Protein AF-0000000083448339 (afdb_homodimer)

Solvent-accessible surface area (backbone atoms only — not comparable to full-atom values): 44338 Å² total; per-residue (Å²): 133,81,73,77,73,78,74,72,72,71,77,74,72,71,74,70,72,68,67,76,63,70,70,81,74,57,47,53,34,30,67,34,45,43,22,49,76,67,72,46,95,46,55,78,73,77,48,42,67,54,50,35,51,50,50,30,51,48,58,69,69,45,67,60,50,38,37,25,32,44,28,29,71,73,53,39,27,33,65,39,47,60,73,55,36,56,95,40,30,48,56,59,30,44,71,74,30,51,91,56,40,54,52,88,57,80,54,49,70,46,80,44,58,71,87,51,34,61,70,60,48,38,33,48,54,45,23,55,51,53,41,43,70,79,86,65,50,35,93,84,51,69,26,34,39,72,90,43,70,68,75,86,56,58,70,39,72,58,87,79,54,64,78,43,70,60,68,53,66,52,50,63,37,43,58,68,56,51,38,41,50,53,27,26,50,16,59,72,32,48,13,62,66,55,28,47,47,28,49,46,52,46,45,48,39,46,50,69,66,48,78,54,65,66,60,52,51,53,49,47,50,27,64,62,33,57,84,89,40,89,60,26,68,48,84,56,88,85,38,47,62,61,26,41,54,42,29,17,50,56,46,31,57,73,71,69,50,49,73,65,52,48,51,52,49,60,60,69,51,67,51,73,84,34,48,71,56,51,52,52,38,52,52,50,49,62,75,40,41,65,60,55,49,51,50,52,51,50,51,50,52,50,52,49,51,50,51,49,51,51,51,50,50,57,51,50,59,53,48,60,63,55,63,65,63,63,68,65,67,72,78,74,78,83,76,81,78,77,75,77,74,77,72,76,79,64,87,70,80,72,80,73,76,79,75,76,83,76,84,80,80,84,73,90,84,76,93,74,90,78,88,66,94,65,92,130,131,83,72,78,75,78,74,73,71,72,78,73,74,71,76,70,70,66,66,77,63,69,70,82,74,57,45,53,34,29,68,33,46,43,21,50,74,68,72,46,94,46,55,78,72,78,47,42,68,56,50,35,51,50,50,31,52,48,59,69,69,45,68,60,52,38,38,25,32,45,29,27,70,75,52,37,27,32,64,38,48,60,71,54,36,55,96,40,30,48,56,58,32,46,71,76,29,51,91,59,39,53,51,89,57,80,52,49,71,46,79,44,58,70,86,51,33,61,70,58,50,38,33,48,54,44,23,57,52,52,41,42,71,78,87,68,48,35,93,84,52,70,27,33,39,73,90,42,69,69,76,85,56,60,70,39,72,57,88,81,50,66,79,42,69,61,68,52,65,52,51,63,38,44,58,68,55,51,38,40,50,54,28,26,51,17,59,73,33,48,13,62,66,56,29,47,46,29,49,46,52,45,46,50,41,46,50,68,66,47,78,54,64,65,60,51,52,53,50,47,51,26,65,61,34,57,86,89,41,89,60,28,67,45,84,57,87,85,40,47,61,60,25,41,54,43,28,17,51,55,46,30,56,73,71,66,50,48,70,67,53,48,51,51,50,58,62,68,50,66,52,74,84,33,47,69,55,51,52,52,41,52,52,50,50,62,74,40,41,66,61,57,50,50,49,51,49,51,52,49,52,51,52,50,50,51,51,49,51,52,51,48,51,56,52,47,60,53,49,60,65,58,60,69,66,63,70,70,66,71,76,73,77,84,73,80,77,75,76,75,77,76,73,77,76,80,78,70,82,77,77,84,70,91,77,83,91,80,86,88,89,76,92,74,90,74,89,78,92,73,95,66,98,64,92,126

Sequence (752 aa):
MATPMSQVKPPQLQRDTASLRQPPVDPRDASNLLRKVFKKGWDPLPTAQKLHTEHAELLLDTPIGRDFTLITVAGVEFQVHSIMLIGGSKALQEGLFPGGAMSPNRPGCVNLPAHFHPILVDRIVNFIYTSDYRFLPGSEGGQLKQTTFKFYHATLIPNEIPPLPATVALVGIAEYAYHLHIYALAEELDYNTLRSAAHAKLVELLVFRSSNPEVLKEAIKTIFAPTGTAERICKDEDGALQQLVVAAVLAQEAKHWTEVQLTGFLDSIQDPAYEDFRKIYTTVKEDTGDLIKQAAIAKHLAAERKKDRERRKAANSKRGNDGKNRIFGSDGSPMGALGARSIPSKDKFKQRYEAKRGVARSANADKDGDMDMEVDMATPMSQVKPPQLQRDTASLRQPPVDPRDASNLLRKVFKKGWDPLPTAQKLHTEHAELLLDTPIGRDFTLITVAGVEFQVHSIMLIGGSKALQEGLFPGGAMSPNRPGCVNLPAHFHPILVDRIVNFIYTSDYRFLPGSEGGQLKQTTFKFYHATLIPNEIPPLPATVALVGIAEYAYHLHIYALAEELDYNTLRSAAHAKLVELLVFRSSNPEVLKEAIKTIFAPTGTAERICKDEDGALQQLVVAAVLAQEAKHWTEVQLTGFLDSIQDPAYEDFRKIYTTVKEDTGDLIKQAAIAKHLAAERKKDRERRKAANSKRGNDGKNRIFGSDGSPMGALGARSIPSKDKFKQRYEAKRGVARSANADKDGDMDMEVD

Organism: NCBI:txid156630

Foldseek 3Di:
DPDPDPPPPPDPPPPPVVPPPPPPDDLLFLLLLLCVLLVHPHDDFDDLVNLLVVVVVVQQPDPPQFDDWDADPVGDIDTHHLVVCPPPDPVSCCVVQPPVHDPPDDDDDDDDDLLPAPLLVLQVVVCVNRVDGDDDDPPPDQARAPVNSDRDDDPDDDPPDDCPPSNCVRGGPGPLVSLLLQLAVCVVVVPVSSNSNSLVVNLCCLQPNDLDLVVLVLLLLQPLPDPPDPSHRHPCVVCSSLSRSLSSLVNSVLPPDDPVRNVVSVVVQPDPSCVVSVVVNVVVCVVCVVVSVVSVVVVVVVVVVVVVVVVVVVVVVVVVVVVVPPPPPDPPDPPDPPPPDPPPPPPPPDPDDPDPPDPDPDDDDDDDDDDDDDDD/DPDPDPPPPPPPPPPCVVVPPPPPDDLLFLLLLLCVLLVHPHDDFDDLVNLQVVVVVVQQPDPPQFDDWDADPVGDIDTHHLVVCPVPDPVSCCVVQPPVHDPPDDDDDDDDDLLPAPLLVLQVVVCVNRVGGDDDDPPPDQANAPVNSDRDDDPDDDPPPDCPPSNCVRGGPGPLVSLLLQLAVCVVVVPVSSNSNSLVVNLCCLQPNDLDLVVLVLLLLQPLPDPPDPSHRHPCVVCSSLSRSLSSNVNSVLPPDDPVRVVVSVVVQPPVSCVVSVVVNVVVCVVCVVVSVVSVVVVVVVVVVVVVVVVVVVVVVVVVVVVVPPPPPDPPDPPDPPPPDPPPPDPDPDPDPDDDDDDDDDDDDDDDDDDDDDDD

Secondary structure (DSSP, 8-state):
--------------------------TTSHHHHHHHHTTSSPPPPPPHHHHHHHHHHHHHH--TT--EEEE-TT--EEEE-GGGGTTS-HHHHHHHSGGG---SSPPEEEE--TTS-HHHHHHHHHHHHHS-------TTSSB--GGG---SS-SB--SS----HHHHTTTT-BHHHHHHHHHHHHHHTT-HHHHHHHHHHHHIIIIII---HHHHHHHHHHHHSPTTSSS-----TT-HHHHHHHHHHHHHHHHT--HHHHHHHHHHT-SGGGHHHHHHHHHHHHHTHHHHHHHHHHHHHHHHHHHHHHHHHHHHHHHHHHTTTSGGGS----------------------------------------------/--------------------------TTSHHHHHHHHTTSSPPPPPPHHHHHHHHHHHHHH--TT--EEEE-TT--EEEE-GGGGTTS-HHHHHHHSGGG---SSPPEEEE--TTS-HHHHHHHHHHHHHS-------TTSSB--GGG---SS-SB--TT----HHHHTTTT-BHHHHHHHHHHHHHHTT-HHHHHHHHHHHHIIIIII---HHHHHHHHHHHHSPTTSSS-----TT-HHHHHHHHHHHHHHHHT--HHHHHHHHHHT-SGGGHHHHHHHHHHHHHTHHHHHHHHHHHHHHHHHHHHHHHHHHHHHHHHHHHSSSGGG-----------------------------------------------

Radius of gyration: 38.58 Å; Cα contacts (8 Å, |Δi|>4): 790; chains: 2; bounding box: 108×108×119 Å

Nearest PDB structures (foldseek):
  7tac-assembly1_A  TM=3.240E-01  e=3.393E-01  Arabidopsis thaliana
  4tx5-assembly1_B  TM=2.395E-01  e=4.638E+00  Homo sapiens
  7tac-assembly1_A  TM=3.604E-01  e=3.862E-01  Arabidopsis thaliana
  8rc6-assembly1_C  TM=4.211E-01  e=1.508E+00  Drosophila melanogaster

pLDDT: mean 74.85, std 27.66, range [14.95, 98.31]

InterPro domains:
  IPR011333 SKP1/BTB/POZ domain superfamily [G3DSA:3.30.710.10] (45-224)

Structure (mmCIF, N/CA/C/O backbone):
data_AF-0000000083448339-model_v1
#
loop_
_entity.id
_entity.type
_entity.pdbx_description
1 polymer 'BTB domain-containing protein'
#
loop_
_atom_site.group_PDB
_atom_site.id
_atom_site.type_symbol
_atom_site.label_atom_id
_atom_site.label_alt_id
_atom_site.label_comp_id
_atom_site.label_asym_id
_atom_site.label_entity_id
_atom_site.label_seq_id
_atom_site.pdbx_PDB_ins_code
_atom_site.Cartn_x
_atom_site.Cartn_y
_atom_site.Cartn_z
_atom_site.occupancy
_atom_site.B_iso_or_equiv
_atom_site.auth_seq_id
_atom_site.auth_comp_id
_atom_site.auth_asym_id
_atom_site.auth_atom_id
_atom_site.pdbx_PDB_model_num
ATOM 1 N N . MET A 1 1 ? 2.918 -43.656 60.094 1 23.3 1 MET A N 1
ATOM 2 C CA . MET A 1 1 ? 3.867 -43.188 59.125 1 23.3 1 MET A CA 1
ATOM 3 C C . MET A 1 1 ? 3.4 -41.844 58.531 1 23.3 1 MET A C 1
ATOM 5 O O . MET A 1 1 ? 2.27 -41.719 58.062 1 23.3 1 MET A O 1
ATOM 9 N N . ALA A 1 2 ? 3.943 -40.75 59.062 1 27.14 2 ALA A N 1
ATOM 10 C CA . ALA A 1 2 ? 3.664 -39.312 58.969 1 27.14 2 ALA A CA 1
ATOM 11 C C . ALA A 1 2 ? 3.736 -38.812 57.531 1 27.14 2 ALA A C 1
ATOM 13 O O . ALA A 1 2 ? 4.648 -39.188 56.781 1 27.14 2 ALA A O 1
ATOM 14 N N . THR A 1 3 ? 2.602 -38.719 56.969 1 31.36 3 THR A N 1
ATOM 15 C CA . THR A 1 3 ? 2.348 -38.344 55.594 1 31.36 3 THR A CA 1
ATOM 16 C C . THR A 1 3 ? 3.104 -37.062 55.219 1 31.36 3 THR A C 1
ATOM 18 O O . THR A 1 3 ? 2.988 -36.062 55.906 1 31.36 3 THR A O 1
ATOM 21 N N . PRO A 1 4 ? 4.297 -37.25 54.625 1 33.31 4 PRO A N 1
ATOM 22 C CA . PRO A 1 4 ? 5.176 -36.125 54.406 1 33.31 4 PRO A CA 1
ATOM 23 C C . PRO A 1 4 ? 4.457 -34.938 53.75 1 33.31 4 PRO A C 1
ATOM 25 O O . PRO A 1 4 ? 3.545 -35.125 52.938 1 33.31 4 PRO A O 1
ATOM 28 N N . MET A 1 5 ? 4.188 -33.906 54.5 1 25.95 5 MET A N 1
ATOM 29 C CA . MET A 1 5 ? 3.564 -32.625 54.188 1 25.95 5 MET A CA 1
ATOM 30 C C . MET A 1 5 ? 4.164 -32.031 52.938 1 25.95 5 MET A C 1
ATOM 32 O O . MET A 1 5 ? 5.383 -31.969 52.781 1 25.95 5 MET A O 1
ATOM 36 N N . SER A 1 6 ? 3.41 -32.25 51.844 1 30.72 6 SER A N 1
ATOM 37 C CA . SER A 1 6 ? 3.742 -31.781 50.5 1 30.72 6 SER A CA 1
ATOM 38 C C . SER A 1 6 ? 4.234 -30.344 50.531 1 30.72 6 SER A C 1
ATOM 40 O O . SER A 1 6 ? 3.547 -29.453 51.031 1 30.72 6 SER A O 1
ATOM 42 N N . GLN A 1 7 ? 5.539 -30.156 50.75 1 28.27 7 GLN A N 1
ATOM 43 C CA . GLN A 1 7 ? 6.152 -28.828 50.781 1 28.27 7 GLN A CA 1
ATOM 44 C C . GLN A 1 7 ? 5.727 -28 49.594 1 28.27 7 GLN A C 1
ATOM 46 O O . GLN A 1 7 ? 5.859 -28.438 48.438 1 28.27 7 GLN A O 1
ATOM 51 N N . VAL A 1 8 ? 4.711 -27.219 49.812 1 29.5 8 VAL A N 1
ATOM 52 C CA . VAL A 1 8 ? 4.23 -26.203 48.875 1 29.5 8 VAL A CA 1
ATOM 53 C C . VAL A 1 8 ? 5.406 -25.391 48.344 1 29.5 8 VAL A C 1
ATOM 55 O O . VAL A 1 8 ? 6.145 -24.766 49.125 1 29.5 8 VAL A O 1
ATOM 58 N N . LYS A 1 9 ? 5.98 -25.906 47.25 1 33.81 9 LYS A N 1
ATOM 59 C CA . LYS A 1 9 ? 7.047 -25.094 46.656 1 33.81 9 LYS A CA 1
ATOM 60 C C . LYS A 1 9 ? 6.637 -23.641 46.562 1 33.81 9 LYS A C 1
ATOM 62 O O . LYS A 1 9 ? 5.504 -23.328 46.188 1 33.81 9 LYS A O 1
ATOM 67 N N . PRO A 1 10 ? 7.355 -22.734 47.312 1 30.31 10 PRO A N 1
ATOM 68 C CA . PRO A 1 10 ? 7.012 -21.312 47.219 1 30.31 10 PRO A CA 1
ATOM 69 C C . PRO A 1 10 ? 6.914 -20.812 45.781 1 30.31 10 PRO A C 1
ATOM 71 O O . PRO A 1 10 ? 7.57 -21.359 44.906 1 30.31 10 PRO A O 1
ATOM 74 N N . PRO A 1 11 ? 5.754 -20.188 45.469 1 29.42 11 PRO A N 1
ATOM 75 C CA . PRO A 1 11 ? 5.578 -19.672 44.125 1 29.42 11 PRO A CA 1
ATOM 76 C C . PRO A 1 11 ? 6.805 -18.922 43.625 1 29.42 11 PRO A C 1
ATOM 78 O O . PRO A 1 11 ? 7.441 -18.188 44.375 1 29.42 11 PRO A O 1
ATOM 81 N N . GLN A 1 12 ? 7.656 -19.641 42.844 1 29.3 12 GLN A N 1
ATOM 82 C CA . GLN A 1 12 ? 8.773 -18.906 42.25 1 29.3 12 GLN A CA 1
ATOM 83 C C . GLN A 1 12 ? 8.328 -17.531 41.781 1 29.3 12 GLN A C 1
ATOM 85 O O . GLN A 1 12 ? 7.355 -17.422 41 1 29.3 12 GLN A O 1
ATOM 90 N N . LEU A 1 13 ? 8.586 -16.5 42.594 1 28.09 13 LEU A N 1
ATOM 91 C CA . LEU A 1 13 ? 8.43 -15.125 42.156 1 28.09 13 LEU A CA 1
ATOM 92 C C . LEU A 1 13 ? 9.031 -14.938 40.75 1 28.09 13 LEU A C 1
ATOM 94 O O . LEU A 1 13 ? 10.219 -15.211 40.562 1 28.09 13 LEU A O 1
ATOM 98 N N . GLN A 1 14 ? 8.25 -15.289 39.781 1 28.92 14 GLN A N 1
ATOM 99 C CA . GLN A 1 14 ? 8.688 -14.906 38.438 1 28.92 14 GLN A CA 1
ATOM 100 C C . GLN A 1 14 ? 9.305 -13.508 38.438 1 28.92 14 GLN A C 1
ATOM 102 O O . GLN A 1 14 ? 8.672 -12.539 38.875 1 28.92 14 GLN A O 1
ATOM 107 N N . ARG A 1 15 ? 10.555 -13.484 38.688 1 28.2 15 ARG A N 1
ATOM 108 C CA . ARG A 1 15 ? 11.258 -12.227 38.438 1 28.2 15 ARG A CA 1
ATOM 109 C C . ARG A 1 15 ? 10.758 -11.539 37.188 1 28.2 15 ARG A C 1
ATOM 111 O O . ARG A 1 15 ? 10.93 -12.055 36.094 1 28.2 15 ARG A O 1
ATOM 118 N N . ASP A 1 16 ? 9.641 -10.891 37.281 1 31.23 16 ASP A N 1
ATOM 119 C CA . ASP A 1 16 ? 9.297 -9.891 36.281 1 31.23 16 ASP A CA 1
ATOM 120 C C . ASP A 1 16 ? 10.492 -8.984 35.969 1 31.23 16 ASP A C 1
ATOM 122 O O . ASP A 1 16 ? 10.875 -8.156 36.781 1 31.23 16 ASP A O 1
ATOM 126 N N . THR A 1 17 ? 11.547 -9.555 35.562 1 31.5 17 THR A N 1
ATOM 127 C CA . THR A 1 17 ? 12.523 -8.578 35.094 1 31.5 17 THR A CA 1
ATOM 128 C C . THR A 1 17 ? 11.852 -7.48 34.281 1 31.5 17 THR A C 1
ATOM 130 O O . THR A 1 17 ? 11.438 -7.715 33.125 1 31.5 17 THR A O 1
ATOM 133 N N . ALA A 1 18 ? 11.141 -6.602 34.938 1 35.12 18 ALA A N 1
ATOM 134 C CA . ALA A 1 18 ? 10.812 -5.293 34.375 1 35.12 18 ALA A CA 1
ATOM 135 C C . ALA A 1 18 ? 11.961 -4.75 33.531 1 35.12 18 ALA A C 1
ATOM 137 O O . ALA A 1 18 ? 12.969 -4.285 34.062 1 35.12 18 ALA A O 1
ATOM 138 N N . SER A 1 19 ? 12.477 -5.504 32.625 1 33.94 19 SER A N 1
ATOM 139 C CA . SER A 1 19 ? 13.336 -4.773 31.703 1 33.94 19 SER A CA 1
ATOM 140 C C . SER A 1 19 ? 12.828 -3.35 31.484 1 33.94 19 SER A C 1
ATOM 142 O O . SER A 1 19 ? 11.648 -3.145 31.188 1 33.94 19 SER A O 1
ATOM 144 N N . LEU A 1 20 ? 13.227 -2.439 32.219 1 34.75 20 LEU A N 1
ATOM 145 C CA . LEU A 1 20 ? 13.023 -1.004 32.062 1 34.75 20 LEU A CA 1
ATOM 146 C C . LEU A 1 20 ? 12.984 -0.631 30.578 1 34.75 20 LEU A C 1
ATOM 148 O O . LEU A 1 20 ? 14 -0.252 30 1 34.75 20 LEU A O 1
ATOM 152 N N . ARG A 1 21 ? 12.508 -1.473 29.781 1 38.81 21 ARG A N 1
ATOM 153 C CA . ARG A 1 21 ? 12.328 -0.976 28.422 1 38.81 21 ARG A CA 1
ATOM 154 C C . ARG A 1 21 ? 11.828 0.465 28.438 1 38.81 21 ARG A C 1
ATOM 156 O O . ARG A 1 21 ? 10.836 0.781 29.094 1 38.81 21 ARG A O 1
ATOM 163 N N . GLN A 1 22 ? 12.758 1.404 28.266 1 43.91 22 GLN A N 1
ATOM 164 C CA . GLN A 1 22 ? 12.328 2.791 28.094 1 43.91 22 GLN A CA 1
ATOM 165 C C . GLN A 1 22 ? 11.008 2.877 27.344 1 43.91 22 GLN A C 1
ATOM 167 O O . GLN A 1 22 ? 10.75 2.076 26.438 1 43.91 22 GLN A O 1
ATOM 172 N N . PRO A 1 23 ? 10.016 3.318 27.953 1 51.25 23 PRO A N 1
ATOM 173 C CA . PRO A 1 23 ? 8.742 3.473 27.25 1 51.25 23 PRO A CA 1
ATOM 174 C C . PRO A 1 23 ? 8.93 3.867 25.781 1 51.25 23 PRO A C 1
ATOM 176 O O . PRO A 1 23 ? 9.891 4.562 25.438 1 51.25 23 PRO A O 1
ATOM 179 N N . PRO A 1 24 ? 8.438 3.102 24.953 1 59.81 24 PRO A N 1
ATOM 180 C CA . PRO A 1 24 ? 8.625 3.42 23.531 1 59.81 24 PRO A CA 1
ATOM 181 C C . PRO A 1 24 ? 8.516 4.914 23.25 1 59.81 24 PRO A C 1
ATOM 183 O O . PRO A 1 24 ? 7.621 5.582 23.766 1 59.81 24 PRO A O 1
ATOM 186 N N . VAL A 1 25 ? 9.562 5.547 22.859 1 69.31 25 VAL A N 1
ATOM 187 C CA . VAL A 1 25 ? 9.641 6.969 22.531 1 69.31 25 VAL A CA 1
ATOM 188 C C . VAL A 1 25 ? 8.641 7.305 21.438 1 69.31 25 VAL A C 1
ATOM 190 O O . VAL A 1 25 ? 8.555 6.598 20.422 1 69.31 25 VAL A O 1
ATOM 193 N N . ASP A 1 26 ? 7.699 8.141 21.766 1 86.94 26 ASP A N 1
ATOM 194 C CA . ASP A 1 26 ? 6.773 8.688 20.766 1 86.94 26 ASP A CA 1
ATOM 195 C C . ASP A 1 26 ? 7.527 9.32 19.609 1 86.94 26 ASP A C 1
ATOM 197 O O . ASP A 1 26 ? 8.305 10.258 19.797 1 86.94 26 ASP A O 1
ATOM 201 N N . PRO A 1 27 ? 7.402 8.664 18.453 1 89.69 27 PRO A N 1
ATOM 202 C CA . PRO A 1 27 ? 8.125 9.195 17.297 1 89.69 27 PRO A CA 1
ATOM 203 C C . PRO A 1 27 ? 7.828 10.672 17.047 1 89.69 27 PRO A C 1
ATOM 205 O O . PRO A 1 27 ? 8.562 11.336 16.312 1 89.69 27 PRO A O 1
ATOM 208 N N . ARG A 1 28 ? 6.875 11.258 17.734 1 91.69 28 ARG A N 1
ATOM 209 C CA . ARG A 1 28 ? 6.449 12.633 17.5 1 91.69 28 ARG A CA 1
ATOM 210 C C . ARG A 1 28 ? 7.07 13.586 18.516 1 91.69 28 ARG A C 1
ATOM 212 O O . ARG A 1 28 ? 6.898 14.797 18.422 1 91.69 28 ARG A O 1
ATOM 219 N N . ASP A 1 29 ? 7.781 13 19.344 1 94.31 29 ASP A N 1
ATOM 220 C CA . ASP A 1 29 ? 8.461 13.82 20.344 1 94.31 29 ASP A CA 1
ATOM 221 C C . ASP A 1 29 ? 9.594 14.625 19.703 1 94.31 29 ASP A C 1
ATOM 223 O O . ASP A 1 29 ? 10.258 14.156 18.781 1 94.31 29 ASP A O 1
ATOM 227 N N . ALA A 1 30 ? 9.758 15.836 20.312 1 95.38 30 ALA A N 1
ATOM 228 C CA . ALA A 1 30 ? 10.75 16.75 19.75 1 95.38 30 ALA A CA 1
ATOM 229 C C . ALA A 1 30 ? 12.133 16.094 19.719 1 95.38 30 ALA A C 1
ATOM 231 O O . ALA A 1 30 ? 12.875 16.234 18.734 1 95.38 30 ALA A O 1
ATOM 232 N N . SER A 1 31 ? 12.414 15.391 20.766 1 92.56 31 SER A N 1
ATOM 233 C CA . SER A 1 31 ? 13.719 14.742 20.844 1 92.56 31 SER A CA 1
ATOM 234 C C . SER A 1 31 ? 13.898 13.719 19.734 1 92.56 31 SER A C 1
ATOM 236 O O . SER A 1 31 ? 14.961 13.656 19.109 1 92.56 31 SER A O 1
ATOM 238 N N . ASN A 1 32 ? 12.891 12.977 19.531 1 93 32 ASN A N 1
ATOM 239 C CA . ASN A 1 32 ? 12.969 11.992 18.453 1 93 32 ASN A CA 1
ATOM 240 C C . ASN A 1 32 ? 13.062 12.664 17.078 1 93 32 ASN A C 1
ATOM 242 O O . ASN A 1 32 ? 13.812 12.211 16.219 1 93 32 ASN A O 1
ATOM 246 N N . LEU A 1 33 ? 12.25 13.68 16.891 1 95.62 33 LEU A N 1
ATOM 247 C CA . LEU A 1 33 ? 12.289 14.414 15.633 1 95.62 33 LEU A CA 1
ATOM 248 C C . LEU A 1 33 ? 13.68 14.992 15.383 1 95.62 33 LEU A C 1
ATOM 250 O O . LEU A 1 33 ? 14.172 14.969 14.25 1 95.62 33 LEU A O 1
ATOM 254 N N . LEU A 1 34 ? 14.312 15.438 16.422 1 95 34 LEU A N 1
ATOM 255 C CA . LEU A 1 34 ? 15.656 15.977 16.281 1 95 34 LEU A CA 1
ATOM 256 C C . LEU A 1 34 ? 16.656 14.867 16 1 95 34 LEU A C 1
ATOM 258 O O . LEU A 1 34 ? 17.625 15.07 15.25 1 95 34 LEU A O 1
ATOM 262 N N . ARG A 1 35 ? 16.469 13.789 16.594 1 92.75 35 ARG A N 1
ATOM 263 C CA . ARG A 1 35 ? 17.312 12.648 16.234 1 92.75 35 ARG A CA 1
ATOM 264 C C . ARG A 1 35 ? 17.203 12.32 14.758 1 92.75 35 ARG A C 1
ATOM 266 O O . ARG A 1 35 ? 18.188 11.945 14.125 1 92.75 35 ARG A O 1
ATOM 273 N N . LYS A 1 36 ? 16.016 12.43 14.258 1 92.19 36 LYS A N 1
ATOM 274 C CA . LYS A 1 36 ? 15.82 12.219 12.828 1 92.19 36 LYS A CA 1
ATOM 275 C C . LYS A 1 36 ? 16.641 13.219 12.008 1 92.19 36 LYS A C 1
ATOM 277 O O . LYS A 1 36 ? 17.25 12.844 11.008 1 92.19 36 LYS A O 1
ATOM 282 N N . VAL A 1 37 ? 16.594 14.398 12.453 1 93.19 37 VAL A N 1
ATOM 283 C CA . VAL A 1 37 ? 17.297 15.477 11.766 1 93.19 37 VAL A CA 1
ATOM 284 C C . VAL A 1 37 ? 18.797 15.172 11.719 1 93.19 37 VAL A C 1
ATOM 286 O O . VAL A 1 37 ? 19.438 15.391 10.695 1 93.19 37 VAL A O 1
ATOM 289 N N . PHE A 1 38 ? 19.266 14.609 12.727 1 90.56 38 PHE A N 1
ATOM 290 C CA . PHE A 1 38 ? 20.703 14.406 12.844 1 90.56 38 PHE A CA 1
ATOM 291 C C . PHE A 1 38 ? 21.078 12.953 12.586 1 90.56 38 PHE A C 1
ATOM 293 O O . PHE A 1 38 ? 22.219 12.547 12.805 1 90.56 38 PHE A O 1
ATOM 300 N N . LYS A 1 39 ? 20.078 12.156 12.117 1 82 39 LYS A N 1
ATOM 301 C CA . LYS A 1 39 ? 20.234 10.789 11.641 1 82 39 LYS A CA 1
ATOM 302 C C . LYS A 1 39 ? 20.844 9.898 12.727 1 82 39 LYS A C 1
ATOM 304 O O . LYS A 1 39 ? 21.75 9.117 12.453 1 82 39 LYS A O 1
ATOM 309 N N . LYS A 1 40 ? 20.328 10.141 13.945 1 82.06 40 LYS A N 1
ATOM 310 C CA . LYS A 1 40 ? 20.812 9.336 15.062 1 82.06 40 LYS A CA 1
ATOM 311 C C . LYS A 1 40 ? 19.672 8.617 15.758 1 82.06 40 LYS A C 1
ATOM 313 O O . LYS A 1 40 ? 18.828 9.242 16.422 1 82.06 40 LYS A O 1
ATOM 318 N N . GLY A 1 41 ? 19.578 7.301 15.648 1 80.81 41 GLY A N 1
ATOM 319 C CA . GLY A 1 41 ? 18.719 6.402 16.406 1 80.81 41 GLY A CA 1
ATOM 320 C C . GLY A 1 41 ? 17.297 6.898 16.516 1 80.81 41 GLY A C 1
ATOM 321 O O . GLY A 1 41 ? 16.703 6.883 17.594 1 80.81 41 GLY A O 1
ATOM 322 N N . TRP A 1 42 ? 16.703 7.352 15.477 1 85.75 42 TRP A N 1
ATOM 323 C CA . TRP A 1 42 ? 15.352 7.891 15.539 1 85.75 42 TRP A CA 1
ATOM 324 C C . TRP A 1 42 ? 14.328 6.828 15.156 1 85.75 42 TRP A C 1
ATOM 326 O O . TRP A 1 42 ? 14.664 5.824 14.523 1 85.75 42 TRP A O 1
ATOM 336 N N . ASP A 1 43 ? 13.164 6.984 15.703 1 87.75 43 ASP A N 1
ATOM 337 C CA . ASP A 1 43 ? 12.023 6.172 15.305 1 87.75 43 ASP A CA 1
ATOM 338 C C . ASP A 1 43 ? 11.266 6.812 14.148 1 87.75 43 ASP A C 1
ATOM 340 O O . ASP A 1 43 ? 10.828 7.961 14.242 1 87.75 43 ASP A O 1
ATOM 344 N N . PRO A 1 44 ? 11.078 6.012 13.148 1 90.38 44 PRO A N 1
ATOM 345 C CA . PRO A 1 44 ? 10.492 6.617 11.945 1 90.38 44 PRO A CA 1
ATOM 346 C C . PRO A 1 44 ? 9.008 6.922 12.102 1 90.38 44 PRO A C 1
ATOM 348 O O . PRO A 1 44 ? 8.297 6.191 12.797 1 90.38 44 PRO A O 1
ATOM 351 N N . LEU A 1 45 ? 8.617 8.023 11.461 1 92.62 45 LEU A N 1
ATOM 352 C CA . LEU A 1 45 ? 7.199 8.336 11.32 1 92.62 45 LEU A CA 1
ATOM 353 C C . LEU A 1 45 ? 6.539 7.414 10.297 1 92.62 45 LEU A C 1
ATOM 355 O O . LEU A 1 45 ? 7.207 6.895 9.406 1 92.62 45 LEU A O 1
ATOM 359 N N . PRO A 1 46 ? 5.246 7.242 10.469 1 92 46 PRO A N 1
ATOM 360 C CA . PRO A 1 46 ? 4.57 6.367 9.508 1 92 46 PRO A CA 1
ATOM 361 C C . PRO A 1 46 ? 4.531 6.953 8.102 1 92 46 PRO A C 1
ATOM 363 O O . PRO A 1 46 ? 4.324 8.156 7.938 1 92 46 PRO A O 1
ATOM 366 N N . THR A 1 47 ? 4.746 6.082 7.109 1 93.88 47 THR A N 1
ATOM 367 C CA . THR A 1 47 ? 4.613 6.461 5.707 1 93.88 47 THR A CA 1
ATOM 368 C C . THR A 1 47 ? 3.209 6.16 5.195 1 93.88 47 THR A C 1
ATOM 370 O O . THR A 1 47 ? 2.48 5.367 5.801 1 93.88 47 THR A O 1
ATOM 373 N N . ALA A 1 48 ? 2.857 6.832 4.109 1 94.31 48 ALA A N 1
ATOM 374 C CA . ALA A 1 48 ? 1.568 6.562 3.477 1 94.31 48 ALA A CA 1
ATOM 375 C C . ALA A 1 48 ? 1.434 5.086 3.117 1 94.31 48 ALA A C 1
ATOM 377 O O . ALA A 1 48 ? 0.366 4.492 3.293 1 94.31 48 ALA A O 1
ATOM 378 N N . GLN A 1 49 ? 2.475 4.508 2.621 1 94.25 49 GLN A N 1
ATOM 379 C CA . GLN A 1 49 ? 2.467 3.102 2.234 1 94.25 49 GLN A CA 1
ATOM 380 C C . GLN A 1 49 ? 2.211 2.201 3.439 1 94.25 49 GLN A C 1
ATOM 382 O O . GLN A 1 49 ? 1.427 1.253 3.357 1 94.25 49 GLN A O 1
ATOM 387 N N . LYS A 1 50 ? 2.854 2.506 4.453 1 94.25 50 LYS A N 1
ATOM 388 C CA . LYS A 1 50 ? 2.66 1.723 5.672 1 94.25 50 LYS A CA 1
ATOM 389 C C . LYS A 1 50 ? 1.228 1.84 6.18 1 94.25 50 LYS A C 1
ATOM 391 O O . LYS A 1 50 ? 0.607 0.838 6.543 1 94.25 50 LYS A O 1
ATOM 396 N N . LEU A 1 51 ? 0.771 3.043 6.207 1 95.81 51 LEU A N 1
ATOM 397 C CA . LEU A 1 51 ? -0.595 3.275 6.664 1 95.81 51 LEU A CA 1
ATOM 398 C C . LEU A 1 51 ? -1.597 2.543 5.777 1 95.81 51 LEU A C 1
ATOM 400 O O . LEU A 1 51 ? -2.578 1.984 6.273 1 95.81 51 LEU A O 1
ATOM 404 N N . HIS A 1 52 ? -1.344 2.559 4.535 1 95.81 52 HIS A N 1
ATOM 405 C CA . HIS A 1 52 ? -2.209 1.879 3.576 1 95.81 52 HIS A CA 1
ATOM 406 C C . HIS A 1 52 ? -2.219 0.373 3.814 1 95.81 52 HIS A C 1
ATOM 408 O O . HIS A 1 52 ? -3.283 -0.251 3.82 1 95.81 52 HIS A O 1
ATOM 414 N N . THR A 1 53 ? -1.077 -0.163 3.994 1 95.38 53 THR A N 1
ATOM 415 C CA . THR A 1 53 ? -0.948 -1.591 4.266 1 95.38 53 THR A CA 1
ATOM 416 C C . THR A 1 53 ? -1.652 -1.959 5.57 1 95.38 53 THR A C 1
ATOM 418 O O . THR A 1 53 ? -2.357 -2.969 5.637 1 95.38 53 THR A O 1
ATOM 421 N N . GLU A 1 54 ? -1.468 -1.152 6.543 1 95.25 54 GLU A N 1
ATOM 422 C CA . GLU A 1 54 ? -2.1 -1.399 7.836 1 95.25 54 GLU A CA 1
ATOM 423 C C . GLU A 1 54 ? -3.621 -1.355 7.723 1 95.25 54 GLU A C 1
ATOM 425 O O . GLU A 1 54 ? -4.32 -2.143 8.367 1 95.25 54 GLU A O 1
ATOM 430 N N . HIS A 1 55 ? -4.078 -0.434 6.953 1 96.38 55 HIS A N 1
ATOM 431 C CA . HIS A 1 55 ? -5.52 -0.343 6.758 1 96.38 55 HIS A CA 1
ATOM 432 C C . HIS A 1 55 ? -6.066 -1.599 6.086 1 96.38 55 HIS A C 1
ATOM 434 O O . HIS A 1 55 ? -7.098 -2.133 6.5 1 96.38 55 HIS A O 1
ATOM 440 N N . ALA A 1 56 ? -5.402 -2.064 5.105 1 95.81 56 ALA A N 1
ATOM 441 C CA . ALA A 1 56 ? -5.809 -3.283 4.41 1 95.81 56 ALA A CA 1
ATOM 442 C C . ALA A 1 56 ? -5.824 -4.477 5.359 1 95.81 56 ALA A C 1
ATOM 444 O O . ALA A 1 56 ? -6.754 -5.285 5.34 1 95.81 56 ALA A O 1
ATOM 445 N N . GLU A 1 57 ? -4.828 -4.586 6.137 1 96 57 GLU A N 1
ATOM 446 C CA . GLU A 1 57 ? -4.734 -5.676 7.105 1 96 57 GLU A CA 1
ATOM 447 C C . GLU A 1 57 ? -5.863 -5.602 8.133 1 96 57 GLU A C 1
ATOM 449 O O . GLU A 1 57 ? -6.414 -6.625 8.531 1 96 57 GLU A O 1
ATOM 454 N N . LEU A 1 58 ? -6.113 -4.434 8.523 1 96.25 58 LEU A N 1
ATOM 455 C CA . LEU A 1 58 ? -7.215 -4.246 9.461 1 96.25 58 LEU A CA 1
ATOM 456 C C . LEU A 1 58 ? -8.531 -4.719 8.859 1 96.25 58 LEU A C 1
ATOM 458 O O . LEU A 1 58 ? -9.305 -5.414 9.523 1 96.25 58 LEU A O 1
ATOM 462 N N . LEU A 1 59 ? -8.805 -4.344 7.629 1 95.38 59 LEU A N 1
ATOM 463 C CA . LEU A 1 59 ? -10.023 -4.77 6.949 1 95.38 59 LEU A CA 1
ATOM 464 C C . LEU A 1 59 ? -10.07 -6.289 6.828 1 95.38 59 LEU A C 1
ATOM 466 O O . LEU A 1 59 ? -11.141 -6.891 6.961 1 95.38 59 LEU A O 1
ATOM 470 N N . LEU A 1 60 ? -8.953 -6.859 6.555 1 96.25 60 LEU A N 1
ATOM 471 C CA . LEU A 1 60 ? -8.852 -8.305 6.43 1 96.25 60 LEU A CA 1
ATOM 472 C C . LEU A 1 60 ? -9.203 -8.992 7.746 1 96.25 60 LEU A C 1
ATOM 474 O O . LEU A 1 60 ? -9.867 -10.031 7.754 1 96.25 60 LEU A O 1
ATOM 478 N N . ASP A 1 61 ? -8.883 -8.359 8.812 1 93.94 61 ASP A N 1
ATOM 479 C CA . ASP A 1 61 ? -8.977 -9 10.117 1 93.94 61 ASP A CA 1
ATOM 480 C C . ASP A 1 61 ? -10.32 -8.711 10.781 1 93.94 61 ASP A C 1
ATOM 482 O O . ASP A 1 61 ? -10.781 -9.484 11.625 1 93.94 61 ASP A O 1
ATOM 486 N N . THR A 1 62 ? -10.906 -7.594 10.398 1 92.94 62 THR A N 1
ATOM 487 C CA . THR A 1 62 ? -12.125 -7.195 11.086 1 92.94 62 THR A CA 1
ATOM 488 C C . THR A 1 62 ? -13.344 -7.867 10.469 1 92.94 62 THR A C 1
ATOM 490 O O . THR A 1 62 ? -13.438 -7.984 9.242 1 92.94 62 THR A O 1
ATOM 493 N N . PRO A 1 63 ? -14.273 -8.312 11.234 1 90.56 63 PRO A N 1
ATOM 494 C CA . PRO A 1 63 ? -15.523 -8.852 10.695 1 90.56 63 PRO A CA 1
ATOM 495 C C . PRO A 1 63 ? -16.547 -7.766 10.359 1 90.56 63 PRO A C 1
ATOM 497 O O . PRO A 1 63 ? -17.547 -8.039 9.695 1 90.56 63 PRO A O 1
ATOM 500 N N . ILE A 1 64 ? -16.297 -6.582 10.859 1 89.75 64 ILE A N 1
ATOM 501 C CA . ILE A 1 64 ? -17.25 -5.48 10.695 1 89.75 64 ILE A CA 1
ATOM 502 C C . ILE A 1 64 ? -17.453 -5.207 9.203 1 89.75 64 ILE A C 1
ATOM 504 O O . ILE A 1 64 ? -16.5 -5.02 8.453 1 89.75 64 ILE A O 1
ATOM 508 N N . GLY A 1 65 ? -18.766 -5.328 8.828 1 89.62 65 GLY A N 1
ATOM 509 C CA . GLY A 1 65 ? -19.141 -4.895 7.488 1 89.62 65 GLY A CA 1
ATOM 510 C C . GLY A 1 65 ? -18.969 -5.98 6.441 1 89.62 65 GLY A C 1
ATOM 511 O O . GLY A 1 65 ? -19.25 -5.762 5.262 1 89.62 65 GLY A O 1
ATOM 512 N N . ARG A 1 66 ? -18.422 -7.137 6.777 1 91.69 66 ARG A N 1
ATOM 513 C CA . ARG A 1 66 ? -18.359 -8.227 5.805 1 91.69 66 ARG A CA 1
ATOM 514 C C . ARG A 1 66 ? -19.75 -8.602 5.32 1 91.69 66 ARG A C 1
ATOM 516 O O . ARG A 1 66 ? -20.672 -8.766 6.125 1 91.69 66 ARG A O 1
ATOM 523 N N . ASP A 1 67 ? -19.906 -8.75 4.039 1 90.19 67 ASP A N 1
ATOM 524 C CA . ASP A 1 67 ? -21.266 -8.906 3.51 1 90.19 67 ASP A CA 1
ATOM 525 C C . ASP A 1 67 ? -21.297 -9.984 2.43 1 90.19 67 ASP A C 1
ATOM 527 O O . ASP A 1 67 ? -22.281 -10.102 1.691 1 90.19 67 ASP A O 1
ATOM 531 N N . PHE A 1 68 ? -20.234 -10.781 2.293 1 92.38 68 PHE A N 1
ATOM 532 C CA . PHE A 1 68 ? -20.172 -11.797 1.251 1 92.38 68 PHE A CA 1
ATOM 533 C C . PHE A 1 68 ? -19.359 -13 1.717 1 92.38 68 PHE A C 1
ATOM 535 O O . PHE A 1 68 ? -18.312 -12.844 2.346 1 92.38 68 PHE A O 1
ATOM 542 N N . THR A 1 69 ? -19.828 -14.188 1.313 1 94.75 69 THR A N 1
ATOM 543 C CA . THR A 1 69 ? -19.172 -15.398 1.811 1 94.75 69 THR A CA 1
ATOM 544 C C . THR A 1 69 ? -18.766 -16.312 0.656 1 94.75 69 THR A C 1
ATOM 546 O O . THR A 1 69 ? -19.578 -16.609 -0.224 1 94.75 69 THR A O 1
ATOM 549 N N . LEU A 1 70 ? -17.531 -16.719 0.636 1 95.5 70 LEU A N 1
ATOM 550 C CA . LEU A 1 70 ? -17.031 -17.781 -0.225 1 95.5 70 LEU A CA 1
ATOM 551 C C . LEU A 1 70 ? -17.094 -19.125 0.49 1 95.5 70 LEU A C 1
ATOM 553 O O . LEU A 1 70 ? -16.562 -19.266 1.595 1 95.5 70 LEU A O 1
ATOM 557 N N . ILE A 1 71 ? -17.719 -20.078 -0.191 1 94.56 71 ILE A N 1
ATOM 558 C CA . ILE A 1 71 ? -17.891 -21.375 0.451 1 94.56 71 ILE A CA 1
ATOM 559 C C . ILE A 1 71 ? -17.234 -22.453 -0.398 1 94.56 71 ILE A C 1
ATOM 561 O O . ILE A 1 71 ? -17.562 -22.609 -1.576 1 94.56 71 ILE A O 1
ATOM 565 N N . THR A 1 72 ? -16.312 -23.109 0.172 1 92.31 72 THR A N 1
ATOM 566 C CA . THR A 1 72 ? -15.688 -24.219 -0.532 1 92.31 72 THR A CA 1
ATOM 567 C C . THR A 1 72 ? -16.531 -25.484 -0.401 1 92.31 72 THR A C 1
ATOM 569 O O . THR A 1 72 ? -17.438 -25.547 0.431 1 92.31 72 THR A O 1
ATOM 572 N N . VAL A 1 73 ? -16.25 -26.5 -1.164 1 89.38 73 VAL A N 1
ATOM 573 C CA . VAL A 1 73 ? -16.984 -27.766 -1.159 1 89.38 73 VAL A CA 1
ATOM 574 C C . VAL A 1 73 ? -16.781 -28.469 0.18 1 89.38 73 VAL A C 1
ATOM 576 O O . VAL A 1 73 ? -17.688 -29.188 0.65 1 89.38 73 VAL A O 1
ATOM 579 N N . ALA A 1 74 ? -15.695 -28.203 0.816 1 85.56 74 ALA A N 1
ATOM 580 C CA . ALA A 1 74 ? -15.398 -28.812 2.111 1 85.56 74 ALA A CA 1
ATOM 581 C C . ALA A 1 74 ? -16.188 -28.125 3.229 1 85.56 74 ALA A C 1
ATOM 583 O O . ALA A 1 74 ? -16.094 -28.531 4.391 1 85.56 74 ALA A O 1
ATOM 584 N N . GLY A 1 75 ? -16.875 -27.094 2.85 1 88.5 75 GLY A N 1
ATOM 585 C CA . GLY A 1 75 ? -17.703 -26.406 3.832 1 88.5 75 GLY A CA 1
ATOM 586 C C . GLY A 1 75 ? -16.984 -25.297 4.551 1 88.5 75 GLY A C 1
ATOM 587 O O . GLY A 1 75 ? -17.531 -24.656 5.453 1 88.5 75 GLY A O 1
ATOM 588 N N . VAL A 1 76 ? -15.742 -25.094 4.203 1 90.88 76 VAL A N 1
ATOM 589 C CA . VAL A 1 76 ? -15.008 -23.984 4.793 1 90.88 76 VAL A CA 1
ATOM 590 C C . VAL A 1 76 ? -15.531 -22.672 4.227 1 90.88 76 VAL A C 1
ATOM 592 O O . VAL A 1 76 ? -15.711 -22.531 3.016 1 90.88 76 VAL A O 1
ATOM 595 N N . GLU A 1 77 ? -15.766 -21.703 5.137 1 94.06 77 GLU A N 1
ATOM 596 C CA . GLU A 1 77 ? -16.344 -20.438 4.715 1 94.06 77 GLU A CA 1
ATOM 597 C C . GLU A 1 77 ? -15.352 -19.281 4.934 1 94.06 77 GLU A C 1
ATOM 599 O O . GLU A 1 77 ? -14.633 -19.266 5.934 1 94.06 77 GLU A O 1
ATOM 604 N N . PHE A 1 78 ? -15.336 -18.391 3.988 1 96.19 78 PHE A N 1
ATOM 605 C CA . PHE A 1 78 ? -14.57 -17.156 4.059 1 96.19 78 PHE A CA 1
ATOM 606 C C . PHE A 1 78 ? -15.477 -15.945 3.844 1 96.19 78 PHE A C 1
ATOM 608 O O . PHE A 1 78 ? -15.945 -15.703 2.729 1 96.19 78 PHE A O 1
ATOM 615 N N . GLN A 1 79 ? -15.742 -15.219 4.918 1 94.5 79 GLN A N 1
ATOM 616 C CA . GLN A 1 79 ? -16.5 -13.984 4.785 1 94.5 79 GLN A CA 1
ATOM 617 C C . GLN A 1 79 ? -15.602 -12.805 4.434 1 94.5 79 GLN A C 1
ATOM 619 O O . GLN A 1 79 ? -14.586 -12.578 5.094 1 94.5 79 GLN A O 1
ATOM 624 N N . VAL A 1 80 ? -15.961 -12.102 3.367 1 95.5 80 VAL A N 1
ATOM 625 C CA . VAL A 1 80 ? -15.148 -10.992 2.887 1 95.5 80 VAL A CA 1
ATOM 626 C C . VAL A 1 80 ? -16.047 -9.781 2.629 1 95.5 80 VAL A C 1
ATOM 628 O O . VAL A 1 80 ? -17.266 -9.875 2.678 1 95.5 80 VAL A O 1
ATOM 631 N N . HIS A 1 81 ? -15.469 -8.594 2.52 1 93.75 81 HIS A N 1
ATOM 632 C CA . HIS A 1 81 ? -16.172 -7.414 2.031 1 93.75 81 HIS A CA 1
ATOM 633 C C . HIS A 1 81 ? -16.328 -7.457 0.514 1 93.75 81 HIS A C 1
ATOM 635 O O . HIS A 1 81 ? -15.336 -7.473 -0.217 1 93.75 81 HIS A O 1
ATOM 641 N N . SER A 1 82 ? -17.516 -7.414 0.024 1 92.94 82 SER A N 1
ATOM 642 C CA . SER A 1 82 ? -17.781 -7.562 -1.402 1 92.94 82 SER A CA 1
ATOM 643 C C . SER A 1 82 ? -17.078 -6.477 -2.213 1 92.94 82 SER A C 1
ATOM 645 O O . SER A 1 82 ? -16.641 -6.723 -3.338 1 92.94 82 SER A O 1
ATOM 647 N N . ILE A 1 83 ? -16.906 -5.27 -1.669 1 92.06 83 ILE A N 1
ATOM 648 C CA . ILE A 1 83 ? -16.328 -4.141 -2.387 1 92.06 83 ILE A CA 1
ATOM 649 C C . ILE A 1 83 ? -14.867 -4.43 -2.713 1 92.06 83 ILE A C 1
ATOM 651 O O . ILE A 1 83 ? -14.336 -3.926 -3.705 1 92.06 83 ILE A O 1
ATOM 655 N N . MET A 1 84 ? -14.266 -5.27 -1.923 1 95 84 MET A N 1
ATOM 656 C CA . MET A 1 84 ? -12.852 -5.586 -2.123 1 95 84 MET A CA 1
ATOM 657 C C . MET A 1 84 ? -12.656 -6.465 -3.354 1 95 84 MET A C 1
ATOM 659 O O . MET A 1 84 ? -11.539 -6.621 -3.842 1 95 84 MET A O 1
ATOM 663 N N . LEU A 1 85 ? -13.742 -7.016 -3.844 1 94.38 85 LEU A N 1
ATOM 664 C CA . LEU A 1 85 ? -13.68 -7.867 -5.027 1 94.38 85 LEU A CA 1
ATOM 665 C C . LEU A 1 85 ? -13.727 -7.031 -6.301 1 94.38 85 LEU A C 1
ATOM 667 O O . LEU A 1 85 ? -13.414 -7.523 -7.387 1 94.38 85 LEU A O 1
ATOM 671 N N . ILE A 1 86 ? -14.125 -5.812 -6.152 1 93.69 86 ILE A N 1
ATOM 672 C CA . ILE A 1 86 ? -14.203 -4.93 -7.309 1 93.69 86 ILE A CA 1
ATOM 673 C C . ILE A 1 86 ? -12.805 -4.672 -7.863 1 93.69 86 ILE A C 1
ATOM 675 O O . ILE A 1 86 ? -11.875 -4.375 -7.105 1 93.69 86 ILE A O 1
ATOM 679 N N . GLY A 1 87 ? -12.609 -4.766 -9.211 1 92.38 87 GLY A N 1
ATOM 680 C CA . GLY A 1 87 ? -11.312 -4.598 -9.836 1 92.38 87 GLY A CA 1
ATOM 681 C C . GLY A 1 87 ? -10.461 -5.852 -9.797 1 92.38 87 GLY A C 1
ATOM 682 O O . GLY A 1 87 ? -9.406 -5.914 -10.438 1 92.38 87 GLY A O 1
ATOM 683 N N . GLY A 1 88 ? -10.859 -6.84 -9.031 1 94.69 88 GLY A N 1
ATOM 684 C CA . GLY A 1 88 ? -10.195 -8.125 -8.961 1 94.69 88 GLY A CA 1
ATOM 685 C C . GLY A 1 88 ? -10.805 -9.164 -9.883 1 94.69 88 GLY A C 1
ATOM 686 O O . GLY A 1 88 ? -10.766 -9.023 -11.109 1 94.69 88 GLY A O 1
ATOM 687 N N . SER A 1 89 ? -11.469 -10.086 -9.242 1 93.94 89 SER A N 1
ATOM 688 C CA . SER A 1 89 ? -12.109 -11.148 -10.008 1 93.94 89 SER A CA 1
ATOM 689 C C . SER A 1 89 ? -13.305 -10.625 -10.789 1 93.94 89 SER A C 1
ATOM 691 O O . SER A 1 89 ? -14.305 -10.203 -10.195 1 93.94 89 SER A O 1
ATOM 693 N N . LYS A 1 90 ? -13.234 -10.75 -12.062 1 92.44 90 LYS A N 1
ATOM 694 C CA . LYS A 1 90 ? -14.352 -10.312 -12.898 1 92.44 90 LYS A CA 1
ATOM 695 C C . LYS A 1 90 ? -15.539 -11.258 -12.75 1 92.44 90 LYS A C 1
ATOM 697 O O . LYS A 1 90 ? -16.688 -10.82 -12.789 1 92.44 90 LYS A O 1
ATOM 702 N N . ALA A 1 91 ? -15.234 -12.5 -12.555 1 92.06 91 ALA A N 1
ATOM 703 C CA . ALA A 1 91 ? -16.281 -13.5 -12.391 1 92.06 91 ALA A CA 1
ATOM 704 C C . ALA A 1 91 ? -17.109 -13.219 -11.133 1 92.06 91 ALA A C 1
ATOM 706 O O . ALA A 1 91 ? -18.344 -13.227 -11.18 1 92.06 91 ALA A O 1
ATOM 707 N N . LEU A 1 92 ? -16.453 -12.945 -10.094 1 92 92 LEU A N 1
ATOM 708 C CA . LEU A 1 92 ? -17.156 -12.672 -8.844 1 92 92 LEU A CA 1
ATOM 709 C C . LEU A 1 92 ? -17.828 -11.312 -8.883 1 92 92 LEU A C 1
ATOM 711 O O . LEU A 1 92 ? -18.953 -11.156 -8.391 1 92 92 LEU A O 1
ATOM 715 N N . GLN A 1 93 ? -17.156 -10.328 -9.445 1 90.31 93 GLN A N 1
ATOM 716 C CA . GLN A 1 93 ? -17.703 -8.984 -9.539 1 90.31 93 GLN A CA 1
ATOM 717 C C . GLN A 1 93 ? -19.016 -8.984 -10.328 1 90.31 93 GLN A C 1
ATOM 719 O O . GLN A 1 93 ? -19.984 -8.312 -9.945 1 90.31 93 GLN A O 1
ATOM 724 N N . GLU A 1 94 ? -19.016 -9.68 -11.391 1 88.31 94 GLU A N 1
ATOM 725 C CA . GLU A 1 94 ? -20.219 -9.742 -12.227 1 88.31 94 GLU A CA 1
ATOM 726 C C . GLU A 1 94 ? -21.375 -10.398 -11.484 1 88.31 94 GLU A C 1
ATOM 728 O O . GLU A 1 94 ? -22.531 -10.008 -11.656 1 88.31 94 GLU A O 1
ATOM 733 N N . GLY A 1 95 ? -21.062 -11.312 -10.734 1 86.44 95 GLY A N 1
ATOM 734 C CA . GLY A 1 95 ? -22.094 -11.945 -9.93 1 86.44 95 GLY A CA 1
ATOM 735 C C . GLY A 1 95 ? -22.656 -11.031 -8.852 1 86.44 95 GLY A C 1
ATOM 736 O O . GLY A 1 95 ? -23.859 -11.031 -8.609 1 86.44 95 GLY A O 1
ATOM 737 N N . LEU A 1 96 ? -21.828 -10.227 -8.258 1 86.44 96 LEU A N 1
ATOM 738 C CA . LEU A 1 96 ? -22.203 -9.375 -7.129 1 86.44 96 LEU A CA 1
ATOM 739 C C . LEU A 1 96 ? -22.797 -8.062 -7.613 1 86.44 96 LEU A C 1
ATOM 741 O O . LEU A 1 96 ? -23.734 -7.543 -7.008 1 86.44 96 LEU A O 1
ATOM 745 N N . PHE A 1 97 ? -22.156 -7.543 -8.617 1 86.38 97 PHE A N 1
ATOM 746 C CA . PHE A 1 97 ? -22.562 -6.246 -9.156 1 86.38 97 PHE A CA 1
ATOM 747 C C . PHE A 1 97 ? -22.875 -6.348 -10.641 1 86.38 97 PHE A C 1
ATOM 749 O O . PHE A 1 97 ? -22.172 -5.773 -11.469 1 86.38 97 PHE A O 1
ATOM 756 N N . PRO A 1 98 ? -23.953 -7 -10.859 1 82.94 98 PRO A N 1
ATOM 757 C CA . PRO A 1 98 ? -24.266 -7.195 -12.281 1 82.94 98 PRO A CA 1
ATOM 758 C C . PRO A 1 98 ? -24.391 -5.879 -13.039 1 82.94 98 PRO A C 1
ATOM 760 O O . PRO A 1 98 ? -25.062 -4.953 -12.578 1 82.94 98 PRO A O 1
ATOM 763 N N . GLY A 1 99 ? -23.75 -5.809 -14.156 1 77.56 99 GLY A N 1
ATOM 764 C CA . GLY A 1 99 ? -23.797 -4.633 -15.008 1 77.56 99 GLY A CA 1
ATOM 765 C C . GLY A 1 99 ? -23.172 -3.406 -14.375 1 77.56 99 GLY A C 1
ATOM 766 O O . GLY A 1 99 ? -23.391 -2.281 -14.828 1 77.56 99 GLY A O 1
ATOM 767 N N . GLY A 1 100 ? -22.422 -3.686 -13.352 1 75.19 100 GLY A N 1
ATOM 768 C CA . GLY A 1 100 ? -21.828 -2.545 -12.672 1 75.19 100 GLY A CA 1
ATOM 769 C C . GLY A 1 100 ? -22.828 -1.776 -11.82 1 75.19 100 GLY A C 1
ATOM 770 O O . GLY A 1 100 ? -22.656 -0.574 -11.602 1 75.19 100 GLY A O 1
ATOM 771 N N . ALA A 1 101 ? -23.859 -2.465 -11.391 1 66.25 101 ALA A N 1
ATOM 772 C CA . ALA A 1 101 ? -24.969 -1.826 -10.695 1 66.25 101 ALA A CA 1
ATOM 773 C C . ALA A 1 101 ? -24.531 -1.286 -9.336 1 66.25 101 ALA A C 1
ATOM 775 O O . ALA A 1 101 ? -23.609 -1.827 -8.719 1 66.25 101 ALA A O 1
ATOM 776 N N . MET A 1 102 ? -25 -0.062 -9.039 1 65.25 102 MET A N 1
ATOM 777 C CA . MET A 1 102 ? -24.859 0.525 -7.707 1 65.25 102 MET A CA 1
ATOM 778 C C . MET A 1 102 ? -25.75 -0.204 -6.699 1 65.25 102 MET A C 1
ATOM 780 O O . MET A 1 102 ? -26.688 -0.902 -7.078 1 65.25 102 MET A O 1
ATOM 784 N N . SER A 1 103 ? -25.312 -0.357 -5.418 1 61.34 103 SER A N 1
ATOM 785 C CA . SER A 1 103 ? -26.141 -0.953 -4.379 1 61.34 103 SER A CA 1
ATOM 786 C C . SER A 1 103 ? -27.594 -0.534 -4.527 1 61.34 103 SER A C 1
ATOM 788 O O . SER A 1 103 ? -27.891 0.639 -4.77 1 61.34 103 SER A O 1
ATOM 790 N N . PRO A 1 104 ? -28.422 -1.547 -4.703 1 57.28 104 PRO A N 1
ATOM 791 C CA . PRO A 1 104 ? -29.844 -1.208 -4.82 1 57.28 104 PRO A CA 1
ATOM 792 C C . PRO A 1 104 ? -30.344 -0.37 -3.648 1 57.28 104 PRO A C 1
ATOM 794 O O . PRO A 1 104 ? -31.391 0.273 -3.75 1 57.28 104 PRO A O 1
ATOM 797 N N . ASN A 1 105 ? -29.578 -0.489 -2.566 1 61.44 105 ASN A N 1
ATOM 798 C CA . ASN A 1 105 ? -30.031 0.248 -1.394 1 61.44 105 ASN A CA 1
ATOM 799 C C . ASN A 1 105 ? -29.578 1.706 -1.438 1 61.44 105 ASN A C 1
ATOM 801 O O . ASN A 1 105 ? -28.531 2.02 -1.994 1 61.44 105 ASN A O 1
ATOM 805 N N . ARG A 1 106 ? -30.484 2.533 -1.011 1 64.94 106 ARG A N 1
ATOM 806 C CA . ARG A 1 106 ? -30.141 3.949 -0.92 1 64.94 106 ARG A CA 1
ATOM 807 C C . ARG A 1 106 ? -28.891 4.152 -0.08 1 64.94 106 ARG A C 1
ATOM 809 O O . ARG A 1 106 ? -28.797 3.646 1.04 1 64.94 106 ARG A O 1
ATOM 816 N N . PRO A 1 107 ? -28.031 4.852 -0.743 1 71.88 107 PRO A N 1
ATOM 817 C CA . PRO A 1 107 ? -26.812 5.082 0.023 1 71.88 107 PRO A CA 1
ATOM 818 C C . PRO A 1 107 ? -27.047 5.91 1.283 1 71.88 107 PRO A C 1
ATOM 820 O O . PRO A 1 107 ? -27.891 6.816 1.282 1 71.88 107 PRO A O 1
ATOM 823 N N . GLY A 1 108 ? -26.531 5.461 2.398 1 84.88 108 GLY A N 1
ATOM 824 C CA . GLY A 1 108 ? -26.5 6.324 3.568 1 84.88 108 GLY A CA 1
ATOM 825 C C . GLY A 1 108 ? -25.766 7.629 3.326 1 84.88 108 GLY A C 1
ATOM 826 O O . GLY A 1 108 ? -25.078 7.777 2.314 1 84.88 108 GLY A O 1
ATOM 827 N N . CYS A 1 109 ? -26.141 8.703 4.098 1 91.19 109 CYS A N 1
ATOM 828 C CA . CYS A 1 109 ? -25.438 9.969 3.932 1 91.19 109 CYS A CA 1
ATOM 829 C C . CYS A 1 109 ? -25.203 10.641 5.277 1 91.19 109 CYS A C 1
ATOM 831 O O . CYS A 1 109 ? -25.828 10.289 6.273 1 91.19 109 CYS A O 1
ATOM 833 N N . VAL A 1 110 ? -24.281 11.5 5.305 1 93.81 110 VAL A N 1
ATOM 834 C CA . VAL A 1 110 ? -24.016 12.344 6.457 1 93.81 110 VAL A CA 1
ATOM 835 C C . VAL A 1 110 ? -23.766 13.781 6 1 93.81 110 VAL A C 1
ATOM 837 O O . VAL A 1 110 ? -23.094 14.008 4.992 1 93.81 110 VAL A O 1
ATOM 840 N N . ASN A 1 111 ? -24.375 14.672 6.742 1 93.5 111 ASN A N 1
ATOM 841 C CA . ASN A 1 111 ? -24.094 16.094 6.535 1 93.5 111 ASN A CA 1
ATOM 842 C C . ASN A 1 111 ? -22.938 16.562 7.414 1 93.5 111 ASN A C 1
ATOM 844 O O . ASN A 1 111 ? -23 16.453 8.641 1 93.5 111 ASN A O 1
ATOM 848 N N . LEU A 1 112 ? -21.984 17.109 6.684 1 93.75 112 LEU A N 1
ATOM 849 C CA . LEU A 1 112 ? -20.812 17.562 7.41 1 93.75 112 LEU A CA 1
ATOM 850 C C . LEU A 1 112 ? -20.984 18.984 7.906 1 93.75 112 LEU A C 1
ATOM 852 O O . LEU A 1 112 ? -21.672 19.797 7.266 1 93.75 112 LEU A O 1
ATOM 856 N N . PRO A 1 113 ? -20.375 19.25 9.031 1 90.94 113 PRO A N 1
ATOM 857 C CA . PRO A 1 113 ? -20.453 20.625 9.531 1 90.94 113 PRO A CA 1
ATOM 858 C C . PRO A 1 113 ? -19.844 21.641 8.57 1 90.94 113 PRO A C 1
ATOM 860 O O . PRO A 1 113 ? -19.125 21.25 7.641 1 90.94 113 PRO A O 1
ATOM 863 N N . ALA A 1 114 ? -19.953 22.859 8.859 1 87.5 114 ALA A N 1
ATOM 864 C CA . ALA A 1 114 ? -19.625 23.953 7.953 1 87.5 114 ALA A CA 1
ATOM 865 C C . ALA A 1 114 ? -18.109 24.062 7.75 1 87.5 114 ALA A C 1
ATOM 867 O O . ALA A 1 114 ? -17.656 24.438 6.664 1 87.5 114 ALA A O 1
ATOM 868 N N . HIS A 1 115 ? -17.375 23.75 8.742 1 87.62 115 HIS A N 1
ATOM 869 C CA . HIS A 1 115 ? -15.93 23.984 8.656 1 87.62 115 HIS A CA 1
ATOM 870 C C . HIS A 1 115 ? -15.25 22.875 7.848 1 87.62 115 HIS A C 1
ATOM 872 O O . HIS A 1 115 ? -14.055 22.969 7.555 1 87.62 115 HIS A O 1
ATOM 878 N N . PHE A 1 116 ? -16.062 21.859 7.461 1 92.31 116 PHE A N 1
ATOM 879 C CA . PHE A 1 116 ? -15.547 20.875 6.512 1 92.31 116 PHE A CA 1
ATOM 880 C C . PHE A 1 116 ? -15.594 21.422 5.09 1 92.31 116 PHE A C 1
ATOM 882 O O . PHE A 1 116 ? -16.531 21.141 4.34 1 92.31 116 PHE A O 1
ATOM 889 N N . HIS A 1 117 ? -14.547 22.078 4.809 1 90.69 117 HIS A N 1
ATOM 890 C CA . HIS A 1 117 ? -14.453 22.656 3.473 1 90.69 117 HIS A CA 1
ATOM 891 C C . HIS A 1 117 ? -14.398 21.578 2.402 1 90.69 117 HIS A C 1
ATOM 893 O O . HIS A 1 117 ? -13.68 20.594 2.545 1 90.69 117 HIS A O 1
ATOM 899 N N . PRO A 1 118 ? -15.062 21.781 1.288 1 90.44 118 PRO A N 1
ATOM 900 C CA . PRO A 1 118 ? -15.156 20.734 0.269 1 90.44 118 PRO A CA 1
ATOM 901 C C . PRO A 1 118 ? -13.789 20.312 -0.274 1 90.44 118 PRO A C 1
ATOM 903 O O . PRO A 1 118 ? -13.57 19.141 -0.572 1 90.44 118 PRO A O 1
ATOM 906 N N . ILE A 1 119 ? -12.914 21.266 -0.429 1 90.19 119 ILE A N 1
ATOM 907 C CA . ILE A 1 119 ? -11.586 20.938 -0.946 1 90.19 119 ILE A CA 1
ATOM 908 C C . ILE A 1 119 ? -10.859 20.016 0.029 1 90.19 119 ILE A C 1
ATOM 910 O O . ILE A 1 119 ? -10.18 19.078 -0.388 1 90.19 119 ILE A O 1
ATOM 914 N N . LEU A 1 120 ? -10.969 20.297 1.304 1 93.75 120 LEU A N 1
ATOM 915 C CA . LEU A 1 120 ? -10.352 19.438 2.309 1 93.75 120 LEU A CA 1
ATOM 916 C C . LEU A 1 120 ? -11 18.062 2.326 1 93.75 120 LEU A C 1
ATOM 918 O O . LEU A 1 120 ? -10.312 17.047 2.451 1 93.75 120 LEU A O 1
ATOM 922 N N . VAL A 1 121 ? -12.312 18.047 2.178 1 95.31 121 VAL A N 1
ATOM 923 C CA . VAL A 1 121 ? -13.031 16.781 2.156 1 95.31 121 VAL A CA 1
ATOM 924 C C . VAL A 1 121 ? -12.594 15.961 0.943 1 95.31 121 VAL A C 1
ATOM 926 O O . VAL A 1 121 ? -12.414 14.75 1.041 1 95.31 121 VAL A O 1
ATOM 929 N N . ASP A 1 122 ? -12.422 16.672 -0.138 1 94.62 122 ASP A N 1
ATOM 930 C CA . ASP A 1 122 ? -11.938 16.016 -1.342 1 94.62 122 ASP A CA 1
ATOM 931 C C . ASP A 1 122 ? -10.609 15.305 -1.078 1 94.62 122 ASP A C 1
ATOM 933 O O . ASP A 1 122 ? -10.406 14.164 -1.515 1 94.62 122 ASP A O 1
ATOM 937 N N . ARG A 1 123 ? -9.719 15.867 -0.349 1 95.69 123 ARG A N 1
ATOM 938 C CA . ARG A 1 123 ? -8.43 15.281 0.002 1 95.69 123 ARG A CA 1
ATOM 939 C C . ARG A 1 123 ? -8.602 14.148 1.004 1 95.69 123 ARG A C 1
ATOM 941 O O . ARG A 1 123 ? -7.875 13.148 0.946 1 95.69 123 ARG A O 1
ATOM 948 N N . ILE A 1 124 ? -9.492 14.328 1.849 1 97.75 124 ILE A N 1
ATOM 949 C CA . ILE A 1 124 ? -9.766 13.297 2.84 1 97.75 124 ILE A CA 1
ATOM 950 C C . ILE A 1 124 ? -10.305 12.047 2.145 1 97.75 124 ILE A C 1
ATOM 952 O O . ILE A 1 124 ? -9.961 10.922 2.512 1 97.75 124 ILE A O 1
ATOM 956 N N . VAL A 1 125 ? -11.117 12.258 1.137 1 97.69 125 VAL A N 1
ATOM 957 C CA . VAL A 1 125 ? -11.633 11.133 0.365 1 97.69 125 VAL A CA 1
ATOM 958 C C . VAL A 1 125 ? -10.469 10.383 -0.289 1 97.69 125 VAL A C 1
ATOM 960 O O . VAL A 1 125 ? -10.422 9.148 -0.254 1 97.69 125 VAL A O 1
ATOM 963 N N . ASN A 1 126 ? -9.586 11.125 -0.85 1 97.31 126 ASN A N 1
ATOM 964 C CA . ASN A 1 126 ? -8.391 10.477 -1.387 1 97.31 126 ASN A CA 1
ATOM 965 C C . ASN A 1 126 ? -7.676 9.648 -0.322 1 97.31 126 ASN A C 1
ATOM 967 O O . ASN A 1 126 ? -7.27 8.516 -0.581 1 97.31 126 ASN A O 1
ATOM 971 N N . PHE A 1 127 ? -7.605 10.188 0.849 1 98.19 127 PHE A N 1
ATOM 972 C CA . PHE A 1 127 ? -6.891 9.555 1.95 1 98.19 127 PHE A CA 1
ATOM 973 C C . PHE A 1 127 ? -7.582 8.258 2.371 1 98.19 127 PHE A C 1
ATOM 975 O O . PHE A 1 127 ? -6.922 7.273 2.699 1 98.19 127 PHE A O 1
ATOM 982 N N . ILE A 1 128 ? -8.852 8.281 2.365 1 97.81 128 ILE A N 1
ATOM 983 C CA . ILE A 1 128 ? -9.648 7.117 2.75 1 97.81 128 ILE A CA 1
ATOM 984 C C . ILE A 1 128 ? -9.211 5.898 1.939 1 97.81 128 ILE A C 1
ATOM 986 O O . ILE A 1 128 ? -9.148 4.785 2.465 1 97.81 128 ILE A O 1
ATOM 990 N N . TYR A 1 129 ? -8.812 6.105 0.748 1 97.25 129 TYR A N 1
ATOM 991 C CA . TYR A 1 129 ? -8.523 4.984 -0.138 1 97.25 129 TYR A CA 1
ATOM 992 C C . TYR A 1 129 ? -7.02 4.734 -0.226 1 97.25 129 TYR A C 1
ATOM 994 O O . TYR A 1 129 ? -6.582 3.586 -0.304 1 97.25 129 TYR A O 1
ATOM 1002 N N . THR A 1 130 ? -6.246 5.766 -0.216 1 96.56 130 THR A N 1
ATOM 1003 C CA . THR A 1 130 ? -4.84 5.617 -0.571 1 96.56 130 THR A CA 1
ATOM 1004 C C . THR A 1 130 ? -3.945 5.895 0.635 1 96.56 130 THR A C 1
ATOM 1006 O O . THR A 1 130 ? -2.732 5.684 0.577 1 96.56 130 THR A O 1
ATOM 1009 N N . SER A 1 131 ? -4.52 6.398 1.672 1 97.25 131 SER A N 1
ATOM 1010 C CA . SER A 1 131 ? -3.814 6.793 2.887 1 97.25 131 SER A CA 1
ATOM 1011 C C . SER A 1 131 ? -2.836 7.93 2.615 1 97.25 131 SER A C 1
ATOM 1013 O O . SER A 1 131 ? -1.82 8.055 3.303 1 97.25 131 SER A O 1
ATOM 1015 N N . ASP A 1 132 ? -3.152 8.641 1.555 1 96.56 132 ASP A N 1
ATOM 1016 C CA . ASP A 1 132 ? -2.373 9.828 1.205 1 96.56 132 ASP A CA 1
ATOM 1017 C C . ASP A 1 132 ? -3.275 10.945 0.682 1 96.56 132 ASP A C 1
ATOM 1019 O O . ASP A 1 132 ? -4.406 10.688 0.258 1 96.56 132 ASP A O 1
ATOM 1023 N N . TYR A 1 133 ? -2.773 12.141 0.885 1 96.19 133 TYR A N 1
ATOM 1024 C CA . TYR A 1 133 ? -3.414 13.305 0.289 1 96.19 133 TYR A CA 1
ATOM 1025 C C . TYR A 1 133 ? -2.373 14.312 -0.193 1 96.19 133 TYR A C 1
ATOM 1027 O O . TYR A 1 133 ? -1.207 14.242 0.202 1 96.19 133 TYR A O 1
ATOM 1035 N N . ARG A 1 134 ? -2.846 15.188 -1.099 1 91.06 134 ARG A N 1
ATOM 1036 C CA . ARG A 1 134 ? -1.87 16.094 -1.703 1 91.06 134 ARG A CA 1
ATOM 1037 C C . ARG A 1 134 ? -2.279 17.547 -1.517 1 91.06 134 ARG A C 1
ATOM 1039 O O . ARG A 1 134 ? -3.471 17.859 -1.498 1 91.06 134 ARG A O 1
ATOM 1046 N N . PHE A 1 135 ? -1.26 18.312 -1.273 1 90.5 135 PHE A N 1
ATOM 1047 C CA . PHE A 1 135 ? -1.374 19.766 -1.355 1 90.5 135 PHE A CA 1
ATOM 1048 C C . PHE A 1 135 ? -1.01 20.266 -2.752 1 90.5 135 PHE A C 1
ATOM 1050 O O . PHE A 1 135 ? 0.109 20.047 -3.221 1 90.5 135 PHE A O 1
ATOM 1057 N N . LEU A 1 136 ? -1.863 20.812 -3.482 1 82 136 LEU A N 1
ATOM 1058 C CA . LEU A 1 136 ? -1.646 21.25 -4.859 1 82 136 LEU A CA 1
ATOM 1059 C C . LEU A 1 136 ? -1.787 22.766 -4.973 1 82 136 LEU A C 1
ATOM 1061 O O . LEU A 1 136 ? -2.879 23.266 -5.238 1 82 136 LEU A O 1
ATOM 1065 N N . PRO A 1 137 ? -0.534 23.328 -4.766 1 76.06 137 PRO A N 1
ATOM 1066 C CA . PRO A 1 137 ? -0.624 24.781 -4.863 1 76.06 137 PRO A CA 1
ATOM 1067 C C . PRO A 1 137 ? -0.67 25.281 -6.309 1 76.06 137 PRO A C 1
ATOM 1069 O O . PRO A 1 137 ? -0.267 24.547 -7.223 1 76.06 137 PRO A O 1
ATOM 1072 N N . GLY A 1 138 ? -1.379 26.172 -6.672 1 60.84 138 GLY A N 1
ATOM 1073 C CA . GLY A 1 138 ? -1.31 26.75 -8 1 60.84 138 GLY A CA 1
ATOM 1074 C C . GLY A 1 138 ? 0.088 27.203 -8.383 1 60.84 138 GLY A C 1
ATOM 1075 O O . GLY A 1 138 ? 1.031 27.031 -7.605 1 60.84 138 GLY A O 1
ATOM 1076 N N . SER A 1 139 ? 0.381 27.438 -9.711 1 55.94 139 SER A N 1
ATOM 1077 C CA . SER A 1 139 ? 1.649 27.781 -10.344 1 55.94 139 SER A CA 1
ATOM 1078 C C . SER A 1 139 ? 2.463 28.734 -9.477 1 55.94 139 SER A C 1
ATOM 1080 O O . SER A 1 139 ? 3.695 28.719 -9.516 1 55.94 139 SER A O 1
ATOM 1082 N N . GLU A 1 140 ? 1.72 29.75 -9.055 1 50.09 140 GLU A N 1
ATOM 1083 C CA . GLU A 1 140 ? 2.514 30.844 -8.516 1 50.09 140 GLU A CA 1
ATOM 1084 C C . GLU A 1 140 ? 2.781 30.656 -7.027 1 50.09 140 GLU A C 1
ATOM 1086 O O . GLU A 1 140 ? 2.879 31.641 -6.285 1 50.09 140 GLU A O 1
ATOM 1091 N N . GLY A 1 141 ? 3.264 29.625 -6.562 1 52.22 141 GLY A N 1
ATOM 1092 C CA . GLY A 1 141 ? 3.904 29.734 -5.262 1 52.22 141 GLY A CA 1
ATOM 1093 C C . GLY A 1 141 ? 3.035 29.219 -4.125 1 52.22 141 GLY A C 1
ATOM 1094 O O . GLY A 1 141 ? 1.812 29.359 -4.164 1 52.22 141 GLY A O 1
ATOM 1095 N N . GLY A 1 142 ? 3.266 28.406 -3.275 1 63.12 142 GLY A N 1
ATOM 1096 C CA . GLY A 1 142 ? 3.076 27.797 -1.97 1 63.12 142 GLY A CA 1
ATOM 1097 C C . GLY A 1 142 ? 1.692 28.031 -1.396 1 63.12 142 GLY A C 1
ATOM 1098 O O . GLY A 1 142 ? 1.414 27.656 -0.256 1 63.12 142 GLY A O 1
ATOM 1099 N N . GLN A 1 143 ? 0.772 28.891 -2.125 1 63.66 143 GLN A N 1
ATOM 1100 C CA . GLN A 1 143 ? -0.551 29.172 -1.581 1 63.66 143 GLN A CA 1
ATOM 1101 C C . GLN A 1 143 ? -1.647 28.578 -2.461 1 63.66 143 GLN A C 1
ATOM 1103 O O . GLN A 1 143 ? -1.467 28.438 -3.672 1 63.66 143 GLN A O 1
ATOM 1108 N N . LEU A 1 144 ? -2.812 28.188 -1.878 1 68.75 144 LEU A N 1
ATOM 1109 C CA . LEU A 1 144 ? -3.963 27.656 -2.602 1 68.75 144 LEU A CA 1
ATOM 1110 C C . LEU A 1 144 ? -4.707 28.766 -3.33 1 68.75 144 LEU A C 1
ATOM 1112 O O . LEU A 1 144 ? -4.949 29.828 -2.76 1 68.75 144 LEU A O 1
ATOM 1116 N N . LYS A 1 145 ? -4.863 28.719 -4.633 1 65.44 145 LYS A N 1
ATOM 1117 C CA . LYS A 1 145 ? -5.66 29.656 -5.418 1 65.44 145 LYS A CA 1
ATOM 1118 C C . LYS A 1 145 ? -7.012 29.062 -5.793 1 65.44 145 LYS A C 1
ATOM 1120 O O . LYS A 1 145 ? -7.168 27.844 -5.816 1 65.44 145 LYS A O 1
ATOM 1125 N N . GLN A 1 146 ? -7.926 29.938 -5.941 1 63.97 146 GLN A N 1
ATOM 1126 C CA . GLN A 1 146 ? -9.266 29.484 -6.32 1 63.97 146 GLN A CA 1
ATOM 1127 C C . GLN A 1 146 ? -9.219 28.625 -7.574 1 63.97 146 GLN A C 1
ATOM 1129 O O . GLN A 1 146 ? -9.969 27.656 -7.691 1 63.97 146 GLN A O 1
ATOM 1134 N N . THR A 1 147 ? -8.336 29.062 -8.445 1 61.34 147 THR A N 1
ATOM 1135 C CA . THR A 1 147 ? -8.227 28.344 -9.711 1 61.34 147 THR A CA 1
ATOM 1136 C C . THR A 1 147 ? -7.734 26.922 -9.492 1 61.34 147 THR A C 1
ATOM 1138 O O . THR A 1 147 ? -7.914 26.062 -10.359 1 61.34 147 THR A O 1
ATOM 1141 N N . THR A 1 148 ? -7.312 26.766 -8.32 1 59.16 148 THR A N 1
ATOM 1142 C CA . THR A 1 148 ? -6.711 25.453 -8.086 1 59.16 148 THR A CA 1
ATOM 1143 C C . THR A 1 148 ? -7.664 24.562 -7.297 1 59.16 148 THR A C 1
ATOM 1145 O O . THR A 1 148 ? -7.312 23.422 -6.945 1 59.16 148 THR A O 1
ATOM 1148 N N . PHE A 1 149 ? -8.844 25.172 -7.066 1 72.12 149 PHE A N 1
ATOM 1149 C CA . PHE A 1 149 ? -9.82 24.344 -6.355 1 72.12 149 PHE A CA 1
ATOM 1150 C C . PHE A 1 149 ? -10.43 23.312 -7.281 1 72.12 149 PHE A C 1
ATOM 1152 O O . PHE A 1 149 ? -11.461 23.562 -7.914 1 72.12 149 PHE A O 1
ATOM 1159 N N . LYS A 1 150 ? -9.672 22.344 -7.543 1 79.12 150 LYS A N 1
ATOM 1160 C CA . LYS A 1 150 ? -10.148 21.234 -8.367 1 79.12 150 LYS A CA 1
ATOM 1161 C C . LYS A 1 150 ? -10.609 20.062 -7.496 1 79.12 150 LYS A C 1
ATOM 1163 O O . LYS A 1 150 ? -9.906 19.672 -6.559 1 79.12 150 LYS A O 1
ATOM 1168 N N . PHE A 1 151 ? -11.812 19.688 -7.824 1 87.44 151 PHE A N 1
ATOM 1169 C CA . PHE A 1 151 ? -12.344 18.484 -7.18 1 87.44 151 PHE A CA 1
ATOM 1170 C C . PHE A 1 151 ? -12 17.234 -7.988 1 87.44 151 PHE A C 1
ATOM 1172 O O . PHE A 1 151 ? -12.352 17.141 -9.164 1 87.44 151 PHE A O 1
ATOM 1179 N N . TYR A 1 152 ? -11.367 16.391 -7.355 1 90.44 152 TYR A N 1
ATOM 1180 C CA . TYR A 1 152 ? -10.945 15.172 -8.055 1 90.44 152 TYR A CA 1
ATOM 1181 C C . TYR A 1 152 ? -11.922 14.031 -7.793 1 90.44 152 TYR A C 1
ATOM 1183 O O . TYR A 1 152 ? -12.039 13.109 -8.602 1 90.44 152 TYR A O 1
ATOM 1191 N N . HIS A 1 153 ? -12.656 14.172 -6.664 1 93.88 153 HIS A N 1
ATOM 1192 C CA . HIS A 1 153 ? -13.391 12.984 -6.242 1 93.88 153 HIS A CA 1
ATOM 1193 C C . HIS A 1 153 ? -14.852 13.32 -5.941 1 93.88 153 HIS A C 1
ATOM 1195 O O . HIS A 1 153 ? -15.617 12.445 -5.539 1 93.88 153 HIS A O 1
ATOM 1201 N N . ALA A 1 154 ? -15.195 14.555 -6.125 1 92.38 154 ALA A N 1
ATOM 1202 C CA . ALA A 1 154 ? -16.594 14.93 -5.91 1 92.38 154 ALA A CA 1
ATOM 1203 C C . ALA A 1 154 ? -17.5 14.219 -6.895 1 92.38 154 ALA A C 1
ATOM 1205 O O . ALA A 1 154 ? -17.188 14.094 -8.078 1 92.38 154 ALA A O 1
ATOM 1206 N N . THR A 1 155 ? -18.578 13.68 -6.371 1 92.94 155 THR A N 1
ATOM 1207 C CA . THR A 1 155 ? -19.531 12.977 -7.223 1 92.94 155 THR A CA 1
ATOM 1208 C C . THR A 1 155 ? -20.594 13.93 -7.734 1 92.94 155 THR A C 1
ATOM 1210 O O . THR A 1 155 ? -21.156 13.719 -8.812 1 92.94 155 THR A O 1
ATOM 1213 N N . LEU A 1 156 ? -20.906 14.961 -6.965 1 90.81 156 LEU A N 1
ATOM 1214 C CA . LEU A 1 156 ? -21.859 16 -7.352 1 90.81 156 LEU A CA 1
ATOM 1215 C C . LEU A 1 156 ? -21.375 17.375 -6.914 1 90.81 156 LEU A C 1
ATOM 1217 O O . LEU A 1 156 ? -20.953 17.562 -5.77 1 90.81 156 LEU A O 1
ATOM 1221 N N . ILE A 1 157 ? -21.312 18.281 -7.832 1 88.19 157 ILE A N 1
ATOM 1222 C CA . ILE A 1 157 ? -21.016 19.688 -7.574 1 88.19 157 ILE A CA 1
ATOM 1223 C C . ILE A 1 157 ? -22.203 20.547 -7.996 1 88.19 157 ILE A C 1
ATOM 1225 O O . ILE A 1 157 ? -22.547 20.594 -9.18 1 88.19 157 ILE A O 1
ATOM 1229 N N . PRO A 1 158 ? -22.797 21.078 -6.984 1 86.06 158 PRO A N 1
ATOM 1230 C CA . PRO A 1 158 ? -23.969 21.891 -7.348 1 86.06 158 PRO A CA 1
ATOM 1231 C C . PRO A 1 158 ? -23.625 23.047 -8.281 1 86.06 158 PRO A C 1
ATOM 1233 O O . PRO A 1 158 ? -22.516 23.578 -8.234 1 86.06 158 PRO A O 1
ATOM 1236 N N . ASN A 1 159 ? -24.453 23.344 -9.328 1 73.81 159 ASN A N 1
ATOM 1237 C CA . ASN A 1 159 ? -24.281 24.422 -10.297 1 73.81 159 ASN A CA 1
ATOM 1238 C C . ASN A 1 159 ? -24.219 25.781 -9.617 1 73.81 159 ASN A C 1
ATOM 1240 O O . ASN A 1 159 ? -23.422 26.641 -10.008 1 73.81 159 ASN A O 1
ATOM 1244 N N . GLU A 1 160 ? -25.281 26.25 -8.867 1 60.34 160 GLU A N 1
ATOM 1245 C CA . GLU A 1 160 ? -25.422 27.578 -8.297 1 60.34 160 GLU A CA 1
ATOM 1246 C C . GLU A 1 160 ? -24.609 27.734 -7.023 1 60.34 160 GLU A C 1
ATOM 1248 O O . GLU A 1 160 ? -24.828 28.641 -6.23 1 60.34 160 GLU A O 1
ATOM 1253 N N . ILE A 1 161 ? -23.656 27.016 -6.801 1 53.88 161 ILE A N 1
ATOM 1254 C CA . ILE A 1 161 ? -23.156 27.219 -5.445 1 53.88 161 ILE A CA 1
ATOM 1255 C C . ILE A 1 161 ? -22.469 28.578 -5.344 1 53.88 161 ILE A C 1
ATOM 1257 O O . ILE A 1 161 ? -21.453 28.812 -6.004 1 53.88 161 ILE A O 1
ATOM 1261 N N . PRO A 1 162 ? -23.219 29.562 -4.887 1 52.66 162 PRO A N 1
ATOM 1262 C CA . PRO A 1 162 ? -22.438 30.766 -4.57 1 52.66 162 PRO A CA 1
ATOM 1263 C C . PRO A 1 162 ? -21.141 30.438 -3.836 1 52.66 162 PRO A C 1
ATOM 1265 O O . PRO A 1 162 ? -21.062 29.453 -3.094 1 52.66 162 PRO A O 1
ATOM 1268 N N . PRO A 1 163 ? -20.062 30.812 -4.359 1 53.97 163 PRO A N 1
ATOM 1269 C CA . PRO A 1 163 ? -18.844 30.641 -3.561 1 53.97 163 PRO A CA 1
ATOM 1270 C C . PRO A 1 163 ? -19.078 30.922 -2.076 1 53.97 163 PRO A C 1
ATOM 1272 O O . PRO A 1 163 ? -19.406 32.031 -1.691 1 53.97 163 PRO A O 1
ATOM 1275 N N . LEU A 1 164 ? -19.781 30.188 -1.363 1 54.03 164 LEU A N 1
ATOM 1276 C CA . LEU A 1 164 ? -19.938 30.438 0.066 1 54.03 164 LEU A CA 1
ATOM 1277 C C . LEU A 1 164 ? -18.594 30.797 0.699 1 54.03 164 LEU A C 1
ATOM 1279 O O . LEU A 1 164 ? -17.547 30.344 0.234 1 54.03 164 LEU A O 1
ATOM 1283 N N . PRO A 1 165 ? -18.656 31.891 1.439 1 53.81 165 PRO A N 1
ATOM 1284 C CA . PRO A 1 165 ? -17.469 32.281 2.207 1 53.81 165 PRO A CA 1
ATOM 1285 C C . PRO A 1 165 ? -16.641 31.062 2.656 1 53.81 165 PRO A C 1
ATOM 1287 O O . PRO A 1 165 ? -15.414 31.141 2.713 1 53.81 165 PRO A O 1
ATOM 1290 N N . ALA A 1 166 ? -17.359 30.047 2.844 1 55.09 166 ALA A N 1
ATOM 1291 C CA . ALA A 1 166 ? -16.641 28.875 3.346 1 55.09 166 ALA A CA 1
ATOM 1292 C C . ALA A 1 166 ? -15.742 28.281 2.268 1 55.09 166 ALA A C 1
ATOM 1294 O O . ALA A 1 166 ? -14.648 27.781 2.566 1 55.09 166 ALA A O 1
ATOM 1295 N N . THR A 1 167 ? -16.188 28.469 1.001 1 57.53 167 THR A N 1
ATOM 1296 C CA . THR A 1 167 ? -15.398 27.875 -0.081 1 57.53 167 THR A CA 1
ATOM 1297 C C . THR A 1 167 ? -14.172 28.734 -0.377 1 57.53 167 THR A C 1
ATOM 1299 O O . THR A 1 167 ? -13.148 28.234 -0.825 1 57.53 167 THR A O 1
ATOM 1302 N N . VAL A 1 168 ? -14.258 29.969 0.063 1 61.97 168 VAL A N 1
ATOM 1303 C CA . VAL A 1 168 ? -13.148 30.875 -0.242 1 61.97 168 VAL A CA 1
ATOM 1304 C C . VAL A 1 168 ? -12.18 30.922 0.934 1 61.97 168 VAL A C 1
ATOM 1306 O O . VAL A 1 168 ? -11.062 31.438 0.809 1 61.97 168 VAL A O 1
ATOM 1309 N N . ALA A 1 169 ? -12.555 30.297 1.947 1 65.75 169 ALA A N 1
ATOM 1310 C CA . ALA A 1 169 ? -11.797 30.422 3.191 1 65.75 169 ALA A CA 1
ATOM 1311 C C . ALA A 1 169 ? -10.398 29.828 3.043 1 65.75 169 ALA A C 1
ATOM 1313 O O . ALA A 1 169 ? -9.477 30.203 3.773 1 65.75 169 ALA A O 1
ATOM 1314 N N . LEU A 1 170 ? -10.172 29.094 1.968 1 79.94 170 LEU A N 1
ATOM 1315 C CA . LEU A 1 170 ? -8.875 28.438 1.887 1 79.94 170 LEU A CA 1
ATOM 1316 C C . LEU A 1 170 ? -7.973 29.125 0.874 1 79.94 170 LEU A C 1
ATOM 1318 O O . LEU A 1 170 ? -6.789 28.797 0.759 1 79.94 170 LEU A O 1
ATOM 1322 N N . VAL A 1 171 ? -8.531 30.141 0.318 1 77 171 VAL A N 1
ATOM 1323 C CA . VAL A 1 171 ? -7.715 30.844 -0.669 1 77 171 VAL A CA 1
ATOM 1324 C C . VAL A 1 171 ? -6.57 31.578 0.03 1 77 171 VAL A C 1
ATOM 1326 O O . VAL A 1 171 ? -6.785 32.281 1.019 1 77 171 VAL A O 1
ATOM 1329 N N . GLY A 1 172 ? -5.359 31.375 -0.445 1 79.94 172 GLY A N 1
ATOM 1330 C CA . GLY A 1 172 ? -4.199 32.062 0.085 1 79.94 172 GLY A CA 1
ATOM 1331 C C . GLY A 1 172 ? -3.594 31.391 1.298 1 79.94 172 GLY A C 1
ATOM 1332 O O . GLY A 1 172 ? -2.615 31.875 1.867 1 79.94 172 GLY A O 1
ATOM 1333 N N . ILE A 1 173 ? -4.148 30.312 1.627 1 84.94 173 ILE A N 1
ATOM 1334 C CA . ILE A 1 173 ? -3.662 29.641 2.822 1 84.94 173 ILE A CA 1
ATOM 1335 C C . ILE A 1 173 ? -2.295 29.016 2.541 1 84.94 173 ILE A C 1
ATOM 1337 O O . ILE A 1 173 ? -2.057 28.5 1.448 1 84.94 173 ILE A O 1
ATOM 1341 N N . ALA A 1 174 ? -1.439 29.203 3.549 1 87.75 174 ALA A N 1
ATOM 1342 C CA . ALA A 1 174 ? -0.11 28.594 3.453 1 87.75 174 ALA A CA 1
ATOM 1343 C C . ALA A 1 174 ? -0.181 27.078 3.584 1 87.75 174 ALA A C 1
ATOM 1345 O O . ALA A 1 174 ? -1.15 26.547 4.125 1 87.75 174 ALA A O 1
ATOM 1346 N N . GLU A 1 175 ? 0.865 26.453 3.09 1 91.44 175 GLU A N 1
ATOM 1347 C CA . GLU A 1 175 ? 0.895 25 3.096 1 91.44 175 GLU A CA 1
ATOM 1348 C C . GLU A 1 175 ? 0.794 24.438 4.516 1 91.44 175 GLU A C 1
ATOM 1350 O O . GLU A 1 175 ? 0.08 23.469 4.762 1 91.44 175 GLU A O 1
ATOM 1355 N N . TYR A 1 176 ? 1.526 25.078 5.473 1 94.19 176 TYR A N 1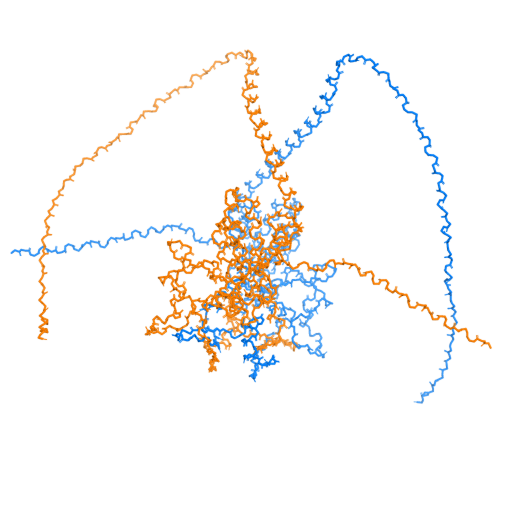
ATOM 1356 C CA . TYR A 1 176 ? 1.481 24.562 6.84 1 94.19 176 TYR A CA 1
ATOM 1357 C C . TYR A 1 176 ? 0.071 24.656 7.41 1 94.19 176 TYR A C 1
ATOM 1359 O O . TYR A 1 176 ? -0.381 23.75 8.117 1 94.19 176 TYR A O 1
ATOM 1367 N N . ALA A 1 177 ? -0.611 25.719 7.105 1 93.62 177 ALA A N 1
ATOM 1368 C CA . ALA A 1 177 ? -1.972 25.906 7.598 1 93.62 177 ALA A CA 1
ATOM 1369 C C . ALA A 1 177 ? -2.928 24.891 6.988 1 93.62 177 ALA A C 1
ATOM 1371 O O . ALA A 1 177 ? -3.836 24.406 7.66 1 93.62 177 ALA A O 1
ATOM 1372 N N . TYR A 1 178 ? -2.676 24.641 5.762 1 93.44 178 TYR A N 1
ATOM 1373 C CA . TYR A 1 178 ? -3.451 23.609 5.078 1 93.44 178 TYR A CA 1
ATOM 1374 C C . TYR A 1 178 ? -3.377 22.281 5.824 1 93.44 178 TYR A C 1
ATOM 1376 O O . TYR A 1 178 ? -4.406 21.672 6.113 1 93.44 178 TYR A O 1
ATOM 1384 N N . HIS A 1 179 ? -2.182 21.844 6.117 1 96.62 179 HIS A N 1
ATOM 1385 C CA . HIS A 1 179 ? -1.99 20.594 6.824 1 96.62 179 HIS A CA 1
ATOM 1386 C C . HIS A 1 179 ? -2.549 20.656 8.242 1 96.62 179 HIS A C 1
ATOM 1388 O O . HIS A 1 179 ? -3.047 19.656 8.766 1 96.62 179 HIS A O 1
ATOM 1394 N N . LEU A 1 180 ? -2.498 21.797 8.852 1 97.06 180 LEU A N 1
ATOM 1395 C CA . LEU A 1 180 ? -3.1 21.953 10.172 1 97.06 180 LEU A CA 1
ATOM 1396 C C . LEU A 1 180 ? -4.613 21.781 10.102 1 97.06 180 LEU A C 1
ATOM 1398 O O . LEU A 1 180 ? -5.219 21.203 11 1 97.06 180 LEU A O 1
ATOM 1402 N N . HIS A 1 181 ? -5.164 22.312 9.047 1 95.56 181 HIS A N 1
ATOM 1403 C CA . HIS A 1 181 ? -6.605 22.156 8.898 1 95.56 181 HIS A CA 1
ATOM 1404 C C . HIS A 1 181 ? -6.98 20.688 8.734 1 95.56 181 HIS A C 1
ATOM 1406 O O . HIS A 1 181 ? -7.957 20.219 9.328 1 95.56 181 HIS A O 1
ATOM 1412 N N . ILE A 1 182 ? -6.234 19.953 7.961 1 97.19 182 ILE A N 1
ATOM 1413 C CA . ILE A 1 182 ? -6.484 18.516 7.812 1 97.19 182 ILE A CA 1
ATOM 1414 C C . ILE A 1 182 ? -6.301 17.828 9.156 1 97.19 182 ILE A C 1
ATOM 1416 O O . ILE A 1 182 ? -7.098 16.953 9.531 1 97.19 182 ILE A O 1
ATOM 1420 N N . TYR A 1 183 ? -5.258 18.234 9.891 1 98.19 183 TYR A N 1
ATOM 1421 C CA . TYR A 1 183 ? -5.008 17.688 11.227 1 98.19 183 TYR A CA 1
ATOM 1422 C C . TYR A 1 183 ? -6.203 17.938 12.141 1 98.19 183 TYR A C 1
ATOM 1424 O O . TYR A 1 183 ? -6.629 17.047 12.867 1 98.19 183 TYR A O 1
ATOM 1432 N N . ALA A 1 184 ? -6.734 19.078 12.086 1 97 184 ALA A N 1
ATOM 1433 C CA . ALA A 1 184 ? -7.871 19.438 12.922 1 97 184 ALA A CA 1
ATOM 1434 C C . ALA A 1 184 ? -9.102 18.594 12.578 1 97 184 ALA A C 1
ATOM 1436 O O . ALA A 1 184 ? -9.812 18.141 13.469 1 97 184 ALA A O 1
ATOM 1437 N N . LEU A 1 185 ? -9.352 18.469 11.328 1 97.31 185 LEU A N 1
ATOM 1438 C CA . LEU A 1 185 ? -10.469 17.641 10.906 1 97.31 185 LEU A CA 1
ATOM 1439 C C . LEU A 1 185 ? -10.266 16.188 11.336 1 97.31 185 LEU A C 1
ATOM 1441 O O . LEU A 1 185 ? -11.227 15.508 11.711 1 97.31 185 LEU A O 1
ATOM 1445 N N . ALA A 1 186 ? -9.039 15.711 11.258 1 98 186 ALA A N 1
ATOM 1446 C CA . ALA A 1 186 ? -8.719 14.367 11.711 1 98 186 ALA A CA 1
ATOM 1447 C C . ALA A 1 186 ? -9.031 14.195 13.195 1 98 186 ALA A C 1
ATOM 1449 O O . ALA A 1 186 ? -9.539 13.156 13.617 1 98 186 ALA A O 1
ATOM 1450 N N . GLU A 1 187 ? -8.688 15.227 13.984 1 96.94 187 GLU A N 1
ATOM 1451 C CA . GLU A 1 187 ? -9.008 15.203 15.406 1 96.94 187 GLU A CA 1
ATOM 1452 C C . GLU A 1 187 ? -10.516 15.109 15.625 1 96.94 187 GLU A C 1
ATOM 1454 O O . GLU A 1 187 ? -10.977 14.305 16.438 1 96.94 187 GLU A O 1
ATOM 1459 N N . GLU A 1 188 ? -11.203 15.859 14.898 1 95.5 188 GLU A N 1
ATOM 1460 C CA . GLU A 1 188 ? -12.656 15.883 15.055 1 95.5 188 GLU A CA 1
ATOM 1461 C C . GLU A 1 188 ? -13.281 14.562 14.617 1 95.5 188 GLU A C 1
ATOM 1463 O O . GLU A 1 188 ? -14.227 14.078 15.242 1 95.5 188 GLU A O 1
ATOM 1468 N N . LEU A 1 189 ? -12.766 14.039 13.578 1 96.5 189 LEU A N 1
ATOM 1469 C CA . LEU A 1 189 ? -13.266 12.781 13.039 1 96.5 189 LEU A CA 1
ATOM 1470 C C . LEU A 1 189 ? -12.719 11.602 13.836 1 96.5 189 LEU A C 1
ATOM 1472 O O . LEU A 1 189 ? -13.062 10.445 13.555 1 96.5 189 LEU A O 1
ATOM 1476 N N . ASP A 1 190 ? -11.891 11.836 14.805 1 96.5 190 ASP A N 1
ATOM 1477 C CA . ASP A 1 190 ? -11.195 10.773 15.523 1 96.5 190 ASP A CA 1
ATOM 1478 C C . ASP A 1 190 ? -10.547 9.789 14.555 1 96.5 190 ASP A C 1
ATOM 1480 O O . ASP A 1 190 ? -10.773 8.578 14.656 1 96.5 190 ASP A O 1
ATOM 1484 N N . TYR A 1 191 ? -9.805 10.328 13.648 1 97.44 191 TYR A N 1
ATOM 1485 C CA . TYR A 1 191 ? -9.117 9.617 12.57 1 97.44 191 TYR A CA 1
ATOM 1486 C C . TYR A 1 191 ? -7.609 9.625 12.789 1 97.44 191 TYR A C 1
ATOM 1488 O O . TYR A 1 191 ? -6.891 10.406 12.164 1 97.44 191 TYR A O 1
ATOM 1496 N N . ASN A 1 192 ? -7.121 8.648 13.461 1 96.12 192 ASN A N 1
ATOM 1497 C CA . ASN A 1 192 ? -5.742 8.656 13.945 1 96.12 192 ASN A CA 1
ATOM 1498 C C . ASN A 1 192 ? -4.746 8.555 12.797 1 96.12 192 ASN A C 1
ATOM 1500 O O . ASN A 1 192 ? -3.717 9.234 12.805 1 96.12 192 ASN A O 1
ATOM 1504 N N . THR A 1 193 ? -5.074 7.73 11.859 1 97.19 193 THR A N 1
ATOM 1505 C CA . THR A 1 193 ? -4.121 7.559 10.766 1 97.19 193 THR A CA 1
ATOM 1506 C C . THR A 1 193 ? -4.02 8.836 9.93 1 97.19 193 THR A C 1
ATOM 1508 O O . THR A 1 193 ? -2.936 9.203 9.484 1 97.19 193 THR A O 1
ATOM 1511 N N . LEU A 1 194 ? -5.102 9.523 9.727 1 97.94 194 LEU A N 1
ATOM 1512 C CA . LEU A 1 194 ? -5.082 10.805 9.023 1 97.94 194 LEU A CA 1
ATOM 1513 C C . LEU A 1 194 ? -4.305 11.844 9.82 1 97.94 194 LEU A C 1
ATOM 1515 O O . LEU A 1 194 ? -3.541 12.625 9.25 1 97.94 194 LEU A O 1
ATOM 1519 N N . ARG A 1 195 ? -4.527 11.797 11.086 1 97.75 195 ARG A N 1
ATOM 1520 C CA . ARG A 1 195 ? -3.797 12.703 11.969 1 97.75 195 ARG A CA 1
ATOM 1521 C C . ARG A 1 195 ? -2.293 12.477 11.852 1 97.75 195 ARG A C 1
ATOM 1523 O O . ARG A 1 195 ? -1.523 13.438 11.742 1 97.75 195 ARG A O 1
ATOM 1530 N N . SER A 1 196 ? -1.963 11.25 11.82 1 96.75 196 SER A N 1
ATOM 1531 C CA . SER A 1 196 ? -0.558 10.883 11.695 1 96.75 196 SER A CA 1
ATOM 1532 C C . SER A 1 196 ? 0.014 11.32 10.352 1 96.75 196 SER A C 1
ATOM 1534 O O . SER A 1 196 ? 1.146 11.805 10.281 1 96.75 196 SER A O 1
ATOM 1536 N N . ALA A 1 197 ? -0.752 11.148 9.344 1 97.5 197 ALA A N 1
ATOM 1537 C CA . ALA A 1 197 ? -0.303 11.555 8.016 1 97.5 197 ALA A CA 1
ATOM 1538 C C . ALA A 1 197 ? -0.103 13.07 7.949 1 97.5 197 ALA A C 1
ATOM 1540 O O . ALA A 1 197 ? 0.886 13.547 7.387 1 97.5 197 ALA A O 1
ATOM 1541 N N . ALA A 1 198 ? -1.053 13.797 8.445 1 98.12 198 ALA A N 1
ATOM 1542 C CA . ALA A 1 198 ? -0.944 15.25 8.469 1 98.12 198 ALA A CA 1
ATOM 1543 C C . ALA A 1 198 ? 0.28 15.695 9.266 1 98.12 198 ALA A C 1
ATOM 1545 O O . ALA A 1 198 ? 1.007 16.594 8.844 1 98.12 198 ALA A O 1
ATOM 1546 N N . HIS A 1 199 ? 0.484 15.055 10.375 1 98.12 199 HIS A N 1
ATOM 1547 C CA . HIS A 1 199 ? 1.656 15.344 11.195 1 98.12 199 HIS A CA 1
ATOM 1548 C C . HIS A 1 199 ? 2.945 15.094 10.422 1 98.12 199 HIS A C 1
ATOM 1550 O O . HIS A 1 199 ? 3.859 15.922 10.445 1 98.12 199 HIS A O 1
ATOM 1556 N N . ALA A 1 200 ? 2.986 14.031 9.797 1 97.44 200 ALA A N 1
ATOM 1557 C CA . ALA A 1 200 ? 4.18 13.68 9.023 1 97.44 200 ALA A CA 1
ATOM 1558 C C . ALA A 1 200 ? 4.453 14.719 7.941 1 97.44 200 ALA A C 1
ATOM 1560 O O . ALA A 1 200 ? 5.605 15.078 7.691 1 97.44 200 ALA A O 1
ATOM 1561 N N . LYS A 1 201 ? 3.438 15.164 7.316 1 96.94 201 LYS A N 1
ATOM 1562 C CA . LYS A 1 201 ? 3.604 16.172 6.273 1 96.94 201 LYS A CA 1
ATOM 1563 C C . LYS A 1 201 ? 4.074 17.5 6.855 1 96.94 201 LYS A C 1
ATOM 1565 O O . LYS A 1 201 ? 4.871 18.219 6.238 1 96.94 201 LYS A O 1
ATOM 1570 N N . LEU A 1 202 ? 3.605 17.781 7.98 1 97.62 202 LEU A N 1
ATOM 1571 C CA . LEU A 1 202 ? 4.062 18.984 8.672 1 97.62 202 LEU A CA 1
ATOM 1572 C C . LEU A 1 202 ? 5.535 18.859 9.055 1 97.62 202 LEU A C 1
ATOM 1574 O O . LEU A 1 202 ? 6.293 19.828 8.945 1 97.62 202 LEU A O 1
ATOM 1578 N N . VAL A 1 203 ? 5.906 17.75 9.508 1 97.56 203 VAL A N 1
ATOM 1579 C CA . VAL A 1 203 ? 7.305 17.5 9.836 1 97.56 203 VAL A CA 1
ATOM 1580 C C . VAL A 1 203 ? 8.172 17.703 8.602 1 97.56 203 VAL A C 1
ATOM 1582 O O . VAL A 1 203 ? 9.172 18.438 8.641 1 97.56 203 VAL A O 1
ATOM 1585 N N . GLU A 1 204 ? 7.742 17.094 7.574 1 96.44 204 GLU A N 1
ATOM 1586 C CA . GLU A 1 204 ? 8.492 17.234 6.332 1 96.44 204 GLU A CA 1
ATOM 1587 C C . GLU A 1 204 ? 8.617 18.703 5.922 1 96.44 204 GLU A C 1
ATOM 1589 O O . GLU A 1 204 ? 9.695 19.141 5.504 1 96.44 204 GLU A O 1
ATOM 1594 N N . LEU A 1 205 ? 7.598 19.391 6.051 1 95.5 205 LEU A N 1
ATOM 1595 C CA . LEU A 1 205 ? 7.543 20.797 5.617 1 95.5 205 LEU A CA 1
ATOM 1596 C C . LEU A 1 205 ? 8.375 21.672 6.539 1 95.5 205 LEU A C 1
ATOM 1598 O O . LEU A 1 205 ? 9.258 22.406 6.078 1 95.5 205 LEU A O 1
ATOM 1602 N N . LEU A 1 206 ? 8.164 21.594 7.828 1 96.38 206 LEU A N 1
ATOM 1603 C CA . LEU A 1 206 ? 8.672 22.594 8.773 1 96.38 206 LEU A CA 1
ATOM 1604 C C . LEU A 1 206 ? 10.078 22.234 9.242 1 96.38 206 LEU A C 1
ATOM 1606 O O . LEU A 1 206 ? 10.875 23.109 9.555 1 96.38 206 LEU A O 1
ATOM 1610 N N . VAL A 1 207 ? 10.352 21 9.289 1 95.62 207 VAL A N 1
ATOM 1611 C CA . VAL A 1 207 ? 11.648 20.578 9.797 1 95.62 207 VAL A CA 1
ATOM 1612 C C . VAL A 1 207 ? 12.648 20.469 8.648 1 95.62 207 VAL A C 1
ATOM 1614 O O . VAL A 1 207 ? 13.82 20.812 8.797 1 95.62 207 VAL A O 1
ATOM 1617 N N . PHE A 1 208 ? 12.156 20.125 7.5 1 94.12 208 PHE A N 1
ATOM 1618 C CA . PHE A 1 208 ? 13.148 19.734 6.5 1 94.12 208 PHE A CA 1
ATOM 1619 C C . PHE A 1 208 ? 13.086 20.656 5.293 1 94.12 208 PHE A C 1
ATOM 1621 O O . PHE A 1 208 ? 14.102 20.906 4.641 1 94.12 208 PHE A O 1
ATOM 1628 N N . ARG A 1 209 ? 12 21.125 4.938 1 91.56 209 ARG A N 1
ATOM 1629 C CA . ARG A 1 209 ? 11.891 21.844 3.678 1 91.56 209 ARG A CA 1
ATOM 1630 C C . ARG A 1 209 ? 11.984 23.359 3.906 1 91.56 209 ARG A C 1
ATOM 1632 O O . ARG A 1 209 ? 12.672 24.062 3.162 1 91.56 209 ARG A O 1
ATOM 1639 N N . SER A 1 210 ? 11.172 23.812 4.844 1 85.5 210 SER A N 1
ATOM 1640 C CA . SER A 1 210 ? 11.086 25.25 5.039 1 85.5 210 SER A CA 1
ATOM 1641 C C . SER A 1 210 ? 12.039 25.719 6.133 1 85.5 210 SER A C 1
ATOM 1643 O O . SER A 1 210 ? 11.977 25.25 7.266 1 85.5 210 SER A O 1
ATOM 1645 N N . SER A 1 211 ? 12.82 26.828 5.742 1 85.94 211 SER A N 1
ATOM 1646 C CA . SER A 1 211 ? 13.719 27.406 6.738 1 85.94 211 SER A CA 1
ATOM 1647 C C . SER A 1 211 ? 13.367 28.859 7.023 1 85.94 211 SER A C 1
ATOM 1649 O O . SER A 1 211 ? 14.133 29.562 7.68 1 85.94 211 SER A O 1
ATOM 1651 N N . ASN A 1 212 ? 12.195 29.219 6.605 1 91.81 212 ASN A N 1
ATOM 1652 C CA . ASN A 1 212 ? 11.773 30.594 6.797 1 91.81 212 ASN A CA 1
ATOM 1653 C C . ASN A 1 212 ? 11.297 30.844 8.227 1 91.81 212 ASN A C 1
ATOM 1655 O O . ASN A 1 212 ? 10.281 30.297 8.648 1 91.81 212 ASN A O 1
ATOM 1659 N N . PRO A 1 213 ? 12.008 31.766 8.93 1 95.31 213 PRO A N 1
ATOM 1660 C CA . PRO A 1 213 ? 11.633 32 10.328 1 95.31 213 PRO A CA 1
ATOM 1661 C C . PRO A 1 213 ? 10.219 32.562 10.469 1 95.31 213 PRO A C 1
ATOM 1663 O O . PRO A 1 213 ? 9.539 32.281 11.461 1 95.31 213 PRO A O 1
ATOM 1666 N N . GLU A 1 214 ? 9.789 33.281 9.492 1 94 214 GLU A N 1
ATOM 1667 C CA . GLU A 1 214 ? 8.469 33.906 9.586 1 94 214 GLU A CA 1
ATOM 1668 C C . GLU A 1 214 ? 7.367 32.844 9.531 1 94 214 GLU A C 1
ATOM 1670 O O . GLU A 1 214 ? 6.371 32.938 10.242 1 94 214 GLU A O 1
ATOM 1675 N N . VAL A 1 215 ? 7.598 31.906 8.695 1 93.25 215 VAL A N 1
ATOM 1676 C CA . VAL A 1 215 ? 6.633 30.828 8.57 1 93.25 215 VAL A CA 1
ATOM 1677 C C . VAL A 1 215 ? 6.551 30.062 9.891 1 93.25 215 VAL A C 1
ATOM 1679 O O . VAL A 1 215 ? 5.457 29.719 10.352 1 93.25 215 VAL A O 1
ATOM 1682 N N . LEU A 1 216 ? 7.684 29.844 10.5 1 96.31 216 LEU A N 1
ATOM 1683 C CA . LEU A 1 216 ? 7.723 29.109 11.766 1 96.31 216 LEU A CA 1
ATOM 1684 C C . LEU A 1 216 ? 7.059 29.922 12.875 1 96.31 216 LEU A C 1
ATOM 1686 O O . LEU A 1 216 ? 6.332 29.359 13.703 1 96.31 216 LEU A O 1
ATOM 1690 N N . LYS A 1 217 ? 7.312 31.172 12.852 1 96.44 217 LYS A N 1
ATOM 1691 C CA . LYS A 1 217 ? 6.688 32.031 13.852 1 96.44 217 LYS A CA 1
ATOM 1692 C C . LYS A 1 217 ? 5.168 32 13.742 1 96.44 217 LYS A C 1
ATOM 1694 O O . LYS A 1 217 ? 4.469 31.891 14.75 1 96.44 217 LYS A O 1
ATOM 1699 N N . GLU A 1 218 ? 4.68 32.031 12.531 1 94.25 218 GLU A N 1
ATOM 1700 C CA . GLU A 1 218 ? 3.236 31.969 12.312 1 94.25 218 GLU A CA 1
ATOM 1701 C C . GLU A 1 218 ? 2.658 30.641 12.75 1 94.25 218 GLU A C 1
ATOM 1703 O O . GLU A 1 218 ? 1.579 30.578 13.344 1 94.25 218 GLU A O 1
ATOM 1708 N N . ALA A 1 219 ? 3.354 29.609 12.438 1 95.81 219 ALA A N 1
ATOM 1709 C CA . ALA A 1 219 ? 2.92 28.281 12.852 1 95.81 219 ALA A CA 1
ATOM 1710 C C . ALA A 1 219 ? 2.865 28.156 14.375 1 95.81 219 ALA A C 1
ATOM 1712 O O . ALA A 1 219 ? 1.908 27.609 14.93 1 95.81 219 ALA A O 1
ATOM 1713 N N . ILE A 1 220 ? 3.84 28.719 15.023 1 97.25 220 ILE A N 1
ATOM 1714 C CA . ILE A 1 220 ? 3.893 28.703 16.484 1 97.25 220 ILE A CA 1
ATOM 1715 C C . ILE A 1 220 ? 2.684 29.438 17.047 1 97.25 220 ILE A C 1
ATOM 1717 O O . ILE A 1 220 ? 2.012 28.938 17.953 1 97.25 220 ILE A O 1
ATOM 1721 N N . LYS A 1 221 ? 2.447 30.516 16.484 1 95.38 221 LYS A N 1
ATOM 1722 C CA . LYS A 1 221 ? 1.33 31.328 16.953 1 95.38 221 LYS A CA 1
ATOM 1723 C C . LYS A 1 221 ? 0.013 30.562 16.859 1 95.38 221 LYS A C 1
ATOM 1725 O O . LYS A 1 221 ? -0.77 30.531 17.812 1 95.38 221 LYS A O 1
ATOM 1730 N N . THR A 1 222 ? -0.154 29.875 15.781 1 94.69 222 THR A N 1
ATOM 1731 C CA . THR A 1 222 ? -1.396 29.156 15.523 1 94.69 222 THR A CA 1
ATOM 1732 C C . THR A 1 222 ? -1.507 27.922 16.422 1 94.69 222 THR A C 1
ATOM 1734 O O . THR A 1 222 ? -2.592 27.609 16.906 1 94.69 222 THR A O 1
ATOM 1737 N N . ILE A 1 223 ? -0.462 27.281 16.719 1 96.94 223 ILE A N 1
ATOM 1738 C CA . ILE A 1 223 ? -0.455 26.016 17.438 1 96.94 223 ILE A CA 1
ATOM 1739 C C . ILE A 1 223 ? -0.575 26.266 18.938 1 96.94 223 ILE A C 1
ATOM 1741 O O . ILE A 1 223 ? -1.244 25.516 19.656 1 96.94 223 ILE A O 1
ATOM 1745 N N . PHE A 1 224 ? 0.007 27.375 19.422 1 96.38 224 PHE A N 1
ATOM 1746 C CA . PHE A 1 224 ? 0.055 27.656 20.844 1 96.38 224 PHE A CA 1
ATOM 1747 C C . PHE A 1 224 ? -1.054 28.625 21.25 1 96.38 224 PHE A C 1
ATOM 1749 O O . PHE A 1 224 ? -1.203 28.938 22.438 1 96.38 224 PHE A O 1
ATOM 1756 N N . ALA A 1 225 ? -1.795 29.062 20.25 1 94.81 225 ALA A N 1
ATOM 1757 C CA . ALA A 1 225 ? -2.914 29.938 20.594 1 94.81 225 ALA A CA 1
ATOM 1758 C C . ALA A 1 225 ? -3.865 29.25 21.578 1 94.81 225 ALA A C 1
ATOM 1760 O O . ALA A 1 225 ? -4.031 28.031 21.547 1 94.81 225 ALA A O 1
ATOM 1761 N N . PRO A 1 226 ? -4.453 30.047 22.469 1 92.12 226 PRO A N 1
ATOM 1762 C CA . PRO A 1 226 ? -5.402 29.469 23.422 1 92.12 226 PRO A CA 1
ATOM 1763 C C . PRO A 1 226 ? -6.578 28.781 22.719 1 92.12 226 PRO A C 1
ATOM 1765 O O . PRO A 1 226 ? -7.031 29.234 21.672 1 92.12 226 PRO A O 1
ATOM 1768 N N . THR A 1 227 ? -7.02 27.766 23.375 1 88.06 227 THR A N 1
ATOM 1769 C CA . THR A 1 227 ? -8.148 27.016 22.828 1 88.06 227 THR A CA 1
ATOM 1770 C C . THR A 1 227 ? -9.391 27.891 22.75 1 88.06 227 THR A C 1
ATOM 1772 O O . THR A 1 227 ? -9.688 28.656 23.672 1 88.06 227 THR A O 1
ATOM 1775 N N . GLY A 1 228 ? -10.117 27.797 21.703 1 85.12 228 GLY A N 1
ATOM 1776 C CA . GLY A 1 228 ? -11.352 28.562 21.547 1 85.12 228 GLY A CA 1
ATOM 1777 C C . GLY A 1 228 ? -11.156 29.844 20.766 1 85.12 228 GLY A C 1
ATOM 1778 O O . GLY A 1 228 ? -12.133 30.5 20.375 1 85.12 228 GLY A O 1
ATOM 1779 N N . THR A 1 229 ? -9.938 30.203 20.562 1 89.94 229 THR A N 1
ATOM 1780 C CA . THR A 1 229 ? -9.68 31.406 19.797 1 89.94 229 THR A CA 1
ATOM 1781 C C . THR A 1 229 ? -9.711 31.109 18.297 1 89.94 229 THR A C 1
ATOM 1783 O O . THR A 1 229 ? -9.547 29.953 17.891 1 89.94 229 THR A O 1
ATOM 1786 N N . ALA A 1 230 ? -9.836 32.156 17.5 1 86.12 230 ALA A N 1
ATOM 1787 C CA . ALA A 1 230 ? -9.883 32 16.047 1 86.12 230 ALA A CA 1
ATOM 1788 C C . ALA A 1 230 ? -8.516 31.609 15.5 1 86.12 230 ALA A C 1
ATOM 1790 O O . ALA A 1 230 ? -8.422 31 14.438 1 86.12 230 ALA A O 1
ATOM 1791 N N . GLU A 1 231 ? -7.512 31.891 16.203 1 89.81 231 GLU A N 1
ATOM 1792 C CA . GLU A 1 231 ? -6.152 31.625 15.758 1 89.81 231 GLU A CA 1
ATOM 1793 C C . GLU A 1 231 ? -5.809 30.141 15.914 1 89.81 231 GLU A C 1
ATOM 1795 O O . GLU A 1 231 ? -4.992 29.609 15.156 1 89.81 231 GLU A O 1
ATOM 1800 N N . ARG A 1 232 ? -6.457 29.594 16.859 1 93.06 232 ARG A N 1
ATOM 1801 C CA . ARG A 1 232 ? -6.176 28.188 17.125 1 93.06 232 ARG A CA 1
ATOM 1802 C C . ARG A 1 232 ? -6.879 27.281 16.125 1 93.06 232 ARG A C 1
ATOM 1804 O O . ARG A 1 232 ? -8.102 27.328 15.992 1 93.06 232 ARG A O 1
ATOM 1811 N N . ILE A 1 233 ? -6.148 26.438 15.477 1 92.38 233 ILE A N 1
ATOM 1812 C CA . ILE A 1 233 ? -6.719 25.578 14.438 1 92.38 233 ILE A CA 1
ATOM 1813 C C . ILE A 1 233 ? -6.949 24.172 15 1 92.38 233 ILE A C 1
ATOM 1815 O O . ILE A 1 233 ? -8.031 23.594 14.836 1 92.38 233 ILE A O 1
ATOM 1819 N N . CYS A 1 234 ? -5.934 23.688 15.734 1 96.38 234 CYS A N 1
ATOM 1820 C CA . CYS A 1 234 ? -5.973 22.297 16.203 1 96.38 234 CYS A CA 1
ATOM 1821 C C . CYS A 1 234 ? -6.105 22.234 17.719 1 96.38 234 CYS A C 1
ATOM 1823 O O . CYS A 1 234 ? -5.633 23.125 18.422 1 96.38 234 CYS A O 1
ATOM 1825 N N . LYS A 1 235 ? -6.73 21.219 18.203 1 95.5 235 LYS A N 1
ATOM 1826 C CA . LYS A 1 235 ? -6.793 20.984 19.641 1 95.5 235 LYS A CA 1
ATOM 1827 C C . LYS A 1 235 ? -5.418 20.609 20.203 1 95.5 235 LYS A C 1
ATOM 1829 O O . LYS A 1 235 ? -4.973 21.188 21.188 1 95.5 235 LYS A O 1
ATOM 1834 N N . ASP A 1 236 ? -4.77 19.688 19.484 1 96.69 236 ASP A N 1
ATOM 1835 C CA . ASP A 1 236 ? -3.428 19.234 19.844 1 96.69 236 ASP A CA 1
ATOM 1836 C C . ASP A 1 236 ? -3.377 18.766 21.297 1 96.69 236 ASP A C 1
ATOM 1838 O O . ASP A 1 236 ? -2.52 19.203 22.078 1 96.69 236 ASP A O 1
ATOM 1842 N N . GLU A 1 237 ? -4.219 17.844 21.641 1 93.12 237 GLU A N 1
ATOM 1843 C CA . GLU A 1 237 ? -4.395 17.406 23.031 1 93.12 237 GLU A CA 1
ATOM 1844 C C . GLU A 1 237 ? -3.145 16.703 23.547 1 93.12 237 GLU A C 1
ATOM 1846 O O . GLU A 1 237 ? -2.805 16.812 24.719 1 93.12 237 GLU A O 1
ATOM 1851 N N . ASP A 1 238 ? -2.443 16.031 22.719 1 93.81 238 ASP A N 1
ATOM 1852 C CA . ASP A 1 238 ? -1.278 15.273 23.156 1 93.81 238 ASP A CA 1
ATOM 1853 C C . ASP A 1 238 ? 0.004 16.094 23 1 93.81 238 ASP A C 1
ATOM 1855 O O . ASP A 1 238 ? 1.095 15.602 23.312 1 93.81 238 ASP A O 1
ATOM 1859 N N . GLY A 1 239 ? -0.093 17.281 22.422 1 95.88 239 GLY A N 1
ATOM 1860 C CA . GLY A 1 239 ? 1.034 18.188 22.328 1 95.88 239 GLY A CA 1
ATOM 1861 C C . GLY A 1 239 ? 1.979 17.844 21.188 1 95.88 239 GLY A C 1
ATOM 1862 O O . GLY A 1 239 ? 3.1 18.359 21.125 1 95.88 239 GLY A O 1
ATOM 1863 N N . ALA A 1 240 ? 1.573 17.031 20.312 1 97.19 240 ALA A N 1
ATOM 1864 C CA . ALA A 1 240 ? 2.443 16.562 19.234 1 97.19 240 ALA A CA 1
ATOM 1865 C C . ALA A 1 240 ? 2.857 17.719 18.312 1 97.19 240 ALA A C 1
ATOM 1867 O O . ALA A 1 240 ? 4.004 17.781 17.875 1 97.19 240 ALA A O 1
ATOM 1868 N N . LEU A 1 241 ? 1.938 18.562 18.062 1 98.19 241 LEU A N 1
ATOM 1869 C CA . LEU A 1 241 ? 2.238 19.703 17.188 1 98.19 241 LEU A CA 1
ATOM 1870 C C . LEU A 1 241 ? 3.15 20.703 17.875 1 98.19 241 LEU A C 1
ATOM 1872 O O . LEU A 1 241 ? 4.023 21.297 17.25 1 98.19 241 LEU A O 1
ATOM 1876 N N . GLN A 1 242 ? 2.914 20.844 19.125 1 97.81 242 GLN A N 1
ATOM 1877 C CA . GLN A 1 242 ? 3.795 21.703 19.906 1 97.81 242 GLN A CA 1
ATOM 1878 C C . GLN A 1 242 ? 5.23 21.203 19.891 1 97.81 242 GLN A C 1
ATOM 1880 O O . GLN A 1 242 ? 6.168 21.969 19.656 1 97.81 242 GLN A O 1
ATOM 1885 N N . GLN A 1 243 ? 5.332 19.922 20.062 1 97.44 243 GLN A N 1
ATOM 1886 C CA . GLN A 1 243 ? 6.648 19.297 19.984 1 97.44 243 GLN A CA 1
ATOM 1887 C C . GLN A 1 243 ? 7.27 19.484 18.609 1 97.44 243 GLN A C 1
ATOM 1889 O O . GLN A 1 243 ? 8.469 19.734 18.484 1 97.44 243 GLN A O 1
ATOM 1894 N N . LEU A 1 244 ? 6.492 19.438 17.641 1 98.12 244 LEU A N 1
ATOM 1895 C CA . LEU A 1 244 ? 6.949 19.531 16.266 1 98.12 244 LEU A CA 1
ATOM 1896 C C . LEU A 1 244 ? 7.555 20.906 15.977 1 98.12 244 LEU A C 1
ATOM 1898 O O . LEU A 1 244 ? 8.656 21 15.43 1 98.12 244 LEU A O 1
ATOM 1902 N N . VAL A 1 245 ? 6.832 21.922 16.297 1 97.88 245 VAL A N 1
ATOM 1903 C CA . VAL A 1 245 ? 7.312 23.25 15.938 1 97.88 245 VAL A CA 1
ATOM 1904 C C . VAL A 1 245 ? 8.57 23.594 16.734 1 97.88 245 VAL A C 1
ATOM 1906 O O . VAL A 1 245 ? 9.461 24.281 16.25 1 97.88 245 VAL A O 1
ATOM 1909 N N . VAL A 1 246 ? 8.672 23.094 17.953 1 97.75 246 VAL A N 1
ATOM 1910 C CA . VAL A 1 246 ? 9.891 23.281 18.734 1 97.75 246 VAL A CA 1
ATOM 1911 C C . VAL A 1 246 ? 11.055 22.562 18.047 1 97.75 246 VAL A C 1
ATOM 1913 O O . VAL A 1 246 ? 12.133 23.141 17.875 1 97.75 246 VAL A O 1
ATOM 1916 N N . ALA A 1 247 ? 10.82 21.359 17.703 1 97.38 247 ALA A N 1
ATOM 1917 C CA . ALA A 1 247 ? 11.859 20.609 16.984 1 97.38 247 ALA A CA 1
ATOM 1918 C C . ALA A 1 247 ? 12.266 21.328 15.695 1 97.38 247 ALA A C 1
ATOM 1920 O O . ALA A 1 247 ? 13.445 21.359 15.344 1 97.38 247 ALA A O 1
ATOM 1921 N N . ALA A 1 248 ? 11.273 21.859 15.016 1 97.81 248 ALA A N 1
ATOM 1922 C CA . ALA A 1 248 ? 11.539 22.547 13.758 1 97.81 248 ALA A CA 1
ATOM 1923 C C . ALA A 1 248 ? 12.461 23.75 13.969 1 97.81 248 ALA A C 1
ATOM 1925 O O . ALA A 1 248 ? 13.43 23.938 13.234 1 97.81 248 ALA A O 1
ATOM 1926 N N . VAL A 1 249 ? 12.164 24.516 14.945 1 97.25 249 VAL A N 1
ATOM 1927 C CA . VAL A 1 249 ? 12.977 25.703 15.227 1 97.25 249 VAL A CA 1
ATOM 1928 C C . VAL A 1 249 ? 14.398 25.281 15.578 1 97.25 249 VAL A C 1
ATOM 1930 O O . VAL A 1 249 ? 15.367 25.828 15.039 1 97.25 249 VAL A O 1
ATOM 1933 N N . LEU A 1 250 ? 14.555 24.312 16.422 1 96.19 250 LEU A N 1
ATOM 1934 C CA . LEU A 1 250 ? 15.875 23.859 16.844 1 96.19 250 LEU A CA 1
ATOM 1935 C C . LEU A 1 250 ? 16.656 23.266 15.672 1 96.19 250 LEU A C 1
ATOM 1937 O O . LEU A 1 250 ? 17.859 23.438 15.578 1 96.19 250 LEU A O 1
ATOM 1941 N N . ALA A 1 251 ? 15.938 22.578 14.883 1 96 251 ALA A N 1
ATOM 1942 C CA . ALA A 1 251 ? 16.578 22.016 13.695 1 96 251 ALA A CA 1
ATOM 1943 C C . ALA A 1 251 ? 17.094 23.125 12.773 1 96 251 ALA A C 1
AT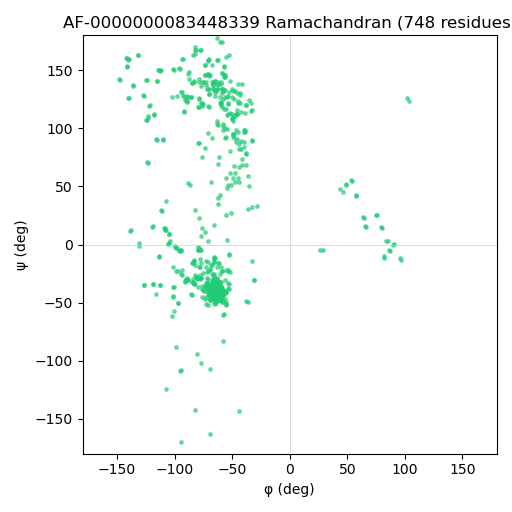OM 1945 O O . ALA A 1 251 ? 18.234 23.062 12.305 1 96 251 ALA A O 1
ATOM 1946 N N . GLN A 1 252 ? 16.266 24.141 12.562 1 95.44 252 GLN A N 1
ATOM 1947 C CA . GLN A 1 252 ? 16.641 25.219 11.664 1 95.44 252 GLN A CA 1
ATOM 1948 C C . GLN A 1 252 ? 17.766 26.062 12.258 1 95.44 252 GLN A C 1
ATOM 1950 O O . GLN A 1 252 ? 18.688 26.5 11.547 1 95.44 252 GLN A O 1
ATOM 1955 N N . GLU A 1 253 ? 17.719 26.281 13.5 1 93.62 253 GLU A N 1
ATOM 1956 C CA . GLU A 1 253 ? 18.781 26.984 14.219 1 93.62 253 GLU A CA 1
ATOM 1957 C C . GLU A 1 253 ? 20.125 26.281 14.031 1 93.62 253 GLU A C 1
ATOM 1959 O O . GLU A 1 253 ? 21.141 26.953 13.805 1 93.62 253 GLU A O 1
ATOM 1964 N N . ALA A 1 254 ? 20.078 25.047 14.07 1 90.5 254 ALA A N 1
ATOM 1965 C CA . ALA A 1 254 ? 21.312 24.266 14.047 1 90.5 254 ALA A CA 1
ATOM 1966 C C . ALA A 1 254 ? 21.844 24.109 12.625 1 90.5 254 ALA A C 1
ATOM 1968 O O . ALA A 1 254 ? 23.047 24.062 12.406 1 90.5 254 ALA A O 1
ATOM 1969 N N . LYS A 1 255 ? 20.953 24.141 11.688 1 90.69 255 LYS A N 1
ATOM 1970 C CA . LYS A 1 255 ? 21.406 23.719 10.367 1 90.69 255 LYS A CA 1
ATOM 1971 C C . LYS A 1 255 ? 21.406 24.891 9.391 1 90.69 255 LYS A C 1
ATOM 1973 O O . LYS A 1 255 ? 22.266 24.969 8.5 1 90.69 255 LYS A O 1
ATOM 1978 N N . HIS A 1 256 ? 20.453 25.781 9.555 1 91.56 256 HIS A N 1
ATOM 1979 C CA . HIS A 1 256 ? 20.25 26.641 8.391 1 91.56 256 HIS A CA 1
ATOM 1980 C C . HIS A 1 256 ? 20.328 28.125 8.781 1 91.56 256 HIS A C 1
ATOM 1982 O O . HIS A 1 256 ? 20.766 28.953 7.977 1 91.56 256 HIS A O 1
ATOM 1988 N N . TRP A 1 257 ? 19.891 28.516 9.938 1 93.75 257 TRP A N 1
ATOM 1989 C CA . TRP A 1 257 ? 19.734 29.938 10.289 1 93.75 257 TRP A CA 1
ATOM 1990 C C . TRP A 1 257 ? 21.094 30.578 10.57 1 93.75 257 TRP A C 1
ATOM 1992 O O . TRP A 1 257 ? 21.969 29.953 11.188 1 93.75 257 TRP A O 1
ATOM 2002 N N . THR A 1 258 ? 21.172 31.766 10.078 1 93 258 THR A N 1
ATOM 2003 C CA . THR A 1 258 ? 22.297 32.625 10.461 1 93 258 THR A CA 1
ATOM 2004 C C . THR A 1 258 ? 22.078 33.219 11.852 1 93 258 THR A C 1
ATOM 2006 O O . THR A 1 258 ? 20.969 33.156 12.391 1 93 258 THR A O 1
ATOM 2009 N N . GLU A 1 259 ? 23.156 33.781 12.375 1 92.38 259 GLU A N 1
ATOM 2010 C CA . GLU A 1 259 ? 23.062 34.406 13.688 1 92.38 259 GLU A CA 1
ATOM 2011 C C . GLU A 1 259 ? 22.062 35.562 13.672 1 92.38 259 GLU A C 1
ATOM 2013 O O . GLU A 1 259 ? 21.344 35.781 14.648 1 92.38 259 GLU A O 1
ATOM 2018 N N . VAL A 1 260 ? 22.031 36.219 12.578 1 94.06 260 VAL A N 1
ATOM 2019 C CA . VAL A 1 260 ? 21.125 37.344 12.438 1 94.06 260 VAL A CA 1
ATOM 2020 C C . VAL A 1 260 ? 19.672 36.844 12.43 1 94.06 260 VAL A C 1
ATOM 2022 O O . VAL A 1 260 ? 18.812 37.438 13.094 1 94.06 260 VAL A O 1
ATOM 2025 N N . GLN A 1 261 ? 19.484 35.781 11.766 1 93.69 261 GLN A N 1
ATOM 2026 C CA . GLN A 1 261 ? 18.141 35.219 11.688 1 93.69 261 GLN A CA 1
ATOM 2027 C C . GLN A 1 261 ? 17.688 34.656 13.047 1 93.69 261 GLN A C 1
ATOM 2029 O O . GLN A 1 261 ? 16.531 34.844 13.438 1 93.69 261 GLN A O 1
ATOM 2034 N N . LEU A 1 262 ? 18.594 34.062 13.672 1 94.94 262 LEU A N 1
ATOM 2035 C CA . LEU A 1 262 ? 18.297 33.5 14.984 1 94.94 262 LEU A CA 1
ATOM 2036 C C . LEU A 1 262 ? 17.953 34.625 15.977 1 94.94 262 LEU A C 1
ATOM 2038 O O . LEU A 1 262 ? 16.938 34.562 16.672 1 94.94 262 LEU A O 1
ATOM 2042 N N . THR A 1 263 ? 18.75 35.625 15.984 1 94.94 263 THR A N 1
ATOM 2043 C CA . THR A 1 263 ? 18.516 36.75 16.891 1 94.94 263 THR A CA 1
ATOM 2044 C C . THR A 1 263 ? 17.203 37.438 16.562 1 94.94 263 THR A C 1
ATOM 2046 O O . THR A 1 263 ? 16.438 37.781 17.469 1 94.94 263 THR A O 1
ATOM 2049 N N . GLY A 1 264 ? 16.984 37.625 15.305 1 95.56 264 GLY A N 1
ATOM 2050 C CA . GLY A 1 264 ? 15.727 38.219 14.883 1 95.56 264 GLY A CA 1
ATOM 2051 C C . GLY A 1 264 ? 14.523 37.406 15.312 1 95.56 264 GLY A C 1
ATOM 2052 O O . GLY A 1 264 ? 13.516 37.969 15.758 1 95.56 264 GLY A O 1
ATOM 2053 N N . PHE A 1 265 ? 14.609 36.156 15.172 1 96.5 265 PHE A N 1
ATOM 2054 C CA . PHE A 1 265 ? 13.523 35.25 15.578 1 96.5 265 PHE A CA 1
ATOM 2055 C C . PHE A 1 265 ? 13.297 35.312 17.078 1 96.5 265 PHE A C 1
ATOM 2057 O O . PHE A 1 265 ? 12.164 35.5 17.531 1 96.5 265 PHE A O 1
ATOM 2064 N N . LEU A 1 266 ? 14.383 35.219 17.859 1 95.31 266 LEU A N 1
ATOM 2065 C CA . LEU A 1 266 ? 14.281 35.219 19.312 1 95.31 266 LEU A CA 1
ATOM 2066 C C . LEU A 1 266 ? 13.688 36.531 19.812 1 95.31 266 LEU A C 1
ATOM 2068 O O . LEU A 1 266 ? 12.906 36.531 20.766 1 95.31 266 LEU A O 1
ATOM 2072 N N . ASP A 1 267 ? 13.984 37.562 19.094 1 96 267 ASP A N 1
ATOM 2073 C CA . ASP A 1 267 ? 13.438 38.875 19.438 1 96 267 ASP A CA 1
ATOM 2074 C C . ASP A 1 267 ? 11.945 38.938 19.125 1 96 267 ASP A C 1
ATOM 2076 O O . ASP A 1 267 ? 11.18 39.562 19.859 1 96 267 ASP A O 1
ATOM 2080 N N . SER A 1 268 ? 11.586 38.281 18.156 1 95.62 268 SER A N 1
ATOM 2081 C CA . SER A 1 268 ? 10.219 38.375 17.656 1 95.62 268 SER A CA 1
ATOM 2082 C C . SER A 1 268 ? 9.258 37.594 18.531 1 95.62 268 SER A C 1
ATOM 2084 O O . SER A 1 268 ? 8.039 37.781 18.469 1 95.62 268 SER A O 1
ATOM 2086 N N . ILE A 1 269 ? 9.781 36.719 19.375 1 95.38 269 ILE A N 1
ATOM 2087 C CA . ILE A 1 269 ? 8.891 35.875 20.141 1 95.38 269 ILE A CA 1
ATOM 2088 C C . ILE A 1 269 ? 8.922 36.25 21.625 1 95.38 269 ILE A C 1
ATOM 2090 O O . ILE A 1 269 ? 8.617 35.438 22.5 1 95.38 269 ILE A O 1
ATOM 2094 N N . GLN A 1 270 ? 9.188 37.469 21.938 1 94.94 270 GLN A N 1
ATOM 2095 C CA . GLN A 1 270 ? 9.258 37.938 23.312 1 94.94 270 GLN A CA 1
ATOM 2096 C C . GLN A 1 270 ? 7.867 38.25 23.859 1 94.94 270 GLN A C 1
ATOM 2098 O O . GLN A 1 270 ? 7.676 38.344 25.078 1 94.94 270 GLN A O 1
ATOM 2103 N N . ASP A 1 271 ? 6.934 38.406 22.953 1 93.62 271 ASP A N 1
ATOM 2104 C CA . ASP A 1 271 ? 5.555 38.656 23.359 1 93.62 271 ASP A CA 1
ATOM 2105 C C . ASP A 1 271 ? 5.043 37.562 24.281 1 93.62 271 ASP A C 1
ATOM 2107 O O . ASP A 1 271 ? 5.375 36.375 24.109 1 93.62 271 ASP A O 1
ATOM 2111 N N . PRO A 1 272 ? 4.23 37.875 25.266 1 92.06 272 PRO A N 1
ATOM 2112 C CA . PRO A 1 272 ? 3.703 36.906 26.219 1 92.06 272 PRO A CA 1
ATOM 2113 C C . PRO A 1 272 ? 2.914 35.781 25.547 1 92.06 272 PRO A C 1
ATOM 2115 O O . PRO A 1 272 ? 2.779 34.688 26.109 1 92.06 272 PRO A O 1
ATOM 2118 N N . ALA A 1 273 ? 2.455 36.062 24.422 1 89.81 273 ALA A N 1
ATOM 2119 C CA . ALA A 1 273 ? 1.688 35.062 23.672 1 89.81 273 ALA A CA 1
ATOM 2120 C C . ALA A 1 273 ? 2.545 33.844 23.344 1 89.81 273 ALA A C 1
ATOM 2122 O O . ALA A 1 273 ? 2.018 32.75 23.094 1 89.81 273 ALA A O 1
ATOM 2123 N N . TYR A 1 274 ? 3.873 34 23.469 1 95.56 274 TYR A N 1
ATOM 2124 C CA . TYR A 1 274 ? 4.781 32.938 23.094 1 95.56 274 TYR A CA 1
ATOM 2125 C C . TYR A 1 274 ? 5.41 32.281 24.328 1 95.56 274 TYR A C 1
ATOM 2127 O O . TYR A 1 274 ? 6.371 31.531 24.219 1 95.56 274 TYR A O 1
ATOM 2135 N N . GLU A 1 275 ? 4.883 32.562 25.453 1 95.56 275 GLU A N 1
ATOM 2136 C CA . GLU A 1 275 ? 5.488 32.125 26.719 1 95.56 275 GLU A CA 1
ATOM 2137 C C . GLU A 1 275 ? 5.543 30.594 26.781 1 95.56 275 GLU A C 1
ATOM 2139 O O . GLU A 1 275 ? 6.578 30.031 27.125 1 95.56 275 GLU A O 1
ATOM 2144 N N . ASP A 1 276 ? 4.461 29.953 26.469 1 95.38 276 ASP A N 1
ATOM 2145 C CA . ASP A 1 276 ? 4.41 28.5 26.547 1 95.38 276 ASP A CA 1
ATOM 2146 C C . ASP A 1 276 ? 5.402 27.875 25.578 1 95.38 276 ASP A C 1
ATOM 2148 O O . ASP A 1 276 ? 6.055 26.875 25.906 1 95.38 276 ASP A O 1
ATOM 2152 N N . PHE A 1 277 ? 5.477 28.469 24.438 1 97.5 277 PHE A N 1
ATOM 2153 C CA . PHE A 1 277 ? 6.453 27.984 23.469 1 97.5 277 PHE A CA 1
ATOM 2154 C C . PHE A 1 277 ? 7.867 28.109 24.016 1 97.5 277 PHE A C 1
ATOM 2156 O O . PHE A 1 277 ? 8.648 27.156 23.938 1 97.5 277 PHE A O 1
ATOM 2163 N N . ARG A 1 278 ? 8.219 29.203 24.547 1 97.25 278 ARG A N 1
ATOM 2164 C CA . ARG A 1 278 ? 9.562 29.438 25.062 1 97.25 278 ARG A CA 1
ATOM 2165 C C . ARG A 1 278 ? 9.922 28.453 26.156 1 97.25 278 ARG A C 1
ATOM 2167 O O . ARG A 1 278 ? 11.062 27.984 26.234 1 97.25 278 ARG A O 1
ATOM 2174 N N . LYS A 1 279 ? 9 28.125 26.906 1 96.5 279 LYS A N 1
ATOM 2175 C CA . LYS A 1 279 ? 9.234 27.172 27.984 1 96.5 279 LYS A CA 1
ATOM 2176 C C . LYS A 1 279 ? 9.625 25.797 27.438 1 96.5 279 LYS A C 1
ATOM 2178 O O . LYS A 1 279 ? 10.641 25.234 27.844 1 96.5 279 LYS A O 1
ATOM 2183 N N . ILE A 1 280 ? 8.852 25.344 26.516 1 96.44 280 ILE A N 1
ATOM 2184 C CA . ILE A 1 280 ? 9.117 24.031 25.938 1 96.44 280 ILE A CA 1
ATOM 2185 C C . ILE A 1 280 ? 10.406 24.062 25.125 1 96.44 280 ILE A C 1
ATOM 2187 O O . ILE A 1 280 ? 11.211 23.141 25.172 1 96.44 280 ILE A O 1
ATOM 2191 N N . TYR A 1 281 ? 10.523 25.156 24.453 1 97.06 281 TYR A N 1
ATOM 2192 C CA . TYR A 1 281 ? 11.719 25.375 23.641 1 97.06 281 TYR A CA 1
ATOM 2193 C C . TYR A 1 281 ? 12.984 25.266 24.484 1 97.06 281 TYR A C 1
ATOM 2195 O O . TYR A 1 281 ? 13.914 24.547 24.125 1 9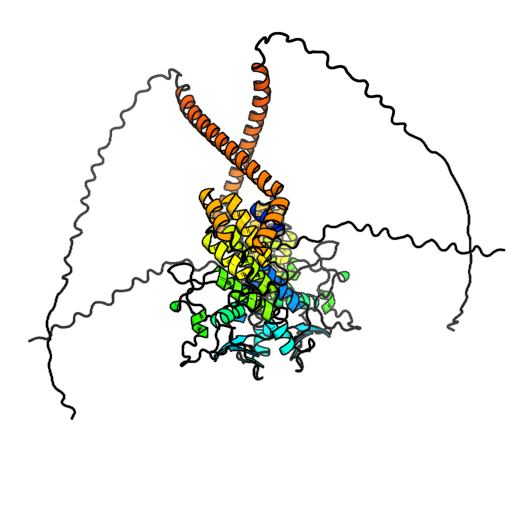7.06 281 TYR A O 1
ATOM 2203 N N . THR A 1 282 ? 13.031 25.891 25.609 1 96 282 THR A N 1
ATOM 2204 C CA . THR A 1 282 ? 14.195 25.891 26.5 1 96 282 THR A CA 1
ATOM 2205 C C . THR A 1 282 ? 14.438 24.484 27.062 1 96 282 THR A C 1
ATOM 2207 O O . THR A 1 282 ? 15.578 24.016 27.109 1 96 282 THR A O 1
ATOM 2210 N N . THR A 1 283 ? 13.398 23.875 27.438 1 95.94 283 THR A N 1
ATOM 2211 C CA . THR A 1 283 ? 13.5 22.531 28 1 95.94 283 THR A CA 1
ATOM 2212 C C . THR A 1 283 ? 14.062 21.547 26.969 1 95.94 283 THR A C 1
ATOM 2214 O O . THR A 1 283 ? 15 20.797 27.266 1 95.94 283 THR A O 1
ATOM 2217 N N . VAL A 1 284 ? 13.547 21.609 25.797 1 95.38 284 VAL A N 1
ATOM 2218 C CA . VAL A 1 284 ? 13.977 20.672 24.75 1 95.38 284 VAL A CA 1
ATOM 2219 C C . VAL A 1 284 ? 15.406 21 24.328 1 95.38 284 VAL A C 1
ATOM 2221 O O . VAL A 1 284 ? 16.203 20.094 24.078 1 95.38 284 VAL A O 1
ATOM 2224 N N . LYS A 1 285 ? 15.734 22.203 24.25 1 94.75 285 LYS A N 1
ATOM 2225 C CA . LYS A 1 285 ? 17.078 22.625 23.891 1 94.75 285 LYS A CA 1
ATOM 2226 C C . LYS A 1 285 ? 18.109 22.109 24.891 1 94.75 285 LYS A C 1
ATOM 2228 O O . LYS A 1 285 ? 19.172 21.609 24.5 1 94.75 285 LYS A O 1
ATOM 2233 N N . GLU A 1 286 ? 17.766 22.141 26.094 1 93.81 286 GLU A N 1
ATOM 2234 C CA . GLU A 1 286 ? 18.656 21.641 27.141 1 93.81 286 GLU A CA 1
ATOM 2235 C C . GLU A 1 286 ? 18.781 20.125 27.062 1 93.81 286 GLU A C 1
ATOM 2237 O O . GLU A 1 286 ? 19.891 19.594 27.156 1 93.81 286 GLU A O 1
ATOM 2242 N N . ASP A 1 287 ? 17.703 19.484 26.859 1 92.19 287 ASP A N 1
ATOM 2243 C CA . ASP A 1 287 ? 17.656 18.016 26.828 1 92.19 287 ASP A CA 1
ATOM 2244 C C . ASP A 1 287 ? 18.422 17.484 25.625 1 92.19 287 ASP A C 1
ATOM 2246 O O . ASP A 1 287 ? 18.969 16.375 25.672 1 92.19 287 ASP A O 1
ATOM 2250 N N . THR A 1 288 ? 18.422 18.297 24.578 1 90.75 288 THR A N 1
ATOM 2251 C CA . THR A 1 288 ? 18.984 17.797 23.328 1 90.75 288 THR A CA 1
ATOM 2252 C C . THR A 1 288 ? 20.328 18.469 23.031 1 90.75 288 THR A C 1
ATOM 2254 O O . THR A 1 288 ? 20.859 18.328 21.938 1 90.75 288 THR A O 1
ATOM 2257 N N . GLY A 1 289 ? 20.891 19.094 23.953 1 90 289 GLY A N 1
ATOM 2258 C CA . GLY A 1 289 ? 22.125 19.828 23.766 1 90 289 GLY A CA 1
ATOM 2259 C C . GLY A 1 289 ? 23.281 18.953 23.297 1 90 289 GLY A C 1
ATOM 2260 O O . GLY A 1 289 ? 23.984 19.312 22.359 1 90 289 GLY A O 1
ATOM 2261 N N . ASP A 1 290 ? 23.375 17.859 23.891 1 87.81 290 ASP A N 1
ATOM 2262 C CA . ASP A 1 290 ? 24.453 16.938 23.547 1 87.81 290 ASP A CA 1
ATOM 2263 C C . ASP A 1 290 ? 24.281 16.406 22.125 1 87.81 290 ASP A C 1
ATOM 2265 O O . ASP A 1 290 ? 25.25 16.266 21.391 1 87.81 290 ASP A O 1
ATOM 2269 N N . LEU A 1 291 ? 23.062 16.172 21.828 1 88.56 291 LEU A N 1
ATOM 2270 C CA . LEU A 1 291 ? 22.766 15.68 20.484 1 88.56 291 LEU A CA 1
ATOM 2271 C C . LEU A 1 291 ? 23.188 16.703 19.438 1 88.56 291 LEU A C 1
ATOM 2273 O O . LEU A 1 291 ? 23.844 16.359 18.453 1 88.56 291 LEU A O 1
ATOM 2277 N N . ILE A 1 292 ? 22.875 17.891 19.609 1 86.69 292 ILE A N 1
ATOM 2278 C CA . ILE A 1 292 ? 23.109 18.953 18.656 1 86.69 292 ILE A CA 1
ATOM 2279 C C . ILE A 1 292 ? 24.594 19.281 18.578 1 86.69 292 ILE A C 1
ATOM 2281 O O . ILE A 1 292 ? 25.141 19.469 17.484 1 86.69 292 ILE A O 1
ATOM 2285 N N . LYS A 1 293 ? 25.297 19.188 19.656 1 86 293 LYS A N 1
ATOM 2286 C CA . LYS A 1 293 ? 26.734 19.422 19.703 1 86 293 LYS A CA 1
ATOM 2287 C C . LYS A 1 293 ? 27.5 18.328 18.969 1 86 293 LYS A C 1
ATOM 2289 O O . LYS A 1 293 ? 28.422 18.609 18.203 1 86 293 LYS A O 1
ATOM 2294 N N . GLN A 1 294 ? 27.125 17.219 19.281 1 82.69 294 GLN A N 1
ATOM 2295 C CA . GLN A 1 294 ? 27.781 16.094 18.625 1 82.69 294 GLN A CA 1
ATOM 2296 C C . GLN A 1 294 ? 27.609 16.156 17.125 1 82.69 294 GLN A C 1
ATOM 2298 O O . GLN A 1 294 ? 28.547 15.844 16.375 1 82.69 294 GLN A O 1
ATOM 2303 N N . ALA A 1 295 ? 26.469 16.562 16.75 1 79.12 295 ALA A N 1
ATOM 2304 C CA . ALA A 1 295 ? 26.203 16.656 15.32 1 79.12 295 ALA A CA 1
ATOM 2305 C C . ALA A 1 295 ? 27.047 17.75 14.68 1 79.12 295 ALA A C 1
ATOM 2307 O O . ALA A 1 295 ? 27.531 17.594 13.555 1 79.12 295 ALA A O 1
ATOM 2308 N N . ALA A 1 296 ? 27.234 18.719 15.406 1 78.12 296 ALA A N 1
ATOM 2309 C CA . ALA A 1 296 ? 28.062 19.812 14.914 1 78.12 296 ALA A CA 1
ATOM 2310 C C . ALA A 1 296 ? 29.531 19.375 14.773 1 78.12 296 ALA A C 1
ATOM 2312 O O . ALA A 1 296 ? 30.188 19.703 13.789 1 78.12 296 ALA A O 1
ATOM 2313 N N . ILE A 1 297 ? 29.922 18.641 15.68 1 77.69 297 ILE A N 1
ATOM 2314 C CA . ILE A 1 297 ? 31.281 18.125 15.656 1 77.69 297 ILE A CA 1
ATOM 2315 C C . ILE A 1 297 ? 31.453 17.172 14.484 1 77.69 297 ILE A C 1
ATOM 2317 O O . ILE A 1 297 ? 32.438 17.25 13.742 1 77.69 297 ILE A O 1
ATOM 2321 N N . ALA A 1 298 ? 30.578 16.391 14.359 1 72.38 298 ALA A N 1
ATOM 2322 C CA . ALA A 1 298 ? 30.641 15.406 13.281 1 72.38 298 ALA A CA 1
ATOM 2323 C C . ALA A 1 298 ? 30.656 16.094 11.922 1 72.38 298 ALA A C 1
ATOM 2325 O O . ALA A 1 298 ? 31.375 15.672 11.016 1 72.38 298 ALA A O 1
ATOM 2326 N N . LYS A 1 299 ? 29.922 17.047 11.789 1 73.75 299 LYS A N 1
ATOM 2327 C CA . LYS A 1 299 ? 29.875 17.812 10.547 1 73.75 299 LYS A CA 1
ATOM 2328 C C . LYS A 1 299 ? 31.219 18.5 10.258 1 73.75 299 LYS A C 1
ATOM 2330 O O . LYS A 1 299 ? 31.688 18.5 9.117 1 73.75 299 LYS A O 1
ATOM 2335 N N . HIS A 1 300 ? 31.797 18.922 11.266 1 74.44 300 HIS A N 1
ATOM 2336 C CA . HIS A 1 300 ? 33.094 19.562 11.117 1 74.44 300 HIS A CA 1
ATOM 2337 C C . HIS A 1 300 ? 34.156 18.547 10.711 1 74.44 300 HIS A C 1
ATOM 2339 O O . HIS A 1 300 ? 34.969 18.812 9.828 1 74.44 300 HIS A O 1
ATOM 2345 N N . LEU A 1 301 ? 34.062 17.5 11.336 1 77.38 301 LEU A N 1
ATOM 2346 C CA . LEU A 1 301 ? 35.031 16.453 11.016 1 77.38 301 LEU A CA 1
ATOM 2347 C C . LEU A 1 301 ? 34.844 15.945 9.594 1 77.38 301 LEU A C 1
ATOM 2349 O O . LEU A 1 301 ? 35.812 15.688 8.883 1 77.38 301 LEU A O 1
ATOM 2353 N N . ALA A 1 302 ? 33.656 15.859 9.234 1 72.5 302 ALA A N 1
ATOM 2354 C CA . ALA A 1 302 ? 33.375 15.422 7.871 1 72.5 302 ALA A CA 1
ATOM 2355 C C . ALA A 1 302 ? 33.844 16.453 6.848 1 72.5 302 ALA A C 1
ATOM 2357 O O . ALA A 1 302 ? 34.375 16.094 5.793 1 72.5 302 ALA A O 1
ATOM 2358 N N . ALA A 1 303 ? 33.688 17.625 7.164 1 72.5 303 ALA A N 1
ATOM 2359 C CA . ALA A 1 303 ? 34.156 18.688 6.293 1 72.5 303 ALA A CA 1
ATOM 2360 C C . ALA A 1 303 ? 35.688 18.688 6.184 1 72.5 303 ALA A C 1
ATOM 2362 O O . ALA A 1 303 ? 36.25 18.906 5.102 1 72.5 303 ALA A O 1
ATOM 2363 N N . GLU A 1 304 ? 36.312 18.359 7.242 1 76.38 304 GLU A N 1
ATOM 2364 C CA . GLU A 1 304 ? 37.75 18.281 7.246 1 76.38 304 GLU A CA 1
ATOM 2365 C C . GLU A 1 304 ? 38.25 17.094 6.418 1 76.38 304 GLU A C 1
ATOM 2367 O O . GLU A 1 304 ? 39.219 17.203 5.66 1 76.38 304 GLU A O 1
ATOM 2372 N N . ARG A 1 305 ? 37.625 16.047 6.578 1 76.75 305 ARG A N 1
ATOM 2373 C CA . ARG A 1 305 ? 37.969 14.852 5.805 1 76.75 305 ARG A CA 1
ATOM 2374 C C . ARG A 1 305 ? 37.781 15.102 4.309 1 76.75 305 ARG A C 1
ATOM 2376 O O . ARG A 1 305 ? 38.625 14.664 3.498 1 76.75 305 ARG A O 1
ATOM 2383 N N . LYS A 1 306 ? 36.781 15.734 3.994 1 75.38 306 LYS A N 1
ATOM 2384 C CA . LYS A 1 306 ? 36.531 16.062 2.594 1 75.38 306 LYS A CA 1
ATOM 2385 C C . LYS A 1 306 ? 37.594 16.984 2.043 1 75.38 306 LYS A C 1
ATOM 2387 O O . LYS A 1 306 ? 38.094 16.797 0.924 1 75.38 306 LYS A O 1
ATOM 2392 N N . LYS A 1 307 ? 38 17.922 2.809 1 78 307 LYS A N 1
ATOM 2393 C CA . LYS A 1 307 ? 39.094 18.797 2.41 1 78 307 LYS A CA 1
ATOM 2394 C C . LYS A 1 307 ? 40.375 18.031 2.225 1 78 307 LYS A C 1
ATOM 2396 O O . LYS A 1 307 ? 41.125 18.266 1.269 1 78 307 LYS A O 1
ATOM 2401 N N . ASP A 1 308 ? 40.531 17.172 3.039 1 81.19 308 ASP A N 1
ATOM 2402 C CA . ASP A 1 308 ? 41.719 16.344 2.957 1 81.19 308 ASP A CA 1
ATOM 2403 C C . ASP A 1 308 ? 41.688 15.453 1.717 1 81.19 308 ASP A C 1
ATOM 2405 O O . ASP A 1 308 ? 42.719 15.281 1.044 1 81.19 308 ASP A O 1
ATOM 2409 N N . ARG A 1 309 ? 40.656 14.875 1.441 1 80 309 ARG A N 1
ATOM 2410 C CA . ARG A 1 309 ? 40.5 14.047 0.255 1 80 309 ARG A CA 1
ATOM 2411 C C . ARG A 1 309 ? 40.719 14.852 -1.019 1 80 309 ARG A C 1
ATOM 2413 O O . ARG A 1 309 ? 41.344 14.383 -1.957 1 80 309 ARG A O 1
ATOM 2420 N N . GLU A 1 310 ? 40.156 16.016 -0.98 1 79.75 310 GLU A N 1
ATOM 2421 C CA . GLU A 1 310 ? 40.344 16.906 -2.121 1 79.75 310 GLU A CA 1
ATOM 2422 C C . GLU A 1 310 ? 41.781 17.312 -2.283 1 79.75 310 GLU A C 1
ATOM 2424 O O . GLU A 1 310 ? 42.312 17.391 -3.402 1 79.75 310 GLU A O 1
ATOM 2429 N N . ARG A 1 311 ? 42.469 17.484 -1.248 1 81 311 ARG A N 1
ATOM 2430 C CA . ARG A 1 311 ? 43.906 17.797 -1.27 1 81 311 ARG A CA 1
ATOM 2431 C C . ARG A 1 311 ? 44.719 16.609 -1.79 1 81 311 ARG A C 1
ATOM 2433 O O . ARG A 1 311 ? 45.625 16.797 -2.602 1 81 311 ARG A O 1
ATOM 2440 N N . ARG A 1 312 ? 44.375 15.453 -1.438 1 78.81 312 ARG A N 1
ATOM 2441 C CA . ARG A 1 312 ? 45.062 14.242 -1.893 1 78.81 312 ARG A CA 1
ATOM 2442 C C . ARG A 1 312 ? 44.812 14.008 -3.379 1 78.81 312 ARG A C 1
ATOM 2444 O O . ARG A 1 312 ? 45.75 13.648 -4.117 1 78.81 312 ARG A O 1
ATOM 2451 N N . LYS A 1 313 ? 43.625 14.164 -3.781 1 79 313 LYS A N 1
ATOM 2452 C CA . LYS A 1 313 ? 43.312 14.031 -5.195 1 79 313 LYS A CA 1
ATOM 2453 C C . LYS A 1 313 ? 44.062 15.047 -6.039 1 79 313 LYS A C 1
ATOM 2455 O O . LYS A 1 313 ? 44.562 14.711 -7.113 1 79 313 LYS A O 1
ATOM 2460 N N . ALA A 1 314 ? 44.094 16.219 -5.555 1 77.44 314 ALA A N 1
ATOM 2461 C CA . ALA A 1 314 ? 44.844 17.266 -6.238 1 77.44 314 ALA A CA 1
ATOM 2462 C C . ALA A 1 314 ? 46.344 16.938 -6.266 1 77.44 314 ALA A C 1
ATOM 2464 O O . ALA A 1 314 ? 47.031 17.172 -7.273 1 77.44 314 ALA A O 1
ATOM 2465 N N . ALA A 1 315 ? 46.812 16.297 -5.324 1 78.62 315 ALA A N 1
ATOM 2466 C CA . ALA A 1 315 ? 48.219 15.914 -5.238 1 78.62 315 ALA A CA 1
ATOM 2467 C C . ALA A 1 315 ? 48.5 14.742 -6.168 1 78.62 315 ALA A C 1
ATOM 2469 O O . ALA A 1 315 ? 49.562 14.719 -6.82 1 78.62 315 ALA A O 1
ATOM 2470 N N . ASN A 1 316 ? 47.625 13.875 -6.242 1 71 316 ASN A N 1
ATOM 2471 C CA . ASN A 1 316 ? 47.781 12.719 -7.121 1 71 316 ASN A CA 1
ATOM 2472 C C . ASN A 1 316 ? 47.656 13.109 -8.594 1 71 316 ASN A C 1
ATOM 2474 O O . ASN A 1 316 ? 48.375 12.562 -9.445 1 71 316 ASN A O 1
ATOM 2478 N N . SER A 1 317 ? 46.844 13.867 -8.969 1 69.81 317 SER A N 1
ATOM 2479 C CA . SER A 1 317 ? 46.719 14.383 -10.328 1 69.81 317 SER A CA 1
ATOM 2480 C C . SER A 1 317 ? 47.969 15.133 -10.75 1 69.81 317 SER A C 1
ATOM 2482 O O . SER A 1 317 ? 48.406 15.055 -11.914 1 69.81 317 SER A O 1
ATOM 2484 N N . LYS A 1 318 ? 48.75 15.68 -9.906 1 62.16 318 LYS A N 1
ATOM 2485 C CA . LYS A 1 318 ? 50.031 16.359 -10.18 1 62.16 318 LYS A CA 1
ATOM 2486 C C . LYS A 1 318 ? 51.156 15.344 -10.344 1 62.16 318 LYS A C 1
ATOM 2488 O O . LYS A 1 318 ? 52.062 15.539 -11.172 1 62.16 318 LYS A O 1
ATOM 2493 N N . ARG A 1 319 ? 51.094 14.242 -9.734 1 63.56 319 ARG A N 1
ATOM 2494 C CA . ARG A 1 319 ? 52.125 13.203 -9.852 1 63.56 319 ARG A CA 1
ATOM 2495 C C . ARG A 1 319 ? 51.938 12.414 -11.141 1 63.56 319 ARG A C 1
ATOM 2497 O O . ARG A 1 319 ? 52.938 11.984 -11.75 1 63.56 319 ARG A O 1
ATOM 2504 N N . GLY A 1 320 ? 50.781 12.188 -11.531 1 57.69 320 GLY A N 1
ATOM 2505 C CA . GLY A 1 320 ? 50.5 11.531 -12.797 1 57.69 320 GLY A CA 1
ATOM 2506 C C . GLY A 1 320 ? 50.969 12.336 -14 1 57.69 320 GLY A C 1
ATOM 2507 O O . GLY A 1 320 ? 51.406 11.766 -15 1 57.69 320 GLY A O 1
ATOM 2508 N N . ASN A 1 321 ? 50.969 13.531 -13.953 1 56.06 321 ASN A N 1
ATOM 2509 C CA . ASN A 1 321 ? 51.5 14.383 -15.016 1 56.06 321 ASN A CA 1
ATOM 2510 C C . ASN A 1 321 ? 53.031 14.461 -14.984 1 56.06 321 ASN A C 1
ATOM 2512 O O . ASN A 1 321 ? 53.656 14.562 -16.031 1 56.06 321 ASN A O 1
ATOM 2516 N N . ASP A 1 322 ? 53.719 14.273 -13.875 1 51.75 322 ASP A N 1
ATOM 2517 C CA . ASP A 1 322 ? 55.188 14.328 -13.797 1 51.75 322 ASP A CA 1
ATOM 2518 C C . ASP A 1 322 ? 55.812 12.984 -14.18 1 51.75 322 ASP A C 1
ATOM 2520 O O . ASP A 1 322 ? 56.969 12.93 -14.57 1 51.75 322 ASP A O 1
ATOM 2524 N N . GLY A 1 323 ? 55.188 11.852 -13.906 1 42.38 323 GLY A N 1
ATOM 2525 C CA . GLY A 1 323 ? 55.75 10.555 -14.266 1 42.38 323 GLY A CA 1
ATOM 2526 C C . GLY A 1 323 ? 55.688 10.281 -15.758 1 42.38 323 GLY A C 1
ATOM 2527 O O . GLY A 1 323 ? 56.125 9.219 -16.203 1 42.38 323 GLY A O 1
ATOM 2528 N N . LYS A 1 324 ? 54.812 11.008 -16.453 1 41.94 324 LYS A N 1
ATOM 2529 C CA . LYS A 1 324 ? 54.906 10.82 -17.891 1 41.94 324 LYS A CA 1
ATOM 2530 C C . LYS A 1 324 ? 56.188 11.398 -18.453 1 41.94 324 LYS A C 1
ATOM 2532 O O . LYS A 1 324 ? 56.656 11 -19.531 1 41.94 324 LYS A O 1
ATOM 2537 N N . ASN A 1 325 ? 56.812 12.312 -17.75 1 38.38 325 ASN A N 1
ATOM 2538 C CA . ASN A 1 325 ? 57.938 12.914 -18.469 1 38.38 325 ASN A CA 1
ATOM 2539 C C . ASN A 1 325 ? 59.219 12.078 -18.328 1 38.38 325 ASN A C 1
ATOM 2541 O O . ASN A 1 325 ? 60.219 12.352 -19 1 38.38 325 ASN A O 1
ATOM 2545 N N . ARG A 1 326 ? 59.406 11.398 -17.203 1 39.22 326 ARG A N 1
ATOM 2546 C CA . ARG A 1 326 ? 60.781 10.961 -17.062 1 39.22 326 ARG A CA 1
ATOM 2547 C C . ARG A 1 326 ? 61.062 9.695 -17.875 1 39.22 326 ARG A C 1
ATOM 2549 O O . ARG A 1 326 ? 62.188 9.203 -17.906 1 39.22 326 ARG A O 1
ATOM 2556 N N . ILE A 1 327 ? 60.094 8.938 -18.078 1 36.78 327 ILE A N 1
ATOM 2557 C CA . ILE A 1 327 ? 60.5 7.625 -18.562 1 36.78 327 ILE A CA 1
ATOM 2558 C C . ILE A 1 327 ? 61.094 7.742 -19.969 1 36.78 327 ILE A C 1
ATOM 2560 O O . ILE A 1 327 ? 61.531 6.75 -20.547 1 36.78 327 ILE A O 1
ATOM 2564 N N . PHE A 1 328 ? 60.844 8.828 -20.672 1 36.53 328 PHE A N 1
ATOM 2565 C CA . PHE A 1 328 ? 61.188 8.68 -22.078 1 36.53 328 PHE A CA 1
ATOM 2566 C C . PHE A 1 328 ? 62.688 8.797 -22.312 1 36.53 328 PHE A C 1
ATOM 2568 O O . PHE A 1 328 ? 63.125 9.266 -23.359 1 36.53 328 PHE A O 1
ATOM 2575 N N . GLY A 1 329 ? 63.5 8.859 -21.281 1 31.34 329 GLY A N 1
ATOM 2576 C CA . GLY A 1 329 ? 64.812 9.211 -21.766 1 31.34 329 GLY A CA 1
ATOM 2577 C C . GLY A 1 329 ? 65.438 8.141 -22.656 1 31.34 329 GLY A C 1
ATOM 2578 O O .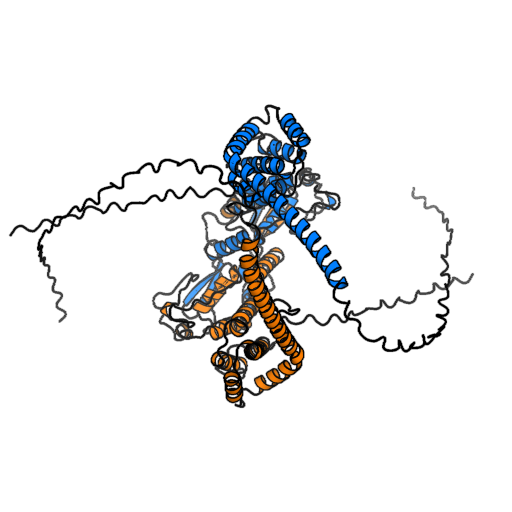 GLY A 1 329 ? 66.688 8.148 -22.891 1 31.34 329 GLY A O 1
ATOM 2579 N N . SER A 1 330 ? 64.938 6.887 -22.688 1 30.91 330 SER A N 1
ATOM 2580 C CA . SER A 1 330 ? 65.875 6.02 -23.422 1 30.91 330 SER A CA 1
ATOM 2581 C C . SER A 1 330 ? 66.062 6.512 -24.859 1 30.91 330 SER A C 1
ATOM 2583 O O . SER A 1 330 ? 65.125 7.062 -25.469 1 30.91 330 SER A O 1
ATOM 2585 N N . ASP A 1 331 ? 67.375 6.734 -25.344 1 29.08 331 ASP A N 1
ATOM 2586 C CA . ASP A 1 331 ? 68 7.242 -26.562 1 29.08 331 ASP A CA 1
ATOM 2587 C C . ASP A 1 331 ? 67.438 6.539 -27.797 1 29.08 331 ASP A C 1
ATOM 2589 O O . ASP A 1 331 ? 68 6.578 -28.875 1 29.08 331 ASP A O 1
ATOM 2593 N N . GLY A 1 332 ? 66.188 5.992 -27.891 1 26.55 332 GLY A N 1
ATOM 2594 C CA . GLY A 1 332 ? 65.938 5.219 -29.078 1 26.55 332 GLY A CA 1
ATOM 2595 C C . GLY A 1 332 ? 66.25 5.953 -30.359 1 26.55 332 GLY A C 1
ATOM 2596 O O . GLY A 1 332 ? 66.375 7.18 -30.359 1 26.55 332 GLY A O 1
ATOM 2597 N N . SER A 1 333 ? 67.062 5.285 -31.391 1 29.67 333 SER A N 1
ATOM 2598 C CA . SER A 1 333 ? 67.5 5.648 -32.719 1 29.67 333 SER A CA 1
ATOM 2599 C C . SER A 1 333 ? 66.438 6.332 -33.531 1 29.67 333 SER A C 1
ATOM 2601 O O . SER A 1 333 ? 65.25 6.07 -33.312 1 29.67 333 SER A O 1
ATOM 2603 N N . PRO A 1 334 ? 66.75 7.469 -34.344 1 27.28 334 PRO A N 1
ATOM 2604 C CA . PRO A 1 334 ? 65.875 8.453 -35 1 27.28 334 PRO A CA 1
ATOM 2605 C C . PRO A 1 334 ? 64.938 7.832 -36.062 1 27.28 334 PRO A C 1
ATOM 2607 O O . PRO A 1 334 ? 65.438 7.422 -37.125 1 27.28 334 PRO A O 1
ATOM 2610 N N . MET A 1 335 ? 64.375 6.617 -36 1 24.92 335 MET A N 1
ATOM 2611 C CA . MET A 1 335 ? 63.844 6.168 -37.281 1 24.92 335 MET A CA 1
ATOM 2612 C C . MET A 1 335 ? 62.969 7.25 -37.938 1 24.92 335 MET A C 1
ATOM 2614 O O . MET A 1 335 ? 62.281 8.008 -37.219 1 24.92 335 MET A O 1
ATOM 2618 N N . GLY A 1 336 ? 63.219 7.527 -39.312 1 21.5 336 GLY A N 1
ATOM 2619 C CA . GLY A 1 336 ? 62.812 8.516 -40.312 1 21.5 336 GLY A CA 1
ATOM 2620 C C . GLY A 1 336 ? 61.312 8.695 -40.375 1 21.5 336 GLY A C 1
ATOM 2621 O O . GLY A 1 336 ? 60.531 7.754 -40.156 1 21.5 336 GLY A O 1
ATOM 2622 N N . ALA A 1 337 ? 60.781 9.805 -39.906 1 23.09 337 ALA A N 1
ATOM 2623 C CA . ALA A 1 337 ? 59.469 10.383 -39.875 1 23.09 337 ALA A CA 1
ATOM 2624 C C . ALA A 1 337 ? 58.812 10.367 -41.25 1 23.09 337 ALA A C 1
ATOM 2626 O O . ALA A 1 337 ? 59.219 11.078 -42.156 1 23.09 337 ALA A O 1
ATOM 2627 N N . LEU A 1 338 ? 58.656 9.156 -41.906 1 21.64 338 LEU A N 1
ATOM 2628 C CA . LEU A 1 338 ? 58.125 9.281 -43.281 1 21.64 338 LEU A CA 1
ATOM 2629 C C . LEU A 1 338 ? 56.875 10.156 -43.281 1 21.64 338 LEU A C 1
ATOM 2631 O O . LEU A 1 338 ? 56.031 10.055 -42.375 1 21.64 338 LEU A O 1
ATOM 2635 N N . GLY A 1 339 ? 57.031 11.391 -43.844 1 20.3 339 GLY A N 1
ATOM 2636 C CA . GLY A 1 339 ? 56.188 12.547 -44.094 1 20.3 339 GLY A CA 1
ATOM 2637 C C . GLY A 1 339 ? 54.844 12.18 -44.719 1 20.3 339 GLY A C 1
ATOM 2638 O O . GLY A 1 339 ? 54.812 11.727 -45.875 1 20.3 339 GLY A O 1
ATOM 2639 N N . ALA A 1 340 ? 54.062 11.273 -44.125 1 22.22 340 ALA A N 1
ATOM 2640 C CA . ALA A 1 340 ? 52.875 10.984 -44.906 1 22.22 340 ALA A CA 1
ATOM 2641 C C . ALA A 1 340 ? 52.188 12.273 -45.312 1 22.22 340 ALA A C 1
ATOM 2643 O O . ALA A 1 340 ? 52.062 13.219 -44.531 1 22.22 340 ALA A O 1
ATOM 2644 N N . ARG A 1 341 ? 52.188 12.586 -46.625 1 21.11 341 ARG A N 1
ATOM 2645 C CA . ARG A 1 341 ? 51.625 13.648 -47.469 1 21.11 341 ARG A CA 1
ATOM 2646 C C . ARG A 1 341 ? 50.156 13.906 -47.125 1 21.11 341 ARG A C 1
ATOM 2648 O O . ARG A 1 341 ? 49.406 12.977 -46.812 1 21.11 341 ARG A O 1
ATOM 2655 N N . SER A 1 342 ? 49.906 15.117 -46.562 1 22.08 342 SER A N 1
ATOM 2656 C CA . SER A 1 342 ? 48.625 15.742 -46.25 1 22.08 342 SER A CA 1
ATOM 2657 C C . SER A 1 342 ? 47.656 15.672 -47.406 1 22.08 342 SER A C 1
ATOM 2659 O O . SER A 1 342 ? 47.938 16.203 -48.5 1 22.08 342 SER A O 1
ATOM 2661 N N . ILE A 1 343 ? 47.25 14.453 -47.875 1 21.39 343 ILE A N 1
ATOM 2662 C CA . ILE A 1 343 ? 46.469 14.578 -49.094 1 21.39 343 ILE A CA 1
ATOM 2663 C C . ILE A 1 343 ? 45.344 15.586 -48.875 1 21.39 343 ILE A C 1
ATOM 2665 O O . ILE A 1 343 ? 44.656 15.531 -47.844 1 21.39 343 ILE A O 1
ATOM 2669 N N . PRO A 1 344 ? 45.406 16.766 -49.594 1 21.84 344 PRO A N 1
ATOM 2670 C CA . PRO A 1 344 ? 44.531 17.922 -49.625 1 21.84 344 PRO A CA 1
ATOM 2671 C C . PRO A 1 344 ? 43.062 17.547 -49.875 1 21.84 344 PRO A C 1
ATOM 2673 O O . PRO A 1 344 ? 42.719 16.906 -50.875 1 21.84 344 PRO A O 1
ATOM 2676 N N . SER A 1 345 ? 42.469 16.766 -48.969 1 19.48 345 SER A N 1
ATOM 2677 C CA . SER A 1 345 ? 41.156 16.375 -49.438 1 19.48 345 SER A CA 1
ATOM 2678 C C . SER A 1 345 ? 40.312 17.609 -49.781 1 19.48 345 SER A C 1
ATOM 2680 O O . SER A 1 345 ? 40.125 18.484 -48.938 1 19.48 345 SER A O 1
ATOM 2682 N N . LYS A 1 346 ? 40.281 18.125 -51.031 1 20.23 346 LYS A N 1
ATOM 2683 C CA . LYS A 1 346 ? 39.594 19.234 -51.688 1 20.23 346 LYS A CA 1
ATOM 2684 C C . LYS A 1 346 ? 38.094 19.188 -51.438 1 20.23 346 LYS A C 1
ATOM 2686 O O . LYS A 1 346 ? 37.375 20.141 -51.719 1 20.23 346 LYS A O 1
ATOM 2691 N N . ASP A 1 347 ? 37.438 18.047 -51.125 1 19.06 347 ASP A N 1
ATOM 2692 C CA . ASP A 1 347 ? 36.156 18.016 -51.875 1 19.06 347 ASP A CA 1
ATOM 2693 C C . ASP A 1 347 ? 35.281 19.172 -51.438 1 19.06 347 ASP A C 1
ATOM 2695 O O . ASP A 1 347 ? 35 19.359 -50.25 1 19.06 347 ASP A O 1
ATOM 2699 N N . LYS A 1 348 ? 35.156 20.266 -52.25 1 20.27 348 LYS A N 1
ATOM 2700 C CA . LYS A 1 348 ? 34.469 21.547 -52.375 1 20.27 348 LYS A CA 1
ATOM 2701 C C . LYS A 1 348 ? 32.969 21.359 -52.281 1 20.27 348 LYS A C 1
ATOM 2703 O O . LYS A 1 348 ? 32.188 22.281 -52.531 1 20.27 348 LYS A O 1
ATOM 2708 N N . PHE A 1 349 ? 32.344 20.172 -52.031 1 19 349 PHE A N 1
ATOM 2709 C CA . PHE A 1 349 ? 31.016 20.078 -52.594 1 19 349 PHE A CA 1
ATOM 2710 C C . PHE A 1 349 ? 30.109 21.172 -52.031 1 19 349 PHE A C 1
ATOM 2712 O O . PHE A 1 349 ? 30.078 21.375 -50.812 1 19 349 PHE A O 1
ATOM 2719 N N . LYS A 1 350 ? 29.609 21.984 -52.906 1 18.84 350 LYS A N 1
ATOM 2720 C CA . LYS A 1 350 ? 28.828 23.219 -52.969 1 18.84 350 LYS A CA 1
ATOM 2721 C C . LYS A 1 350 ? 27.453 23.047 -52.344 1 18.84 350 LYS A C 1
ATOM 2723 O O . LYS A 1 350 ? 26.672 22.219 -52.781 1 18.84 350 LYS A O 1
ATOM 2728 N N . GLN A 1 351 ? 27.344 23 -51.094 1 18.44 351 GLN A N 1
ATOM 2729 C CA . GLN A 1 351 ? 26.031 22.859 -50.469 1 18.44 351 GLN A CA 1
ATOM 2730 C C . GLN A 1 351 ? 25.062 23.922 -51 1 18.44 351 GLN A C 1
ATOM 2732 O O . GLN A 1 351 ? 25.281 25.109 -50.781 1 18.44 351 GLN A O 1
ATOM 2737 N N . ARG A 1 352 ? 24.531 23.656 -52.156 1 17.67 352 ARG A N 1
ATOM 2738 C CA . ARG A 1 352 ? 23.641 24.562 -52.844 1 17.67 352 ARG A CA 1
ATOM 2739 C C . ARG A 1 352 ? 22.609 25.172 -51.906 1 17.67 352 ARG A C 1
ATOM 2741 O O . ARG A 1 352 ? 22.422 24.688 -50.781 1 17.67 352 ARG A O 1
ATOM 2748 N N . TYR A 1 353 ? 21.312 25.375 -52.438 1 17.56 353 TYR A N 1
ATOM 2749 C CA . TYR A 1 353 ? 20.469 26.5 -52.844 1 17.56 353 TYR A CA 1
ATOM 2750 C C . TYR A 1 353 ? 19.344 26.719 -51.844 1 17.56 353 TYR A C 1
ATOM 2752 O O . TYR A 1 353 ? 18.25 26.156 -52 1 17.56 353 TYR A O 1
ATOM 2760 N N . GLU A 1 354 ? 19.5 26.578 -50.625 1 17.8 354 GLU A N 1
ATOM 2761 C CA . GLU A 1 354 ? 18.234 26.547 -49.906 1 17.8 354 GLU A CA 1
ATOM 2762 C C . GLU A 1 354 ? 17.484 27.859 -50.062 1 17.8 354 GLU A C 1
ATOM 2764 O O . GLU A 1 354 ? 17.906 28.891 -49.562 1 17.8 354 GLU A O 1
ATOM 2769 N N . ALA A 1 355 ? 17 28.156 -51.219 1 17.22 355 ALA A N 1
ATOM 2770 C CA . ALA A 1 355 ? 16.375 29.469 -51.406 1 17.22 355 ALA A CA 1
ATOM 2771 C C . ALA A 1 355 ? 15.305 29.719 -50.312 1 17.22 355 ALA A C 1
ATOM 2773 O O . ALA A 1 355 ? 14.688 28.766 -49.844 1 17.22 355 ALA A O 1
ATOM 2774 N N . LYS A 1 356 ? 15.18 30.891 -49.781 1 18.81 356 LYS A N 1
ATOM 2775 C CA . LYS A 1 356 ? 14.578 31.766 -48.781 1 18.81 356 LYS A CA 1
ATOM 2776 C C . LYS A 1 356 ? 13.078 31.906 -49.031 1 18.81 356 LYS A C 1
ATOM 2778 O O . LYS A 1 356 ? 12.422 32.719 -48.375 1 18.81 356 LYS A O 1
ATOM 2783 N N . ARG A 1 357 ? 12.344 31.078 -49.812 1 17.02 357 ARG A N 1
ATOM 2784 C CA . ARG A 1 357 ? 11.18 31.75 -50.375 1 17.02 357 ARG A CA 1
ATOM 2785 C C . ARG A 1 357 ? 10.297 32.312 -49.25 1 17.02 357 ARG A C 1
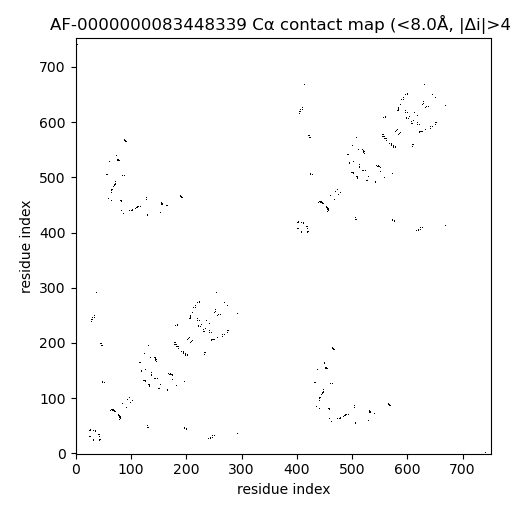ATOM 2787 O O . ARG A 1 357 ? 10.086 31.672 -48.25 1 17.02 357 ARG A O 1
ATOM 2794 N N . GLY A 1 358 ? 9.836 33.625 -49.375 1 17.23 358 GLY A N 1
ATOM 2795 C CA . GLY A 1 358 ? 9.219 34.844 -48.812 1 17.23 358 GLY A CA 1
ATOM 2796 C C . GLY A 1 358 ? 7.758 34.625 -48.469 1 17.23 358 GLY A C 1
ATOM 2797 O O . GLY A 1 358 ? 6.914 34.469 -49.344 1 17.23 358 GLY A O 1
ATOM 2798 N N . VAL A 1 359 ? 7.395 33.625 -47.688 1 17.83 359 VAL A N 1
ATOM 2799 C CA . VAL A 1 359 ? 5.945 33.562 -47.562 1 17.83 359 VAL A CA 1
ATOM 2800 C C . VAL A 1 359 ? 5.398 34.906 -47.062 1 17.83 359 VAL A C 1
ATOM 2802 O O . VAL A 1 359 ? 5.855 35.406 -46.031 1 17.83 359 VAL A O 1
ATOM 2805 N N . ALA A 1 360 ? 4.59 35.594 -47.844 1 15.61 360 ALA A N 1
ATOM 2806 C CA . ALA A 1 360 ? 3.832 36.844 -47.906 1 15.61 360 ALA A CA 1
ATOM 2807 C C . ALA A 1 360 ? 2.781 36.906 -46.812 1 15.61 360 ALA A C 1
ATOM 2809 O O . ALA A 1 360 ? 1.987 35.969 -46.656 1 15.61 360 ALA A O 1
ATOM 2810 N N . ARG A 1 361 ? 3.033 37.656 -45.75 1 17.16 361 ARG A N 1
ATOM 2811 C CA . ARG A 1 361 ? 2.244 38.156 -44.625 1 17.16 361 ARG A CA 1
ATOM 2812 C C . ARG A 1 361 ? 1.026 38.938 -45.094 1 17.16 361 ARG A C 1
ATOM 2814 O O . ARG A 1 361 ? 1.146 40.094 -45.5 1 17.16 361 ARG A O 1
ATOM 2821 N N . SER A 1 362 ? 0.07 38.375 -45.938 1 15.79 362 SER A N 1
ATOM 2822 C CA . SER A 1 362 ? -0.935 39.344 -46.375 1 15.79 362 SER A CA 1
ATOM 2823 C C . SER A 1 362 ? -1.658 39.969 -45.188 1 15.79 362 SER A C 1
ATOM 2825 O O . SER A 1 362 ? -2.031 39.281 -44.25 1 15.79 362 SER A O 1
ATOM 2827 N N . ALA A 1 363 ? -1.731 41.375 -45 1 16.7 363 ALA A N 1
ATOM 2828 C CA . ALA A 1 363 ? -2.174 42.531 -44.25 1 16.7 363 ALA A CA 1
ATOM 2829 C C . ALA A 1 363 ? -3.693 42.656 -44.281 1 16.7 363 ALA A C 1
ATOM 2831 O O . ALA A 1 363 ? -4.27 43.5 -43.562 1 16.7 363 ALA A O 1
ATOM 2832 N N . ASN A 1 364 ? -4.551 42.031 -45.094 1 15.72 364 ASN A N 1
ATOM 2833 C CA . ASN A 1 364 ? -5.562 43 -45.5 1 15.72 364 ASN A CA 1
ATOM 2834 C C . ASN A 1 364 ? -6.363 43.531 -44.312 1 15.72 364 ASN A C 1
ATOM 2836 O O . ASN A 1 364 ? -6.5 42.812 -43.312 1 15.72 364 ASN A O 1
ATOM 2840 N N . ALA A 1 365 ? -7.047 44.812 -44.469 1 16.2 365 ALA A N 1
ATOM 2841 C CA . ALA A 1 365 ? -7.625 46.094 -44.094 1 16.2 365 ALA A CA 1
ATOM 2842 C C . ALA A 1 365 ? -8.977 45.906 -43.406 1 16.2 365 ALA A C 1
ATOM 2844 O O . ALA A 1 365 ? -9.188 46.406 -42.312 1 16.2 365 ALA A O 1
ATOM 2845 N N . ASP A 1 366 ? -10.125 46.125 -44.125 1 15.89 366 ASP A N 1
ATOM 2846 C CA . ASP A 1 366 ? -11.023 47.281 -44.062 1 15.89 366 ASP A CA 1
ATOM 2847 C C . ASP A 1 366 ? -12.266 46.938 -43.25 1 15.89 366 ASP A C 1
ATOM 2849 O O . ASP A 1 366 ? -12.742 47.812 -42.469 1 15.89 366 ASP A O 1
ATOM 2853 N N . LYS A 1 367 ? -13.203 45.969 -43.531 1 16.92 367 LYS A N 1
ATOM 2854 C CA . LYS A 1 367 ? -14.523 46.5 -43.781 1 16.92 367 LYS A CA 1
ATOM 2855 C C . LYS A 1 367 ? -15.227 46.906 -42.5 1 16.92 367 LYS A C 1
ATOM 2857 O O . LYS A 1 367 ? -15.133 46.219 -41.469 1 16.92 367 LYS A O 1
ATOM 2862 N N . ASP A 1 368 ? -15.953 48.125 -42.406 1 16.81 368 ASP A N 1
ATOM 2863 C CA . ASP A 1 368 ? -16.781 49.219 -41.875 1 16.81 368 ASP A CA 1
ATOM 2864 C C . ASP A 1 368 ? -18.125 48.688 -41.375 1 16.81 368 ASP A C 1
ATOM 2866 O O . ASP A 1 368 ? -18.875 49.375 -40.688 1 16.81 368 ASP A O 1
ATOM 2870 N N . GLY A 1 369 ? -18.75 47.594 -41.906 1 17.06 369 GLY A N 1
ATOM 2871 C CA . GLY A 1 369 ? -20.125 48 -42.156 1 17.06 369 GLY A CA 1
ATOM 2872 C C . GLY A 1 369 ? -20.875 48.375 -40.875 1 17.06 369 GLY A C 1
ATOM 2873 O O . GLY A 1 369 ? -20.469 47.969 -39.781 1 17.06 369 GLY A O 1
ATOM 2874 N N . ASP A 1 370 ? -21.969 49.156 -41 1 17.2 370 ASP A N 1
ATOM 2875 C CA . ASP A 1 370 ? -22.984 50.125 -40.656 1 17.2 370 ASP A CA 1
ATOM 2876 C C . ASP A 1 370 ? -23.922 49.625 -39.562 1 17.2 370 ASP A C 1
ATOM 2878 O O . ASP A 1 370 ? -24.062 50.25 -38.5 1 17.2 370 ASP A O 1
ATOM 2882 N N . MET A 1 371 ? -25.141 49.312 -40.062 1 16.81 371 MET A N 1
ATOM 2883 C CA . MET A 1 371 ? -26.344 50.094 -39.781 1 16.81 371 MET A CA 1
ATOM 2884 C C . MET A 1 371 ? -26.969 49.719 -38.438 1 16.81 371 MET A C 1
ATOM 2886 O O . MET A 1 371 ? -26.594 48.719 -37.844 1 16.81 371 MET A O 1
ATOM 2890 N N . ASP A 1 372 ? -28.328 49.719 -38.406 1 17.55 372 ASP A N 1
ATOM 2891 C CA . ASP A 1 372 ? -29.484 50.531 -38.062 1 17.55 372 ASP A CA 1
ATOM 2892 C C . ASP A 1 372 ? -30.266 49.875 -36.906 1 17.55 372 ASP A C 1
ATOM 2894 O O . ASP A 1 372 ? -30.969 50.562 -36.156 1 17.55 372 ASP A O 1
ATOM 2898 N N . MET A 1 373 ? -30.531 48.469 -36.844 1 18.97 373 MET A N 1
ATOM 2899 C CA . MET A 1 373 ? -31.969 48.5 -36.531 1 18.97 373 MET A CA 1
ATOM 2900 C C . MET A 1 373 ? -32.219 49.188 -35.188 1 18.97 373 MET A C 1
ATOM 2902 O O . MET A 1 373 ? -31.359 49.125 -34.281 1 18.97 373 MET A O 1
ATOM 2906 N N . GLU A 1 374 ? -33.312 50.062 -35.031 1 18.28 374 GLU A N 1
ATOM 2907 C CA . GLU A 1 374 ? -34.406 50.906 -34.562 1 18.28 374 GLU A CA 1
ATOM 2908 C C . GLU A 1 374 ? -35.062 50.312 -33.312 1 18.28 374 GLU A C 1
ATOM 2910 O O . GLU A 1 374 ? -35.906 50.969 -32.688 1 18.28 374 GLU A O 1
ATOM 2915 N N . VAL A 1 375 ? -34.938 49.031 -32.781 1 21.33 375 VAL A N 1
ATOM 2916 C CA . VAL A 1 375 ? -36.25 48.875 -32.125 1 21.33 375 VAL A CA 1
ATOM 2917 C C . VAL A 1 375 ? -36.469 50 -31.141 1 21.33 375 VAL A C 1
ATOM 2919 O O . VAL A 1 375 ? -35.562 50.438 -30.453 1 21.33 375 VAL A O 1
ATOM 2922 N N . ASP A 1 376 ? -37.781 50.719 -31.141 1 19.69 376 ASP A N 1
ATOM 2923 C CA . ASP A 1 376 ? -38.844 51.312 -30.359 1 19.69 376 ASP A CA 1
ATOM 2924 C C . ASP A 1 376 ? -38.844 50.781 -28.922 1 19.69 376 ASP A C 1
ATOM 2926 O O . ASP A 1 376 ? -38.688 49.562 -28.703 1 19.69 376 ASP A O 1
ATOM 2930 N N . MET B 1 1 ? -16.219 41.625 -60.156 1 23.27 1 MET B N 1
ATOM 2931 C CA . MET B 1 1 ? -14.945 41.406 -59.469 1 23.27 1 MET B CA 1
ATOM 2932 C C . MET B 1 1 ? -14.891 40.031 -58.844 1 23.27 1 MET B C 1
ATOM 2934 O O . MET B 1 1 ? -15.805 39.625 -58.125 1 23.27 1 MET B O 1
ATOM 2938 N N . ALA B 1 2 ? -14.164 39.094 -59.531 1 29.94 2 ALA B N 1
ATOM 2939 C CA . ALA B 1 2 ? -13.977 37.656 -59.406 1 29.94 2 ALA B CA 1
ATOM 2940 C C . ALA B 1 2 ? -13.477 37.281 -58 1 29.94 2 ALA B C 1
ATOM 2942 O O . ALA B 1 2 ? -12.57 37.938 -57.469 1 29.94 2 ALA B O 1
ATOM 2943 N N . THR B 1 3 ? -14.383 36.844 -57.219 1 31.55 3 THR B N 1
ATOM 2944 C CA . THR B 1 3 ? -14.266 36.531 -55.812 1 31.55 3 THR B CA 1
ATOM 2945 C C . THR B 1 3 ? -13.109 35.531 -55.562 1 31.55 3 THR B C 1
ATOM 2947 O O . THR B 1 3 ? -13.023 34.5 -56.25 1 31.55 3 THR B O 1
ATOM 2950 N N . PRO B 1 4 ? -11.961 36.094 -55.125 1 35.44 4 PRO B N 1
ATOM 2951 C CA . PRO B 1 4 ? -10.742 35.281 -55.062 1 35.44 4 PRO B CA 1
ATOM 2952 C C . PRO B 1 4 ? -10.961 33.938 -54.344 1 35.44 4 PRO B C 1
ATOM 2954 O O . PRO B 1 4 ? -11.789 33.875 -53.438 1 35.44 4 PRO B O 1
ATOM 2957 N N . MET B 1 5 ? -10.93 32.875 -55.094 1 27.7 5 MET B N 1
ATOM 2958 C CA . MET B 1 5 ? -11.078 31.453 -54.75 1 27.7 5 MET B CA 1
ATOM 2959 C C . MET B 1 5 ? -10.18 31.062 -53.594 1 27.7 5 MET B C 1
ATOM 2961 O O . MET B 1 5 ? -8.984 31.375 -53.594 1 27.7 5 MET B O 1
ATOM 2965 N N . SER B 1 6 ? -10.789 31.094 -52.375 1 31.67 6 SER B N 1
ATOM 2966 C CA . SER B 1 6 ? -10.164 30.75 -51.125 1 31.67 6 SER B CA 1
ATOM 2967 C C . SER B 1 6 ? -9.297 29.5 -51.25 1 31.67 6 SER B C 1
ATOM 2969 O O . SER B 1 6 ? -9.773 28.453 -51.688 1 31.67 6 SER B O 1
ATOM 2971 N N . GLN B 1 7 ? -8.031 29.688 -51.594 1 29.06 7 GLN B N 1
ATOM 2972 C CA . GLN B 1 7 ? -7.055 28.609 -51.719 1 29.06 7 GLN B CA 1
ATOM 2973 C C . GLN B 1 7 ? -7.082 27.703 -50.5 1 29.06 7 GLN B C 1
ATOM 2975 O O . GLN B 1 7 ? -6.977 28.156 -49.375 1 29.06 7 GLN B O 1
ATOM 2980 N N . VAL B 1 8 ? -7.867 26.641 -50.625 1 30.64 8 VAL B N 1
ATOM 2981 C CA . VAL B 1 8 ? -7.957 25.547 -49.656 1 30.64 8 VAL B CA 1
ATOM 2982 C C . VAL B 1 8 ? -6.555 25.078 -49.281 1 30.64 8 VAL B C 1
ATOM 2984 O O . VAL B 1 8 ? -5.77 24.688 -50.125 1 30.64 8 VAL B O 1
ATOM 2987 N N . LYS B 1 9 ? -6.055 25.703 -48.219 1 34.31 9 LYS B N 1
ATOM 2988 C CA . LYS B 1 9 ? -4.762 25.25 -47.719 1 34.31 9 LYS B CA 1
ATOM 2989 C C . LYS B 1 9 ? -4.707 23.734 -47.625 1 34.31 9 LYS B C 1
ATOM 2991 O O . LYS B 1 9 ? -5.656 23.094 -47.188 1 34.31 9 LYS B O 1
ATOM 2996 N N . PRO B 1 10 ? -3.842 23.141 -48.5 1 29.3 10 PRO B N 1
ATOM 2997 C CA . PRO B 1 10 ? -3.775 21.672 -48.469 1 29.3 10 PRO B CA 1
ATOM 2998 C C . PRO B 1 10 ? -3.615 21.125 -47.031 1 29.3 10 PRO B C 1
ATOM 3000 O O . PRO B 1 10 ? -3.066 21.812 -46.156 1 29.3 10 PRO B O 1
ATOM 3003 N N . PRO B 1 11 ? -4.555 20.203 -46.656 1 29.83 11 PRO B N 1
ATOM 3004 C CA . PRO B 1 11 ? -4.496 19.594 -45.312 1 29.83 11 PRO B CA 1
ATOM 3005 C C . PRO B 1 11 ? -3.09 19.141 -44.938 1 29.83 11 PRO B C 1
ATOM 3007 O O . PRO B 1 11 ? -2.373 18.578 -45.781 1 29.83 11 PRO B O 1
ATOM 3010 N N . GLN B 1 12 ? -2.338 20.078 -44.281 1 29.77 12 GLN B N 1
ATOM 3011 C CA . GLN B 1 12 ? -1.033 19.625 -43.812 1 29.77 12 GLN B CA 1
ATOM 3012 C C . GLN B 1 12 ? -1.096 18.188 -43.281 1 29.77 12 GLN B C 1
ATOM 3014 O O . GLN B 1 12 ? -1.937 17.859 -42.469 1 29.77 12 GLN B O 1
ATOM 3019 N N . LEU B 1 13 ? -0.72 17.25 -44.156 1 28.92 13 LEU B N 1
ATOM 3020 C CA . LEU B 1 13 ? -0.499 15.875 -43.719 1 28.92 13 LEU B CA 1
ATOM 3021 C C . LEU B 1 13 ? 0.254 15.828 -42.406 1 28.92 13 LEU B C 1
ATOM 3023 O O . LEU B 1 13 ? 1.366 16.359 -42.312 1 28.92 13 LEU B O 1
ATOM 3027 N N . GLN B 1 14 ? -0.482 16 -41.375 1 29.08 14 GLN B N 1
ATOM 3028 C CA . GLN B 1 14 ? 0.136 15.695 -40.062 1 29.08 14 GLN B CA 1
ATOM 3029 C C . GLN B 1 14 ? 1.005 14.445 -40.156 1 29.08 14 GLN B C 1
ATOM 3031 O O . GLN B 1 14 ? 0.525 13.375 -40.562 1 29.08 14 GLN B O 1
ATOM 3036 N N . ARG B 1 15 ? 2.221 14.648 -40.594 1 26.78 15 ARG B N 1
ATOM 3037 C CA . ARG B 1 15 ? 3.184 13.555 -40.469 1 26.78 15 ARG B CA 1
ATOM 3038 C C . ARG B 1 15 ? 2.982 12.805 -39.156 1 26.78 15 ARG B C 1
ATOM 3040 O O . ARG B 1 15 ? 3.184 13.367 -38.062 1 26.78 15 ARG B O 1
ATOM 3047 N N . ASP B 1 16 ? 1.979 11.969 -39.125 1 31.77 16 ASP B N 1
ATOM 3048 C CA . ASP B 1 16 ? 1.941 10.922 -38.094 1 31.77 16 ASP B CA 1
ATOM 3049 C C . ASP B 1 16 ? 3.312 10.273 -37.938 1 31.77 16 ASP B C 1
ATOM 3051 O O . ASP B 1 16 ? 3.734 9.477 -38.781 1 31.77 16 ASP B O 1
ATOM 3055 N N . THR B 1 17 ? 4.301 11.055 -37.719 1 29.47 17 THR B N 1
ATOM 3056 C CA . THR B 1 17 ? 5.488 10.305 -37.344 1 29.47 17 THR B CA 1
ATOM 3057 C C . THR B 1 17 ? 5.133 9.211 -36.344 1 29.47 17 THR B C 1
ATOM 3059 O O . THR B 1 17 ? 4.895 9.484 -35.156 1 29.47 17 THR B O 1
ATOM 3062 N N . ALA B 1 18 ? 4.395 8.266 -36.781 1 32.53 18 ALA B N 1
ATOM 3063 C CA . ALA B 1 18 ? 4.324 6.988 -36.062 1 32.53 18 ALA B CA 1
ATOM 3064 C C . ALA B 1 18 ? 5.68 6.625 -35.469 1 32.53 18 ALA B C 1
ATOM 3066 O O . ALA B 1 18 ? 6.602 6.23 -36.188 1 32.53 18 ALA B O 1
ATOM 3067 N N . SER B 1 19 ? 6.188 7.473 -34.625 1 33.72 19 SER B N 1
ATOM 3068 C CA . SER B 1 19 ? 7.324 6.898 -33.906 1 33.72 19 SER B CA 1
ATOM 3069 C C . SER B 1 19 ? 7.137 5.402 -33.688 1 33.72 19 SER B C 1
ATOM 3071 O O . SER B 1 19 ? 6.078 4.965 -33.25 1 33.72 19 SER B O 1
ATOM 3073 N N . LEU B 1 20 ? 7.535 4.629 -34.531 1 35.75 20 LEU B N 1
ATOM 3074 C CA . LEU B 1 20 ? 7.652 3.18 -34.375 1 35.75 20 LEU B CA 1
ATOM 3075 C C . LEU B 1 20 ? 7.902 2.801 -32.938 1 35.75 20 LEU B C 1
ATOM 3077 O O . LEU B 1 20 ? 9.055 2.648 -32.5 1 35.75 20 LEU B O 1
ATOM 3081 N N . ARG B 1 21 ? 7.363 3.531 -32.062 1 38.75 21 ARG B N 1
ATOM 3082 C CA . ARG B 1 21 ? 7.496 3.027 -30.688 1 38.75 21 ARG B CA 1
ATOM 3083 C C . ARG B 1 21 ? 7.328 1.512 -30.641 1 38.75 21 ARG B C 1
ATOM 3085 O O . ARG B 1 21 ? 6.352 0.975 -31.172 1 38.75 21 ARG B O 1
ATOM 3092 N N . GLN B 1 22 ? 8.422 0.787 -30.641 1 45.38 22 GLN B N 1
ATOM 3093 C CA . GLN B 1 22 ? 8.359 -0.657 -30.438 1 45.38 22 GLN B CA 1
ATOM 3094 C C . GLN B 1 22 ? 7.219 -1.038 -29.5 1 45.38 22 GLN B C 1
ATOM 3096 O O . GLN B 1 22 ? 6.91 -0.31 -28.562 1 45.38 22 GLN B O 1
ATOM 3101 N N . PRO B 1 23 ? 6.301 -1.726 -29.984 1 52 23 PRO B N 1
ATOM 3102 C CA . PRO B 1 23 ? 5.207 -2.174 -29.109 1 52 23 PRO B CA 1
ATOM 3103 C C . PRO B 1 23 ? 5.672 -2.496 -27.703 1 52 23 PRO B C 1
ATOM 3105 O O . PRO B 1 23 ? 6.809 -2.93 -27.5 1 52 23 PRO B O 1
ATOM 3108 N N . PRO B 1 24 ? 5.094 -1.883 -26.797 1 60.34 24 PRO B N 1
ATOM 3109 C CA . PRO B 1 24 ? 5.543 -2.127 -25.422 1 60.34 24 PRO B CA 1
ATOM 3110 C C . PRO B 1 24 ? 5.812 -3.604 -25.156 1 60.34 24 PRO B C 1
ATOM 3112 O O . PRO B 1 24 ? 5.039 -4.469 -25.578 1 60.34 24 PRO B O 1
ATOM 3115 N N . VAL B 1 25 ? 7.008 -4 -24.906 1 70.12 25 VAL B N 1
ATOM 3116 C CA . VAL B 1 25 ? 7.461 -5.355 -24.625 1 70.12 25 VAL B CA 1
ATOM 3117 C C . VAL B 1 25 ? 6.734 -5.895 -23.391 1 70.12 25 VAL B C 1
ATOM 3119 O O . VAL B 1 25 ? 6.641 -5.211 -22.375 1 70.12 25 VAL B O 1
ATOM 3122 N N . ASP B 1 26 ? 5.988 -6.957 -23.594 1 87.25 26 ASP B N 1
ATOM 3123 C CA . ASP B 1 26 ? 5.371 -7.684 -22.5 1 87.25 26 ASP B CA 1
ATOM 3124 C C . ASP B 1 26 ? 6.414 -8.102 -21.453 1 87.25 26 ASP B C 1
ATOM 3126 O O . ASP B 1 26 ? 7.355 -8.828 -21.781 1 87.25 26 ASP B O 1
ATOM 3130 N N . PRO B 1 27 ? 6.305 -7.473 -20.297 1 89.81 27 PRO B N 1
ATOM 3131 C CA . PRO B 1 27 ? 7.293 -7.805 -19.266 1 89.81 27 PRO B CA 1
ATOM 3132 C C . PRO B 1 27 ? 7.387 -9.305 -19 1 89.81 27 PRO B C 1
ATOM 3134 O O . PRO B 1 27 ? 8.352 -9.766 -18.391 1 89.81 27 PRO B O 1
ATOM 3137 N N . ARG B 1 28 ? 6.516 -10.117 -19.531 1 91.19 28 ARG B N 1
ATOM 3138 C CA . ARG B 1 28 ? 6.457 -11.547 -19.266 1 91.19 28 ARG B CA 1
ATOM 3139 C C . ARG B 1 28 ? 7.125 -12.344 -20.375 1 91.19 28 ARG B C 1
ATOM 3141 O O . ARG B 1 28 ? 7.254 -13.57 -20.281 1 91.19 28 ARG B O 1
ATOM 3148 N N . ASP B 1 29 ? 7.547 -11.633 -21.297 1 94.38 29 ASP B N 1
ATOM 3149 C CA . ASP B 1 29 ? 8.242 -12.289 -22.391 1 94.38 29 ASP B CA 1
ATOM 3150 C C . ASP B 1 29 ? 9.617 -12.797 -21.953 1 94.38 29 ASP B C 1
ATOM 3152 O O . ASP B 1 29 ? 10.281 -12.164 -21.141 1 94.38 29 ASP B O 1
ATOM 3156 N N . ALA B 1 30 ? 9.953 -13.953 -22.594 1 95.25 30 ALA B N 1
ATOM 3157 C CA . ALA B 1 30 ? 11.211 -14.586 -22.203 1 95.25 30 ALA B CA 1
ATOM 3158 C C . ALA B 1 30 ? 12.383 -13.633 -22.391 1 95.25 30 ALA B C 1
ATOM 3160 O O . ALA B 1 30 ? 13.281 -13.57 -21.531 1 95.25 30 ALA B O 1
ATOM 3161 N N . SER B 1 31 ? 12.336 -12.891 -23.453 1 92.38 31 SER B N 1
ATOM 3162 C CA . SER B 1 31 ? 13.422 -11.953 -23.719 1 92.38 31 SER B CA 1
ATOM 3163 C C . SER B 1 31 ? 13.531 -10.891 -22.641 1 92.38 31 SER B C 1
ATOM 3165 O O . SER B 1 31 ? 14.633 -10.57 -22.188 1 92.38 31 SER B O 1
ATOM 3167 N N . ASN B 1 32 ? 12.414 -10.43 -22.266 1 92.94 32 ASN B N 1
ATOM 3168 C CA . ASN B 1 32 ? 12.43 -9.438 -21.203 1 92.94 32 ASN B CA 1
ATOM 3169 C C . ASN B 1 32 ? 12.891 -10.031 -19.875 1 92.94 32 ASN B C 1
ATOM 3171 O O . ASN B 1 32 ? 13.648 -9.398 -19.125 1 92.94 32 ASN B O 1
ATOM 3175 N N . LEU B 1 33 ? 12.391 -11.211 -19.578 1 95.69 33 LEU B N 1
ATOM 3176 C CA . LEU B 1 33 ? 12.797 -11.875 -18.344 1 95.69 33 LEU B CA 1
ATOM 3177 C C . LEU B 1 33 ? 14.305 -12.102 -18.328 1 95.69 33 LEU B C 1
ATOM 3179 O O . LEU B 1 33 ? 14.953 -11.945 -17.281 1 95.69 33 LEU B O 1
ATOM 3183 N N . LEU B 1 34 ? 14.844 -12.406 -19.453 1 94.81 34 LEU B N 1
ATOM 3184 C CA . LEU B 1 34 ? 16.281 -12.609 -19.531 1 94.81 34 LEU B CA 1
ATOM 3185 C C . LEU B 1 34 ? 17.031 -11.289 -19.391 1 94.81 34 LEU B C 1
ATOM 3187 O O . LEU B 1 34 ? 18.125 -11.242 -18.812 1 94.81 34 LEU B O 1
ATOM 3191 N N . ARG B 1 35 ? 16.5 -10.297 -19.922 1 92.5 35 ARG B N 1
ATOM 3192 C CA . ARG B 1 35 ? 17.109 -8.984 -19.688 1 92.5 35 ARG B CA 1
ATOM 3193 C C . ARG B 1 35 ? 17.156 -8.664 -18.203 1 92.5 35 ARG B C 1
ATOM 3195 O O . ARG B 1 35 ? 18.109 -8.047 -17.734 1 92.5 35 ARG B O 1
ATOM 3202 N N . LYS B 1 36 ? 16.125 -9.031 -17.516 1 92.06 36 LYS B N 1
ATOM 3203 C CA . LYS B 1 36 ? 16.109 -8.852 -16.062 1 92.06 36 LYS B CA 1
ATOM 3204 C C . LYS B 1 36 ? 17.25 -9.617 -15.406 1 92.06 36 LYS B C 1
ATOM 3206 O O . LYS B 1 36 ? 17.922 -9.102 -14.508 1 92.06 36 LYS B O 1
ATOM 3211 N N . VAL B 1 37 ? 17.406 -10.781 -15.867 1 93 37 VAL B N 1
ATOM 3212 C CA . VAL B 1 37 ? 18.438 -11.656 -15.32 1 93 37 VAL B CA 1
ATOM 3213 C C . VAL B 1 37 ? 19.812 -11.008 -15.508 1 93 37 VAL B C 1
ATOM 3215 O O . VAL B 1 37 ? 20.656 -11.055 -14.602 1 93 37 VAL B O 1
ATOM 3218 N N . PHE B 1 38 ? 19.984 -10.367 -16.562 1 90.31 38 PHE B N 1
ATOM 3219 C CA . PHE B 1 38 ? 21.312 -9.828 -16.906 1 90.31 38 PHE B CA 1
ATOM 3220 C C . PHE B 1 38 ? 21.359 -8.328 -16.672 1 90.31 38 PHE B C 1
ATOM 3222 O O . PHE B 1 38 ? 22.328 -7.664 -17.062 1 90.31 38 PHE B O 1
ATOM 3229 N N . LYS B 1 39 ? 20.281 -7.793 -16.031 1 81.69 39 LYS B N 1
ATOM 3230 C CA . LYS B 1 39 ? 20.188 -6.41 -15.57 1 81.69 39 LYS B CA 1
ATOM 3231 C C . LYS B 1 39 ? 20.391 -5.426 -16.719 1 81.69 39 LYS B C 1
ATOM 3233 O O . LYS B 1 39 ? 21.141 -4.453 -16.578 1 81.69 39 LYS B O 1
ATOM 3238 N N . LYS B 1 40 ? 19.734 -5.812 -17.844 1 81.12 40 LYS B N 1
ATOM 3239 C CA . LYS B 1 40 ? 19.844 -4.945 -19.016 1 81.12 40 LYS B CA 1
ATOM 3240 C C . LYS B 1 40 ? 18.469 -4.512 -19.5 1 81.12 40 LYS B C 1
ATOM 3242 O O . LYS B 1 40 ? 17.703 -5.32 -20.031 1 81.12 40 LYS B O 1
ATOM 3247 N N . GLY B 1 41 ? 18.094 -3.24 -19.328 1 80.56 41 GLY B N 1
ATOM 3248 C CA . GLY B 1 41 ? 16.938 -2.57 -19.891 1 80.56 41 GLY B CA 1
ATOM 3249 C C . GLY B 1 41 ? 15.664 -3.402 -19.828 1 80.56 41 GLY B C 1
ATOM 3250 O O . GLY B 1 41 ? 14.945 -3.529 -20.812 1 80.56 41 GLY B O 1
ATOM 3251 N N . TRP B 1 42 ? 15.359 -3.98 -18.719 1 85.69 42 TRP B N 1
ATOM 3252 C CA . TRP B 1 42 ? 14.18 -4.828 -18.594 1 85.69 42 TRP B CA 1
ATOM 3253 C C . TRP B 1 42 ? 13 -4.035 -18.047 1 85.69 42 TRP B C 1
ATOM 3255 O O . TRP B 1 42 ? 13.18 -2.957 -17.469 1 85.69 42 TRP B O 1
ATOM 3265 N N . ASP B 1 43 ? 11.859 -4.473 -18.438 1 87.81 43 ASP B N 1
ATOM 3266 C CA . ASP B 1 43 ? 10.625 -3.947 -17.859 1 87.81 43 ASP B CA 1
ATOM 3267 C C . ASP B 1 43 ? 10.227 -4.73 -16.609 1 87.81 43 ASP B C 1
ATOM 3269 O O . ASP B 1 43 ? 10.055 -5.949 -16.656 1 87.81 43 ASP B O 1
ATOM 3273 N N . PRO B 1 44 ? 10.016 -3.986 -15.57 1 90.56 44 PRO B N 1
ATOM 3274 C CA . PRO B 1 44 ? 9.781 -4.688 -14.305 1 90.56 44 PRO B CA 1
ATOM 3275 C C . PRO B 1 44 ? 8.398 -5.332 -14.234 1 90.56 44 PRO B C 1
ATOM 3277 O O . PRO B 1 44 ? 7.438 -4.797 -14.789 1 90.56 44 PRO B O 1
ATOM 3280 N N . LEU B 1 45 ? 8.391 -6.48 -13.555 1 92.81 45 LEU B N 1
ATOM 3281 C CA . LEU B 1 45 ? 7.121 -7.117 -13.203 1 92.81 45 LEU B CA 1
ATOM 3282 C C . LEU B 1 45 ? 6.426 -6.363 -12.078 1 92.81 45 LEU B C 1
ATOM 3284 O O . LEU B 1 45 ? 7.078 -5.68 -11.289 1 92.81 45 LEU B O 1
ATOM 3288 N N . PRO B 1 46 ? 5.117 -6.5 -12.047 1 92.06 46 PRO B N 1
ATOM 3289 C CA . PRO B 1 46 ? 4.406 -5.797 -10.977 1 92.06 46 PRO B CA 1
ATOM 3290 C C . PRO B 1 46 ? 4.727 -6.352 -9.586 1 92.06 46 PRO B C 1
ATOM 3292 O O . PRO B 1 46 ? 4.848 -7.566 -9.422 1 92.06 46 PRO B O 1
ATOM 3295 N N . THR B 1 47 ? 4.875 -5.438 -8.633 1 94.06 47 THR B N 1
ATOM 3296 C CA . THR B 1 47 ? 5.055 -5.809 -7.234 1 94.06 47 THR B CA 1
ATOM 3297 C C . THR B 1 47 ? 3.717 -5.832 -6.504 1 94.06 47 THR B C 1
ATOM 3299 O O . THR B 1 47 ? 2.738 -5.246 -6.969 1 94.06 47 THR B O 1
ATOM 3302 N N . ALA B 1 48 ? 3.703 -6.543 -5.379 1 94.44 48 ALA B N 1
ATOM 3303 C CA . ALA B 1 48 ? 2.502 -6.562 -4.547 1 94.44 48 ALA B CA 1
ATOM 3304 C C . ALA B 1 48 ? 2.086 -5.152 -4.152 1 94.44 48 ALA B C 1
ATOM 3306 O O . ALA B 1 48 ? 0.897 -4.824 -4.148 1 94.44 48 ALA B O 1
ATOM 3307 N N . GLN B 1 49 ? 3.029 -4.332 -3.807 1 94.31 49 GLN B N 1
ATOM 3308 C CA . GLN B 1 49 ? 2.754 -2.959 -3.4 1 94.31 49 GLN B CA 1
ATOM 3309 C C . GLN B 1 49 ? 2.113 -2.168 -4.539 1 94.31 49 GLN B C 1
ATOM 3311 O O . GLN B 1 49 ? 1.151 -1.426 -4.32 1 94.31 49 GLN B O 1
ATOM 3316 N N . LYS B 1 50 ? 2.648 -2.352 -5.656 1 94.25 50 LYS B N 1
ATOM 3317 C CA . LYS B 1 50 ? 2.094 -1.66 -6.812 1 94.25 50 LYS B CA 1
ATOM 3318 C C . LYS B 1 50 ? 0.664 -2.115 -7.094 1 94.25 50 LYS B C 1
ATOM 3320 O O . LYS B 1 50 ? -0.22 -1.292 -7.336 1 94.25 50 LYS B O 1
ATOM 3325 N N . LEU B 1 51 ? 0.497 -3.371 -7.062 1 95.94 51 LEU B N 1
ATOM 3326 C CA . LEU B 1 51 ? -0.83 -3.928 -7.305 1 95.94 51 LEU B CA 1
ATOM 3327 C C . LEU B 1 51 ? -1.825 -3.434 -6.258 1 95.94 51 LEU B C 1
ATOM 3329 O O . LEU B 1 51 ? -2.977 -3.133 -6.586 1 95.94 51 LEU B O 1
ATOM 3333 N N . HIS B 1 52 ? -1.391 -3.367 -5.066 1 95.81 52 HIS B N 1
ATOM 3334 C CA . HIS B 1 52 ? -2.229 -2.891 -3.971 1 95.81 52 HIS B CA 1
ATOM 3335 C C . HIS B 1 52 ? -2.631 -1.435 -4.18 1 95.81 52 HIS B C 1
ATOM 3337 O O . HIS B 1 52 ? -3.797 -1.077 -4.004 1 95.81 52 HIS B O 1
ATOM 3343 N N . THR B 1 53 ? -1.697 -0.631 -4.523 1 95.31 53 THR B N 1
ATOM 3344 C CA . THR B 1 53 ? -1.95 0.781 -4.785 1 95.31 53 THR B CA 1
ATOM 3345 C C . THR B 1 53 ? -2.912 0.95 -5.957 1 95.31 53 THR B C 1
ATOM 3347 O O . THR B 1 53 ? -3.834 1.766 -5.898 1 95.31 53 THR B O 1
ATOM 3350 N N . GLU B 1 54 ? -2.691 0.177 -6.969 1 95.31 54 GLU B N 1
ATOM 3351 C CA . GLU B 1 54 ? -3.557 0.243 -8.141 1 95.31 54 GLU B CA 1
ATOM 3352 C C . GLU B 1 54 ? -4.988 -0.153 -7.797 1 95.31 54 GLU B C 1
ATOM 3354 O O . GLU B 1 54 ? -5.941 0.437 -8.312 1 95.31 54 GLU B O 1
ATOM 3359 N N . HIS B 1 55 ? -5.094 -1.136 -6.984 1 96.44 55 HIS B N 1
ATOM 3360 C CA . HIS B 1 55 ? -6.426 -1.558 -6.566 1 96.44 55 HIS B CA 1
ATOM 3361 C C . HIS B 1 55 ? -7.141 -0.45 -5.797 1 96.44 55 HIS B C 1
ATOM 3363 O O . HIS B 1 55 ? -8.32 -0.18 -6.039 1 96.44 55 HIS B O 1
ATOM 3369 N N . ALA B 1 56 ? -6.461 0.175 -4.922 1 95.88 56 ALA B N 1
ATOM 3370 C CA . ALA B 1 56 ? -7.027 1.278 -4.152 1 95.88 56 ALA B CA 1
ATOM 3371 C C . ALA B 1 56 ? -7.469 2.418 -5.066 1 95.88 56 ALA B C 1
ATOM 3373 O O . ALA B 1 56 ? -8.547 2.982 -4.887 1 95.88 56 ALA B O 1
ATOM 3374 N N . GLU B 1 57 ? -6.66 2.738 -6 1 96 57 GLU B N 1
ATOM 3375 C CA . GLU B 1 57 ? -6.98 3.801 -6.949 1 96 57 GLU B CA 1
ATOM 3376 C C . GLU B 1 57 ? -8.203 3.443 -7.785 1 96 57 GLU B C 1
ATOM 3378 O O . GLU B 1 57 ? -9.039 4.305 -8.078 1 96 57 GLU B O 1
ATOM 3383 N N . LEU B 1 58 ? -8.234 2.248 -8.148 1 96.25 58 LEU B N 1
ATOM 3384 C CA . LEU B 1 58 ? -9.391 1.79 -8.906 1 96.25 58 LEU B CA 1
ATOM 3385 C C . LEU B 1 58 ? -10.672 1.95 -8.102 1 96.25 58 LEU B C 1
ATOM 3387 O O . LEU B 1 58 ? -11.68 2.43 -8.617 1 96.25 58 LEU B O 1
ATOM 3391 N N . LEU B 1 59 ? -10.648 1.532 -6.852 1 95.31 59 LEU B N 1
ATOM 3392 C CA . LEU B 1 59 ? -11.812 1.68 -5.984 1 95.31 59 LEU B CA 1
ATOM 3393 C C . LEU B 1 59 ? -12.195 3.148 -5.836 1 95.31 59 LEU B C 1
ATOM 3395 O O . LEU B 1 59 ? -13.383 3.482 -5.789 1 95.31 59 LEU B O 1
ATOM 3399 N N . LEU B 1 60 ? -11.219 3.971 -5.723 1 96.25 60 LEU B N 1
ATOM 3400 C CA . LEU B 1 60 ? -11.445 5.406 -5.586 1 96.25 60 LEU B CA 1
ATOM 3401 C C . LEU B 1 60 ? -12.148 5.965 -6.82 1 96.25 60 LEU B C 1
ATOM 3403 O O . LEU B 1 60 ? -13.023 6.824 -6.707 1 96.25 60 LEU B O 1
ATOM 3407 N N . ASP B 1 61 ? -11.867 5.395 -7.934 1 94 61 ASP B N 1
ATOM 3408 C CA . ASP B 1 61 ? -12.312 5.973 -9.195 1 94 61 ASP B CA 1
ATOM 3409 C C . ASP B 1 61 ? -13.633 5.363 -9.648 1 94 61 ASP B C 1
ATOM 3411 O O . ASP B 1 61 ? -14.398 5.992 -10.383 1 94 61 ASP B O 1
ATOM 3415 N N . THR B 1 62 ? -13.867 4.156 -9.195 1 93 62 THR B N 1
ATOM 3416 C CA . THR B 1 62 ? -15.055 3.467 -9.695 1 93 62 THR B CA 1
ATOM 3417 C C . THR B 1 62 ? -16.297 3.854 -8.883 1 93 62 THR B C 1
ATOM 3419 O O . THR B 1 62 ? -16.219 3.969 -7.66 1 93 62 THR B O 1
ATOM 3422 N N . PRO B 1 63 ? -17.406 4.055 -9.5 1 90.5 63 PRO B N 1
ATOM 3423 C CA . PRO B 1 63 ? -18.656 4.297 -8.766 1 90.5 63 PRO B CA 1
ATOM 3424 C C . PRO B 1 63 ? -19.328 3.006 -8.305 1 90.5 63 PRO B C 1
ATOM 3426 O O . PRO B 1 63 ? -20.25 3.045 -7.488 1 90.5 63 PRO B O 1
ATOM 3429 N N . ILE B 1 64 ? -18.875 1.902 -8.836 1 89.75 64 ILE B N 1
ATOM 3430 C CA . ILE B 1 64 ? -19.5 0.613 -8.547 1 89.75 64 ILE B CA 1
ATOM 3431 C C . ILE B 1 64 ? -19.422 0.328 -7.047 1 89.75 64 ILE B C 1
ATOM 3433 O O . ILE B 1 64 ? -18.344 0.39 -6.453 1 89.75 64 ILE B O 1
ATOM 3437 N N . GLY B 1 65 ? -20.641 0.141 -6.484 1 89.75 65 GLY B N 1
ATOM 3438 C CA . GLY B 1 65 ? -20.703 -0.346 -5.113 1 89.75 65 GLY B CA 1
ATOM 3439 C C . GLY B 1 65 ? -20.625 0.764 -4.082 1 89.75 65 GLY B C 1
ATOM 3440 O O . GLY B 1 65 ? -20.656 0.501 -2.879 1 89.75 65 GLY B O 1
ATOM 3441 N N . ARG B 1 66 ? -20.422 2.006 -4.465 1 91.75 66 ARG B N 1
ATOM 3442 C CA . ARG B 1 66 ? -20.469 3.092 -3.488 1 91.75 66 ARG B CA 1
ATOM 3443 C C . ARG B 1 66 ? -21.812 3.148 -2.787 1 91.75 66 ARG B C 1
ATOM 3445 O O . ARG B 1 66 ? -22.859 3.078 -3.438 1 91.75 66 ARG B O 1
ATOM 3452 N N . ASP B 1 67 ? -21.797 3.289 -1.487 1 90.06 67 ASP B N 1
ATOM 3453 C CA . ASP B 1 67 ? -23.047 3.143 -0.756 1 90.06 67 ASP B CA 1
ATOM 3454 C C . ASP B 1 67 ? -23.172 4.199 0.336 1 90.06 67 ASP B C 1
ATOM 3456 O O . ASP B 1 67 ? -24.031 4.098 1.21 1 90.06 67 ASP B O 1
ATOM 3460 N N . PHE B 1 68 ? -22.312 5.211 0.33 1 92.44 68 PHE B N 1
ATOM 3461 C CA . PHE B 1 68 ? -22.328 6.23 1.37 1 92.44 68 PHE B CA 1
ATOM 3462 C C . PHE B 1 68 ? -21.906 7.582 0.81 1 92.44 68 PHE B C 1
ATOM 3464 O O . PHE B 1 68 ? -20.953 7.668 0.026 1 92.44 68 PHE B O 1
ATOM 3471 N N . THR B 1 69 ? -22.578 8.625 1.292 1 94.62 69 THR B N 1
ATOM 3472 C CA . THR B 1 69 ? -22.328 9.945 0.725 1 94.62 69 THR B CA 1
ATOM 3473 C C . THR B 1 69 ? -21.969 10.945 1.821 1 94.62 69 THR B C 1
ATOM 3475 O O . THR B 1 69 ? -22.672 11.047 2.824 1 94.62 69 THR B O 1
ATOM 3478 N N . LEU B 1 70 ? -20.859 11.641 1.661 1 95.5 70 LEU B N 1
ATOM 3479 C CA . LEU B 1 70 ? -20.5 12.812 2.453 1 95.5 70 LEU B CA 1
ATOM 3480 C C . LEU B 1 70 ? -20.984 14.086 1.78 1 95.5 70 LEU B C 1
ATOM 3482 O O . LEU B 1 70 ? -20.688 14.336 0.611 1 95.5 70 LEU B O 1
ATOM 3486 N N . ILE B 1 71 ? -21.703 14.883 2.564 1 94.62 71 ILE B N 1
ATOM 3487 C CA . ILE B 1 71 ? -22.281 16.094 1.98 1 94.62 71 ILE B CA 1
ATOM 3488 C C . ILE B 1 71 ? -21.781 17.312 2.738 1 94.62 71 ILE B C 1
ATOM 3490 O O . ILE B 1 71 ? -21.969 17.422 3.953 1 94.62 71 ILE B O 1
ATOM 3494 N N . THR B 1 72 ? -21.125 18.141 2.045 1 92.44 72 THR B N 1
ATOM 3495 C CA . THR B 1 72 ? -20.688 19.391 2.662 1 92.44 72 THR B CA 1
ATOM 3496 C C . THR B 1 72 ? -21.812 20.422 2.68 1 92.44 72 THR B C 1
ATOM 3498 O O . THR B 1 72 ? -22.828 20.25 1.994 1 92.44 72 THR B O 1
ATOM 3501 N N . VAL B 1 73 ? -21.672 21.5 3.41 1 89.19 73 VAL B N 1
ATOM 3502 C CA . VAL B 1 73 ? -22.688 22.547 3.535 1 89.19 73 VAL B CA 1
ATOM 3503 C C . VAL B 1 73 ? -22.859 23.25 2.193 1 89.19 73 VAL B C 1
ATOM 3505 O O . VAL B 1 73 ? -23.953 23.719 1.873 1 89.19 73 VAL B O 1
ATOM 3508 N N . ALA B 1 74 ? -21.828 23.234 1.395 1 85.44 74 ALA B N 1
ATOM 3509 C CA . ALA B 1 74 ? -21.875 23.859 0.078 1 85.44 74 ALA B CA 1
ATOM 3510 C C . ALA B 1 74 ? -22.641 22.984 -0.916 1 85.44 74 ALA B C 1
ATOM 3512 O O . ALA B 1 74 ? -22.844 23.375 -2.07 1 85.44 74 ALA B O 1
ATOM 3513 N N . GLY B 1 75 ? -23.016 21.844 -0.453 1 88.69 75 GLY B N 1
ATOM 3514 C CA . GLY B 1 75 ? -23.797 20.969 -1.303 1 88.69 75 GLY B CA 1
ATOM 3515 C C . GLY B 1 75 ? -22.953 20.031 -2.148 1 88.69 75 GLY B C 1
ATOM 3516 O O . GLY B 1 75 ? -23.469 19.281 -2.975 1 88.69 75 GLY B O 1
ATOM 3517 N N . VAL B 1 76 ? -21.656 20.141 -1.994 1 91 76 VAL B N 1
ATOM 3518 C CA . VAL B 1 76 ? -20.797 19.203 -2.707 1 91 76 VAL B CA 1
ATOM 3519 C C . VAL B 1 76 ? -20.906 17.812 -2.09 1 91 76 VAL B C 1
ATOM 3521 O O . VAL B 1 76 ? -20.859 17.672 -0.866 1 91 76 VAL B O 1
ATOM 3524 N N . GLU B 1 77 ? -21.047 16.812 -2.967 1 94.19 77 GLU B N 1
ATOM 3525 C CA . GLU B 1 77 ? -21.219 15.445 -2.482 1 94.19 77 GLU B CA 1
ATOM 3526 C C . GLU B 1 77 ? -20.047 14.562 -2.877 1 94.19 77 GLU B C 1
ATOM 3528 O O . GLU B 1 77 ? -19.5 14.688 -3.977 1 94.19 77 GLU B O 1
ATOM 3533 N N . PHE B 1 78 ? -19.656 13.711 -1.962 1 96.19 78 PHE B N 1
ATOM 3534 C CA . PHE B 1 78 ? -18.641 12.68 -2.172 1 96.19 78 PHE B CA 1
ATOM 3535 C C . PHE B 1 78 ? -19.203 11.305 -1.838 1 96.19 78 PHE B C 1
ATOM 3537 O O . PHE B 1 78 ? -19.422 10.984 -0.668 1 96.19 78 PHE B O 1
ATOM 3544 N N . GLN B 1 79 ? -19.453 10.523 -2.875 1 94.5 79 GLN B N 1
ATOM 3545 C CA . GLN B 1 79 ? -19.875 9.141 -2.645 1 94.5 79 GLN B CA 1
ATOM 3546 C C . GLN B 1 79 ? -18.688 8.219 -2.469 1 94.5 79 GLN B C 1
ATOM 3548 O O . GLN B 1 79 ? -17.766 8.219 -3.293 1 94.5 79 GLN B O 1
ATOM 3553 N N . VAL B 1 80 ? -18.688 7.473 -1.376 1 95.5 80 VAL B N 1
ATOM 3554 C CA . VAL B 1 80 ? -17.578 6.59 -1.055 1 95.5 80 VAL B CA 1
ATOM 3555 C C . VAL B 1 80 ? -18.094 5.207 -0.683 1 95.5 80 VAL B C 1
ATOM 3557 O O . VAL B 1 80 ? -19.312 5.012 -0.539 1 95.5 80 VAL B O 1
ATOM 3560 N N . HIS B 1 81 ? -17.25 4.207 -0.686 1 93.81 81 HIS B N 1
ATOM 3561 C CA . HIS B 1 81 ? -17.578 2.898 -0.118 1 93.81 81 HIS B CA 1
ATOM 3562 C C . HIS B 1 81 ? -17.5 2.928 1.404 1 93.81 81 HIS B C 1
ATOM 3564 O O . HIS B 1 81 ? -16.438 3.195 1.974 1 93.81 81 HIS B O 1
ATOM 3570 N N . SER B 1 82 ? -18.547 2.611 2.078 1 93 82 SER B N 1
ATOM 3571 C CA . SER B 1 82 ? -18.625 2.723 3.531 1 93 82 SER B CA 1
ATOM 3572 C C . SER B 1 82 ? -17.578 1.85 4.207 1 93 82 SER B C 1
ATOM 3574 O O . SER B 1 82 ? -17.031 2.217 5.254 1 93 82 SER B O 1
ATOM 3576 N N . ILE B 1 83 ? -17.203 0.708 3.633 1 92.06 83 ILE B N 1
ATOM 3577 C CA . ILE B 1 83 ? -16.281 -0.228 4.258 1 92.06 83 ILE B CA 1
ATOM 3578 C C . ILE B 1 83 ? -14.891 0.401 4.348 1 92.06 83 ILE B C 1
ATOM 3580 O O . ILE B 1 83 ? -14.102 0.063 5.234 1 92.06 83 ILE B O 1
ATOM 3584 N N . MET B 1 84 ? -14.633 1.328 3.463 1 95.06 84 MET B N 1
ATOM 3585 C CA . MET B 1 84 ? -13.32 1.971 3.443 1 95.06 84 MET B CA 1
ATOM 3586 C C . MET B 1 84 ? -13.148 2.893 4.645 1 95.06 84 MET B C 1
ATOM 3588 O O . MET B 1 84 ? -12.031 3.316 4.953 1 95.06 84 MET B O 1
ATOM 3592 N N . LEU B 1 85 ? -14.227 3.205 5.309 1 94.31 85 LEU B N 1
ATOM 3593 C CA . LEU B 1 85 ? -14.18 4.066 6.484 1 94.31 85 LEU B CA 1
ATOM 3594 C C . LEU B 1 85 ? -13.836 3.264 7.734 1 94.31 85 LEU B C 1
ATOM 3596 O O . LEU B 1 85 ? -13.477 3.836 8.766 1 94.31 85 LEU B O 1
ATOM 3600 N N . ILE B 1 86 ? -13.945 1.98 7.625 1 93.69 86 ILE B N 1
ATOM 3601 C CA . ILE B 1 86 ? -13.641 1.123 8.766 1 93.69 86 ILE B CA 1
ATOM 3602 C C . ILE B 1 86 ? -12.156 1.208 9.094 1 93.69 86 ILE B C 1
ATOM 3604 O O . ILE B 1 86 ? -11.312 1.127 8.203 1 93.69 86 ILE B O 1
ATOM 3608 N N . GLY B 1 87 ? -11.797 1.366 10.383 1 92.44 87 GLY B N 1
ATOM 3609 C CA . GLY B 1 87 ? -10.414 1.516 10.812 1 92.44 87 GLY B CA 1
ATOM 3610 C C . GLY B 1 87 ? -9.898 2.934 10.664 1 92.44 87 GLY B C 1
ATOM 3611 O O . GLY B 1 87 ? -8.805 3.252 11.141 1 92.44 87 GLY B O 1
ATOM 3612 N N . GLY B 1 88 ? -10.641 3.785 10 1 94.75 88 GLY B N 1
ATOM 3613 C CA . GLY B 1 88 ? -10.312 5.195 9.852 1 94.75 88 GLY B CA 1
ATOM 3614 C C . GLY B 1 88 ? -11 6.074 10.875 1 94.75 88 GLY B C 1
ATOM 3615 O O . GLY B 1 88 ? -10.742 5.961 12.078 1 94.75 88 GLY B O 1
ATOM 3616 N N . SER B 1 89 ? -11.938 6.801 10.352 1 93.94 89 SER B N 1
ATOM 3617 C CA . SER B 1 89 ? -12.688 7.703 11.227 1 93.94 89 SER B CA 1
ATOM 3618 C C . SER B 1 89 ? -13.594 6.926 12.172 1 93.94 89 SER B C 1
ATOM 3620 O O . SER B 1 89 ? -14.547 6.277 11.734 1 93.94 89 SER B O 1
ATOM 3622 N N . LYS B 1 90 ? -13.344 7.078 13.414 1 92.38 90 LYS B N 1
ATOM 3623 C CA . LYS B 1 90 ? -14.188 6.406 14.406 1 92.38 90 LYS B CA 1
ATOM 3624 C C . LYS B 1 90 ? -15.578 7.043 14.461 1 92.38 90 LYS B C 1
ATOM 3626 O O . LYS B 1 90 ? -16.578 6.348 14.664 1 92.38 90 LYS B O 1
ATOM 3631 N N . ALA B 1 91 ? -15.617 8.32 14.258 1 92 91 ALA B N 1
ATOM 3632 C CA . ALA B 1 91 ? -16.891 9.039 14.273 1 92 91 ALA B CA 1
ATOM 3633 C C . ALA B 1 91 ? -17.812 8.555 13.164 1 92 91 ALA B C 1
ATOM 3635 O O . ALA B 1 91 ? -18.984 8.266 13.398 1 92 91 ALA B O 1
ATOM 3636 N N . LEU B 1 92 ? -17.266 8.414 12.023 1 92.12 92 LEU B N 1
ATOM 3637 C CA . LEU B 1 92 ? -18.078 7.965 10.891 1 92.12 92 LEU B CA 1
ATOM 3638 C C . LEU B 1 92 ? -18.391 6.48 11.008 1 92.12 92 LEU B C 1
ATOM 3640 O O . LEU B 1 92 ? -19.516 6.055 10.695 1 92.12 92 LEU B O 1
ATOM 3644 N N . GLN B 1 93 ? -17.422 5.715 11.438 1 90.44 93 GLN B N 1
ATOM 3645 C CA . GLN B 1 93 ? -17.625 4.277 11.594 1 90.44 93 GLN B CA 1
ATOM 3646 C C . GLN B 1 93 ? -18.75 3.979 12.57 1 90.44 93 GLN B C 1
ATOM 3648 O O . GLN B 1 93 ? -19.578 3.092 12.328 1 90.44 93 GLN B O 1
ATOM 3653 N N . GLU B 1 94 ? -18.75 4.668 13.641 1 88.38 94 GLU B N 1
ATOM 3654 C CA . GLU B 1 94 ? -19.797 4.457 14.648 1 88.38 94 GLU B CA 1
ATOM 3655 C C . GLU B 1 94 ? -21.172 4.805 14.102 1 88.38 94 GLU B C 1
ATOM 3657 O O . GLU B 1 94 ? -22.156 4.16 14.453 1 88.38 94 GLU B O 1
ATOM 3662 N N . GLY B 1 95 ? -21.219 5.766 13.336 1 86.44 95 GLY B N 1
ATOM 3663 C CA . GLY B 1 95 ? -22.484 6.121 12.703 1 86.44 95 GLY B CA 1
ATOM 3664 C C . GLY B 1 95 ? -22.969 5.082 11.711 1 86.44 95 GLY B C 1
ATOM 3665 O O . GLY B 1 95 ? -24.156 4.789 11.648 1 86.44 95 GLY B O 1
ATOM 3666 N N . LEU B 1 96 ? -22.078 4.488 10.984 1 86.25 96 LEU B N 1
ATOM 3667 C CA . LEU B 1 96 ? -22.391 3.557 9.906 1 86.25 96 LEU B CA 1
ATOM 3668 C C . LEU B 1 96 ? -22.594 2.145 10.453 1 86.25 96 LEU B C 1
ATOM 3670 O O . LEU B 1 96 ? -23.469 1.412 9.984 1 86.25 96 LEU B O 1
ATOM 3674 N N . PHE B 1 97 ? -21.703 1.811 11.344 1 86.31 97 PHE B N 1
ATOM 3675 C CA . PHE B 1 97 ? -21.703 0.469 11.906 1 86.31 97 PHE B CA 1
ATOM 3676 C C . PHE B 1 97 ? -21.797 0.526 13.43 1 86.31 97 PHE B C 1
ATOM 3678 O O . PHE B 1 97 ? -20.859 0.143 14.133 1 86.31 97 PHE B O 1
ATOM 3685 N N . PRO B 1 98 ? -22.969 0.907 13.812 1 82.81 98 PRO B N 1
ATOM 3686 C CA . PRO B 1 98 ? -23.094 1.055 15.266 1 82.81 98 PRO B CA 1
ATOM 3687 C C . PRO B 1 98 ? -22.781 -0.238 16.016 1 82.81 98 PRO B C 1
ATOM 3689 O O . PRO B 1 98 ? -23.281 -1.305 15.648 1 82.81 98 PRO B O 1
ATOM 3692 N N . GLY B 1 99 ? -21.969 -0.127 17.031 1 77.69 99 GLY B N 1
ATOM 3693 C CA . GLY B 1 99 ? -21.609 -1.265 17.859 1 77.69 99 GLY B CA 1
ATOM 3694 C C . GLY B 1 99 ? -20.797 -2.316 17.109 1 77.69 99 GLY B C 1
ATOM 3695 O O . GLY B 1 99 ? -20.672 -3.449 17.578 1 77.69 99 GLY B O 1
ATOM 3696 N N . GLY B 1 100 ? -20.312 -1.89 15.992 1 75.25 100 GLY B N 1
ATOM 3697 C CA . GLY B 1 100 ? -19.562 -2.869 15.219 1 75.25 100 GLY B CA 1
ATOM 3698 C C . GLY B 1 100 ? -20.469 -3.877 14.516 1 75.25 100 GLY B C 1
ATOM 3699 O O . GLY B 1 100 ? -20.047 -5.008 14.258 1 75.25 100 GLY B O 1
ATOM 3700 N N . ALA B 1 101 ? -21.688 -3.465 14.266 1 66.44 101 ALA B N 1
ATOM 3701 C CA . ALA B 1 101 ? -22.703 -4.371 13.734 1 66.44 101 ALA B CA 1
ATOM 3702 C C . ALA B 1 101 ? -22.359 -4.82 12.32 1 66.44 101 ALA B C 1
ATOM 3704 O O . ALA B 1 101 ? -21.703 -4.086 11.57 1 66.44 101 ALA B O 1
ATOM 3705 N N . MET B 1 102 ? -22.562 -6.133 12.07 1 65.44 102 MET B N 1
ATOM 3706 C CA . MET B 1 102 ? -22.5 -6.695 10.719 1 65.44 102 MET B CA 1
ATOM 3707 C C . MET B 1 102 ? -23.688 -6.219 9.875 1 65.44 102 MET B C 1
ATOM 3709 O O . MET B 1 102 ? -24.688 -5.75 10.414 1 65.44 102 MET B O 1
ATOM 3713 N N . SER B 1 103 ? -23.484 -6.008 8.547 1 61.59 103 SER B N 1
ATOM 3714 C CA . SER B 1 103 ? -24.578 -5.641 7.66 1 61.59 103 SER B CA 1
ATOM 3715 C C . SER B 1 103 ? -25.859 -6.383 8.039 1 61.59 103 SER B C 1
ATOM 3717 O O . SER B 1 103 ? -25.828 -7.582 8.312 1 61.59 103 SER B O 1
ATOM 3719 N N . PRO B 1 104 ? -26.859 -5.578 8.359 1 57.34 104 PRO B N 1
ATOM 3720 C CA . PRO B 1 104 ? -28.125 -6.234 8.695 1 57.34 104 PRO B CA 1
ATOM 3721 C C . PRO B 1 104 ? -28.594 -7.188 7.602 1 57.34 104 PRO B C 1
ATOM 3723 O O . PRO B 1 104 ? -29.438 -8.055 7.859 1 57.34 104 PRO B O 1
ATOM 3726 N N . ASN B 1 105 ? -28.078 -6.906 6.422 1 61.5 105 ASN B N 1
ATOM 3727 C CA . ASN B 1 105 ? -28.531 -7.75 5.324 1 61.5 105 ASN B CA 1
ATOM 3728 C C . ASN B 1 105 ? -27.75 -9.062 5.262 1 61.5 105 ASN B C 1
ATOM 3730 O O . ASN B 1 105 ? -26.578 -9.109 5.637 1 61.5 105 ASN B O 1
ATOM 3734 N N . ARG B 1 106 ? -28.5 -10.102 4.973 1 65.06 106 ARG B N 1
ATOM 3735 C CA . ARG B 1 106 ? -27.844 -11.391 4.797 1 65.06 106 ARG B CA 1
ATOM 3736 C C . ARG B 1 106 ? -26.719 -11.305 3.766 1 65.06 106 ARG B C 1
ATOM 3738 O O . ARG B 1 106 ? -26.938 -10.812 2.654 1 65.06 106 ARG B O 1
ATOM 3745 N N . PRO B 1 107 ? -25.641 -11.781 4.27 1 72.31 107 PRO B N 1
ATOM 3746 C CA . PRO B 1 107 ? -24.531 -11.719 3.314 1 72.31 107 PRO B CA 1
ATOM 3747 C C . PRO B 1 107 ? -24.75 -12.609 2.092 1 72.31 107 PRO B C 1
ATOM 3749 O O . PRO B 1 107 ? -25.359 -13.68 2.203 1 72.31 107 PRO B O 1
ATOM 3752 N N . GLY B 1 108 ? -24.547 -12.062 0.917 1 84.81 108 GLY B N 1
ATOM 3753 C CA . GLY B 1 108 ? -24.5 -12.922 -0.258 1 84.81 108 GLY B CA 1
ATOM 3754 C C . GLY B 1 108 ? -23.453 -14.008 -0.159 1 84.81 108 GLY B C 1
ATOM 3755 O O . GLY B 1 108 ? -22.594 -13.977 0.732 1 84.81 108 GLY B O 1
ATOM 3756 N N . CYS B 1 109 ? -23.672 -15.156 -0.887 1 91.31 109 CYS B N 1
ATOM 3757 C CA . CYS B 1 109 ? -22.672 -16.219 -0.86 1 91.31 109 CYS B CA 1
ATOM 3758 C C . CYS B 1 109 ? -22.5 -16.844 -2.24 1 91.31 109 CYS B C 1
ATOM 3760 O O . CYS B 1 109 ? -23.344 -16.656 -3.117 1 91.31 109 CYS B O 1
ATOM 3762 N N . VAL B 1 110 ? -21.422 -17.453 -2.424 1 93.88 110 VAL B N 1
ATOM 3763 C CA . VAL B 1 110 ? -21.141 -18.234 -3.625 1 93.88 110 VAL B CA 1
ATOM 3764 C C . VAL B 1 110 ? -20.484 -19.547 -3.24 1 93.88 110 VAL B C 1
ATOM 3766 O O . VAL B 1 110 ? -19.625 -19.594 -2.355 1 93.88 110 VAL B O 1
ATOM 3769 N N . ASN B 1 111 ? -20.953 -20.578 -3.9 1 93.5 111 ASN B N 1
ATOM 3770 C CA . ASN B 1 111 ? -20.312 -21.891 -3.766 1 93.5 111 ASN B CA 1
ATOM 3771 C C . ASN B 1 111 ? -19.234 -22.094 -4.82 1 93.5 111 ASN B C 1
ATOM 3773 O O . ASN B 1 111 ? -19.516 -22.031 -6.02 1 93.5 111 ASN B O 1
ATOM 3777 N N . LEU B 1 112 ? -18.078 -22.391 -4.266 1 93.5 112 LEU B N 1
ATOM 3778 C CA . LEU B 1 112 ? -16.953 -22.562 -5.172 1 93.5 112 LEU B CA 1
ATOM 3779 C C . LEU B 1 112 ? -16.859 -24 -5.656 1 93.5 112 LEU B C 1
ATOM 3781 O O . LEU B 1 112 ? -17.219 -24.922 -4.926 1 93.5 112 LEU B O 1
ATOM 3785 N N . PRO B 1 113 ? -16.422 -24.141 -6.859 1 90.81 113 PRO B N 1
ATOM 3786 C CA . PRO B 1 113 ? -16.234 -25.5 -7.371 1 90.81 113 PRO B CA 1
ATOM 3787 C C . PRO B 1 113 ? -15.258 -26.312 -6.543 1 90.81 113 PRO B C 1
ATOM 3789 O O . PRO B 1 113 ? -14.516 -25.766 -5.727 1 90.81 113 PRO B O 1
ATOM 3792 N N . ALA B 1 114 ? -15.102 -27.547 -6.844 1 87.44 114 ALA B N 1
ATOM 3793 C CA . ALA B 1 114 ? -14.383 -28.516 -6.023 1 87.44 114 ALA B CA 1
ATOM 3794 C C . ALA B 1 114 ? -12.875 -28.25 -6.059 1 87.44 114 ALA B C 1
ATOM 3796 O O . ALA B 1 114 ? -12.18 -28.469 -5.066 1 87.44 114 ALA B O 1
ATOM 3797 N N . HIS B 1 115 ? -12.398 -27.781 -7.156 1 87.62 115 HIS B N 1
ATOM 3798 C CA . HIS B 1 115 ? -10.953 -27.656 -7.301 1 87.62 115 HIS B CA 1
ATOM 3799 C C . HIS B 1 115 ? -10.438 -26.406 -6.586 1 87.62 115 HIS B C 1
ATOM 3801 O O . HIS B 1 115 ? -9.227 -26.203 -6.48 1 87.62 115 HIS B O 1
ATOM 3807 N N . PHE B 1 116 ? -11.414 -25.625 -6.059 1 92.31 116 PHE B N 1
ATOM 3808 C CA . PHE B 1 116 ? -11.008 -24.531 -5.18 1 92.31 116 PHE B CA 1
ATOM 3809 C C . PHE B 1 116 ? -10.703 -25.047 -3.779 1 92.31 116 PHE B C 1
ATOM 3811 O O . PHE B 1 116 ? -11.555 -24.984 -2.889 1 92.31 116 PHE B O 1
ATOM 3818 N N . HIS B 1 117 ? -9.5 -25.422 -3.658 1 90.75 117 HIS B N 1
ATOM 3819 C CA . HIS B 1 117 ? -9.055 -25.938 -2.367 1 90.75 117 HIS B CA 1
ATOM 3820 C C . HIS B 1 117 ? -9.102 -24.859 -1.294 1 90.75 117 HIS B C 1
ATOM 3822 O O . HIS B 1 117 ? -8.656 -23.734 -1.522 1 90.75 117 HIS B O 1
ATOM 3828 N N . PRO B 1 118 ? -9.508 -25.203 -0.104 1 90.44 118 PRO B N 1
ATOM 3829 C CA . PRO B 1 118 ? -9.688 -24.188 0.941 1 90.44 118 PRO B CA 1
ATOM 3830 C C . PRO B 1 118 ? -8.391 -23.453 1.276 1 90.44 118 PRO B C 1
ATOM 3832 O O . PRO B 1 118 ? -8.414 -22.266 1.563 1 90.44 118 PRO B O 1
ATOM 3835 N N . ILE B 1 119 ? -7.297 -24.172 1.264 1 90.12 119 ILE B N 1
ATOM 3836 C CA . ILE B 1 119 ? -6.02 -23.531 1.575 1 90.12 119 ILE B CA 1
ATOM 3837 C C . ILE B 1 119 ? -5.695 -22.484 0.519 1 90.12 119 ILE B C 1
ATOM 3839 O O . ILE B 1 119 ? -5.207 -21.391 0.845 1 90.12 119 ILE B O 1
ATOM 3843 N N . LEU B 1 120 ? -5.93 -22.812 -0.725 1 93.75 120 LEU B N 1
ATOM 3844 C CA . LEU B 1 120 ? -5.695 -21.844 -1.796 1 93.75 120 LEU B CA 1
ATOM 3845 C C . LEU B 1 120 ? -6.648 -20.656 -1.684 1 93.75 120 LEU B C 1
ATOM 3847 O O . LEU B 1 120 ? -6.25 -19.516 -1.893 1 93.75 120 LEU B O 1
ATOM 3851 N N . VAL B 1 121 ? -7.879 -20.953 -1.334 1 95.19 121 VAL B N 1
ATOM 3852 C CA . VAL B 1 121 ? -8.867 -19.891 -1.177 1 95.19 121 VAL B CA 1
ATOM 3853 C C . VAL B 1 121 ? -8.453 -18.969 -0.032 1 95.19 121 VAL B C 1
ATOM 3855 O O . VAL B 1 121 ? -8.586 -17.75 -0.135 1 95.19 121 VAL B O 1
ATOM 3858 N N . ASP B 1 122 ? -7.953 -19.594 1.002 1 94.5 122 ASP B N 1
ATOM 3859 C CA . ASP B 1 122 ? -7.457 -18.812 2.129 1 94.5 122 ASP B CA 1
ATOM 3860 C C . ASP B 1 122 ? -6.391 -17.812 1.678 1 94.5 122 ASP B C 1
ATOM 3862 O O . ASP B 1 122 ? -6.395 -16.656 2.1 1 94.5 122 ASP B O 1
ATOM 3866 N N . ARG B 1 123 ? -5.531 -18.172 0.803 1 95.69 123 ARG B N 1
ATOM 3867 C CA . ARG B 1 123 ? -4.488 -17.312 0.261 1 95.69 123 ARG B CA 1
ATOM 3868 C C . ARG B 1 123 ? -5.074 -16.266 -0.678 1 95.69 123 ARG B C 1
ATOM 3870 O O . ARG B 1 123 ? -4.609 -15.117 -0.712 1 95.69 123 ARG B O 1
ATOM 3877 N N . ILE B 1 124 ? -6.027 -16.672 -1.392 1 97.75 124 ILE B N 1
ATOM 3878 C CA . ILE B 1 124 ? -6.684 -15.742 -2.305 1 97.75 124 ILE B CA 1
ATOM 3879 C C . ILE B 1 124 ? -7.391 -14.641 -1.508 1 97.75 124 ILE B C 1
ATOM 3881 O O . ILE B 1 124 ? -7.375 -13.477 -1.9 1 97.75 124 ILE B O 1
ATOM 3885 N N . VAL B 1 125 ? -7.945 -15.016 -0.382 1 97.69 125 VAL B N 1
ATOM 3886 C CA . VAL B 1 125 ? -8.578 -14.031 0.484 1 97.69 125 VAL B CA 1
ATOM 3887 C C . VAL B 1 125 ? -7.543 -13.016 0.967 1 97.69 125 VAL B C 1
ATOM 3889 O O . VAL B 1 125 ? -7.793 -11.812 0.951 1 97.69 125 VAL B O 1
ATOM 3892 N N . ASN B 1 126 ? -6.43 -13.523 1.366 1 97.31 126 ASN B N 1
ATOM 3893 C CA . ASN B 1 126 ? -5.352 -12.609 1.724 1 97.31 126 ASN B CA 1
ATOM 3894 C C . ASN B 1 126 ? -5.027 -11.648 0.579 1 97.31 126 ASN B C 1
ATOM 3896 O O . ASN B 1 126 ? -4.859 -10.453 0.795 1 97.31 126 ASN B O 1
ATOM 3900 N N . PHE B 1 127 ? -5.02 -12.18 -0.6 1 98.31 127 PHE B N 1
ATOM 3901 C CA . PHE B 1 127 ? -4.66 -11.406 -1.786 1 98.31 127 PHE B CA 1
ATOM 3902 C C . PHE B 1 127 ? -5.695 -10.328 -2.066 1 98.31 127 PHE B C 1
ATOM 3904 O O . PHE B 1 127 ? -5.344 -9.219 -2.471 1 98.31 127 PHE B O 1
ATOM 3911 N N . ILE B 1 128 ? -6.902 -10.648 -1.881 1 97.88 128 ILE B N 1
ATOM 3912 C CA . ILE B 1 128 ? -8 -9.719 -2.115 1 97.88 128 ILE B CA 1
ATOM 3913 C C . ILE B 1 128 ? -7.742 -8.414 -1.359 1 97.88 128 ILE B C 1
ATOM 3915 O O . ILE B 1 128 ? -8.023 -7.328 -1.869 1 97.88 128 ILE B O 1
ATOM 3919 N N . TYR B 1 129 ? -7.137 -8.5 -0.234 1 97.31 129 TYR B N 1
ATOM 3920 C CA . TYR B 1 129 ? -6.984 -7.324 0.617 1 97.31 129 TYR B CA 1
ATOM 3921 C C . TYR B 1 129 ? -5.59 -6.727 0.477 1 97.31 129 TYR B C 1
ATOM 3923 O O . TYR B 1 129 ? -5.43 -5.504 0.505 1 97.31 129 TYR B O 1
ATOM 3931 N N . THR B 1 130 ? -4.598 -7.543 0.328 1 96.62 130 THR B N 1
ATOM 3932 C CA . THR B 1 130 ? -3.23 -7.059 0.467 1 96.62 130 THR B CA 1
ATOM 3933 C C . THR B 1 130 ? -2.492 -7.133 -0.866 1 96.62 130 THR B C 1
ATOM 3935 O O . THR B 1 130 ? -1.37 -6.637 -0.989 1 96.62 130 THR B O 1
ATOM 3938 N N . SER B 1 131 ? -3.086 -7.785 -1.811 1 97.25 131 SER B N 1
ATOM 3939 C CA . SER B 1 131 ? -2.502 -8.016 -3.129 1 97.25 131 SER B CA 1
ATOM 3940 C C . SER B 1 131 ? -1.253 -8.891 -3.035 1 97.25 131 SER B C 1
ATOM 3942 O O . SER B 1 131 ? -0.353 -8.781 -3.871 1 97.25 131 SER B O 1
ATOM 3944 N N . ASP B 1 132 ? -1.231 -9.625 -1.956 1 96.69 132 ASP B N 1
ATOM 3945 C CA . ASP B 1 132 ? -0.152 -10.586 -1.755 1 96.69 132 ASP B CA 1
ATOM 3946 C C . ASP B 1 132 ? -0.675 -11.875 -1.123 1 96.69 132 ASP B C 1
ATOM 3948 O O . ASP B 1 132 ? -1.758 -11.891 -0.533 1 96.69 132 ASP B O 1
ATOM 3952 N N . TYR B 1 133 ? 0.075 -12.938 -1.41 1 96.25 133 TYR B N 1
ATOM 3953 C CA . TYR B 1 133 ? -0.171 -14.211 -0.744 1 96.25 133 TYR B CA 1
ATOM 3954 C C . TYR B 1 133 ? 1.138 -14.938 -0.448 1 96.25 133 TYR B C 1
ATOM 3956 O O . TYR B 1 133 ? 2.18 -14.602 -1.019 1 96.25 133 TYR B O 1
ATOM 3964 N N . ARG B 1 134 ? 1.038 -15.875 0.5 1 91.12 134 ARG B N 1
ATOM 3965 C CA . ARG B 1 134 ? 2.279 -16.516 0.93 1 91.12 134 ARG B CA 1
ATOM 3966 C C . ARG B 1 134 ? 2.197 -18.031 0.78 1 91.12 134 ARG B C 1
ATOM 3968 O O . ARG B 1 134 ? 1.123 -18.625 0.928 1 91.12 134 ARG B O 1
ATOM 3975 N N . PHE B 1 135 ? 3.314 -18.547 0.371 1 90.69 135 PHE B N 1
ATOM 3976 C CA . PHE B 1 135 ? 3.553 -19.984 0.436 1 90.69 135 PHE B CA 1
ATOM 3977 C C . PHE B 1 135 ? 4.238 -20.359 1.743 1 90.69 135 PHE B C 1
ATOM 3979 O O . PHE B 1 135 ? 5.344 -19.891 2.029 1 90.69 135 PHE B O 1
ATOM 3986 N N . LEU B 1 136 ? 3.664 -21.062 2.619 1 82.56 136 LEU B N 1
ATOM 3987 C CA . LEU B 1 136 ? 4.188 -21.422 3.934 1 82.56 136 LEU B CA 1
ATOM 3988 C C . LEU B 1 136 ? 4.402 -22.922 4.051 1 82.56 136 LEU B C 1
ATOM 3990 O O . LEU B 1 136 ? 3.504 -23.656 4.48 1 82.56 136 LEU B O 1
ATOM 3994 N N . PRO B 1 137 ? 5.684 -23.188 3.631 1 76.38 137 PRO B N 1
ATOM 3995 C CA . PRO B 1 137 ? 5.938 -24.641 3.713 1 76.38 137 PRO B CA 1
ATOM 3996 C C . PRO B 1 137 ? 6.238 -25.094 5.137 1 76.38 137 PRO B C 1
ATOM 3998 O O . PRO B 1 137 ? 6.598 -24.281 5.992 1 76.38 137 PRO B O 1
ATOM 4001 N N . GLY B 1 138 ? 5.844 -26.141 5.586 1 60.97 138 GLY B N 1
ATOM 4002 C CA . GLY B 1 138 ? 6.25 -26.656 6.879 1 60.97 138 GLY B CA 1
ATOM 4003 C C . GLY B 1 138 ? 7.754 -26.766 7.039 1 60.97 138 GLY B C 1
ATOM 4004 O O . GLY B 1 138 ? 8.508 -26.422 6.125 1 60.97 138 GLY B O 1
ATOM 4005 N N . SER B 1 139 ? 8.289 -26.859 8.32 1 56.59 139 SER B N 1
ATOM 4006 C CA . SER B 1 139 ? 9.688 -26.891 8.75 1 56.59 139 SER B CA 1
ATOM 4007 C C . SER B 1 139 ? 10.555 -27.656 7.766 1 56.59 139 SER B C 1
ATOM 4009 O O . SER B 1 139 ? 11.727 -27.344 7.582 1 56.59 139 SER B O 1
ATOM 4011 N N . GLU B 1 140 ? 10.016 -28.844 7.477 1 50.44 140 GLU B N 1
ATOM 4012 C CA . GLU B 1 140 ? 10.953 -29.75 6.824 1 50.44 140 GLU B CA 1
ATOM 4013 C C . GLU B 1 140 ? 10.961 -29.547 5.312 1 50.44 140 GLU B C 1
ATOM 4015 O O . GLU B 1 140 ? 11.18 -30.5 4.555 1 50.44 140 GLU B O 1
ATOM 4020 N N . GLY B 1 141 ? 11.102 -28.422 4.777 1 51.94 141 GLY B N 1
ATOM 4021 C CA . GLY B 1 141 ? 11.547 -28.406 3.391 1 51.94 141 GLY B CA 1
ATOM 4022 C C . GLY B 1 141 ? 10.422 -28.109 2.412 1 51.94 141 GLY B C 1
ATOM 4023 O O . GLY B 1 141 ? 9.281 -28.547 2.617 1 51.94 141 GLY B O 1
ATOM 4024 N N . GLY B 1 142 ? 10.32 -27.266 1.603 1 62.75 142 GLY B N 1
ATOM 4025 C CA . GLY B 1 142 ? 9.797 -26.734 0.358 1 62.75 142 GLY B CA 1
ATOM 4026 C C . GLY B 1 142 ? 8.438 -27.297 -0.012 1 62.75 142 GLY B C 1
ATOM 4027 O O . GLY B 1 142 ? 7.91 -27.016 -1.089 1 62.75 142 GLY B O 1
ATOM 4028 N N . GLN B 1 143 ? 7.871 -28.344 0.819 1 63.03 143 GLN B N 1
ATOM 4029 C CA . GLN B 1 143 ? 6.586 -28.938 0.469 1 63.03 143 GLN B CA 1
ATOM 4030 C C . GLN B 1 143 ? 5.52 -28.594 1.506 1 63.03 143 GLN B C 1
ATOM 4032 O O . GLN B 1 143 ? 5.836 -28.391 2.68 1 63.03 143 GLN B O 1
ATOM 4037 N N . LEU B 1 144 ? 4.215 -28.5 1.091 1 68.19 144 LEU B N 1
ATOM 4038 C CA . LEU B 1 144 ? 3.09 -28.234 1.978 1 68.19 144 LEU B CA 1
ATOM 4039 C C . LEU B 1 144 ? 2.725 -29.484 2.779 1 68.19 144 LEU B C 1
ATOM 4041 O O . LEU B 1 144 ? 2.637 -30.578 2.223 1 68.19 144 LEU B O 1
ATOM 4045 N N . LYS B 1 145 ? 2.781 -29.484 4.074 1 65.31 145 LYS B N 1
ATOM 4046 C CA . LYS B 1 145 ? 2.348 -30.578 4.941 1 65.31 145 LYS B CA 1
ATOM 4047 C C . LYS B 1 145 ? 0.969 -30.297 5.531 1 65.31 145 LYS B C 1
ATOM 4049 O O . LYS B 1 145 ? 0.557 -29.141 5.641 1 65.31 145 LYS B O 1
ATOM 4054 N N . GLN B 1 146 ? 0.289 -31.359 5.758 1 63.69 146 GLN B N 1
ATOM 4055 C CA . GLN B 1 146 ? -1.041 -31.234 6.344 1 63.69 146 GLN B CA 1
ATOM 4056 C C . GLN B 1 146 ? -1.003 -30.406 7.617 1 63.69 146 GLN B C 1
ATOM 4058 O O . GLN B 1 146 ? -1.916 -29.609 7.879 1 63.69 146 GLN B O 1
ATOM 4063 N N . THR B 1 147 ? 0.074 -30.656 8.312 1 60.59 147 THR B N 1
ATOM 4064 C CA . THR B 1 147 ? 0.207 -29.969 9.594 1 60.59 147 THR B CA 1
ATOM 4065 C C . THR B 1 147 ? 0.344 -28.453 9.391 1 60.59 147 THR B C 1
ATOM 4067 O O . THR B 1 147 ? 0.108 -27.672 10.312 1 60.59 147 THR B O 1
ATOM 4070 N N . THR B 1 148 ? 0.532 -28.203 8.188 1 59.09 148 THR B N 1
ATOM 4071 C CA . THR B 1 148 ? 0.803 -26.797 7.941 1 59.09 148 THR B CA 1
ATOM 4072 C C . THR B 1 148 ? -0.416 -26.109 7.332 1 59.09 148 THR B C 1
ATOM 4074 O O . THR B 1 148 ? -0.371 -24.922 7.016 1 59.09 148 THR B O 1
ATOM 4077 N N . PHE B 1 149 ? -1.445 -26.969 7.199 1 71.75 149 PHE B N 1
ATOM 4078 C CA . PHE B 1 149 ? -2.643 -26.344 6.656 1 71.75 149 PHE B CA 1
ATOM 4079 C C . PHE B 1 149 ? -3.309 -25.453 7.699 1 71.75 149 PHE B C 1
ATOM 4081 O O . PHE B 1 149 ? -4.051 -25.938 8.555 1 71.75 149 PHE B O 1
ATOM 4088 N N . LYS B 1 150 ? -2.828 -24.312 7.797 1 78.81 150 LYS B N 1
ATOM 4089 C CA . LYS B 1 150 ? -3.408 -23.328 8.695 1 78.81 150 LYS B CA 1
ATOM 4090 C C . LYS B 1 150 ? -4.262 -22.312 7.93 1 78.81 150 LYS B C 1
ATOM 4092 O O . LYS B 1 150 ? -3.836 -21.797 6.902 1 78.81 150 LYS B O 1
ATOM 4097 N N . PHE B 1 151 ? -5.465 -22.234 8.445 1 87.25 151 PHE B N 1
ATOM 4098 C CA . PHE B 1 151 ? -6.355 -21.219 7.914 1 87.25 151 PHE B CA 1
ATOM 4099 C C . PHE B 1 151 ? -6.191 -19.906 8.688 1 87.25 151 PHE B C 1
ATOM 4101 O O . PHE B 1 151 ? -6.359 -19.875 9.906 1 87.25 151 PHE B O 1
ATOM 4108 N N . TYR B 1 152 ? -5.902 -18.922 7.98 1 90.19 152 TYR B N 1
ATOM 4109 C CA . TYR B 1 152 ? -5.68 -17.641 8.625 1 90.19 152 TYR B CA 1
ATOM 4110 C C . TYR B 1 152 ? -6.926 -16.766 8.547 1 90.19 152 TYR B C 1
ATOM 4112 O O . TYR B 1 152 ? -7.137 -15.891 9.383 1 90.19 152 TYR B O 1
ATOM 4120 N N . HIS B 1 153 ? -7.777 -17.094 7.543 1 93.75 153 HIS B N 1
ATOM 4121 C CA . HIS B 1 153 ? -8.828 -16.125 7.258 1 93.75 153 HIS B CA 1
ATOM 4122 C C . HIS B 1 153 ? -10.195 -16.797 7.188 1 93.75 153 HIS B C 1
ATOM 4124 O O . HIS B 1 153 ? -11.203 -16.141 6.949 1 93.75 153 HIS B O 1
ATOM 4130 N N . ALA B 1 154 ? -10.195 -18.078 7.367 1 92.19 154 ALA B N 1
ATOM 4131 C CA . ALA B 1 154 ? -11.477 -18.766 7.363 1 92.19 154 ALA B CA 1
ATOM 4132 C C . ALA B 1 154 ? -12.375 -18.281 8.5 1 92.19 154 ALA B C 1
ATOM 4134 O O . ALA B 1 154 ? -11.898 -18.062 9.617 1 92.19 154 ALA B O 1
ATOM 4135 N N . THR B 1 155 ? -13.602 -18.016 8.156 1 92.94 155 THR B N 1
ATOM 4136 C CA . THR B 1 155 ? -14.547 -17.547 9.156 1 92.94 155 THR B CA 1
ATOM 4137 C C . THR B 1 155 ? -15.273 -18.719 9.812 1 92.94 155 THR B C 1
ATOM 4139 O O . THR B 1 155 ? -15.688 -18.625 10.969 1 92.94 155 THR B O 1
ATOM 4142 N N . LEU B 1 156 ? -15.453 -19.781 9.086 1 90.81 156 LEU B N 1
ATOM 4143 C CA . LEU B 1 156 ? -16.062 -21.016 9.594 1 90.81 156 LEU B CA 1
ATOM 4144 C C . LEU B 1 156 ? -15.336 -22.234 9.055 1 90.81 156 LEU B C 1
ATOM 4146 O O . LEU B 1 156 ? -15.078 -22.344 7.855 1 90.81 156 LEU B O 1
ATOM 4150 N N . ILE B 1 157 ? -14.914 -23.078 9.945 1 88.06 157 ILE B N 1
ATOM 4151 C CA . ILE B 1 157 ? -14.344 -24.375 9.617 1 88.06 157 ILE B CA 1
ATOM 4152 C C . ILE B 1 157 ? -15.219 -25.484 10.203 1 88.06 157 ILE B C 1
ATOM 4154 O O . ILE B 1 157 ? -15.344 -25.609 11.43 1 88.06 157 ILE B O 1
ATOM 4158 N N . PRO B 1 158 ? -15.805 -26.172 9.297 1 86 158 PRO B N 1
ATOM 4159 C CA . PRO B 1 158 ? -16.688 -27.219 9.82 1 86 158 PRO B CA 1
ATOM 4160 C C . PRO B 1 158 ? -15.945 -28.234 10.68 1 86 158 PRO B C 1
ATOM 4162 O O . PRO B 1 158 ? -14.758 -28.5 10.453 1 86 158 PRO B O 1
ATOM 4165 N N . ASN B 1 159 ? -16.5 -28.719 11.82 1 73.88 159 ASN B N 1
ATOM 4166 C CA . ASN B 1 159 ? -15.945 -29.703 12.742 1 73.88 159 ASN B CA 1
ATOM 4167 C C . ASN B 1 159 ? -15.617 -31.016 12.031 1 73.88 159 ASN B C 1
ATOM 4169 O O . ASN B 1 159 ? -14.578 -31.625 12.289 1 73.88 159 ASN B O 1
ATOM 4173 N N . GLU B 1 160 ? -16.609 -31.719 11.406 1 61.25 160 GLU B N 1
ATOM 4174 C CA . GLU B 1 160 ? -16.453 -33.031 10.797 1 61.25 160 GLU B CA 1
ATOM 4175 C C . GLU B 1 160 ? -15.867 -32.938 9.391 1 61.25 160 GLU B C 1
ATOM 4177 O O . GLU B 1 160 ? -16.312 -33.625 8.477 1 61.25 160 GLU B O 1
ATOM 4182 N N . ILE B 1 161 ? -15.133 -32.031 9.125 1 55.28 161 ILE B N 1
ATOM 4183 C CA . ILE B 1 161 ? -14.773 -32.031 7.711 1 55.28 161 ILE B CA 1
ATOM 4184 C C . ILE B 1 161 ? -13.898 -33.25 7.406 1 55.28 161 ILE B C 1
ATOM 4186 O O . ILE B 1 161 ? -12.773 -33.344 7.91 1 55.28 161 ILE B O 1
ATOM 4190 N N . PRO B 1 162 ? -14.539 -34.344 7 1 53.56 162 PRO B N 1
ATOM 4191 C CA . PRO B 1 162 ? -13.625 -35.406 6.523 1 53.56 162 PRO B CA 1
ATOM 4192 C C . PRO B 1 162 ? -12.539 -34.844 5.598 1 53.56 162 PRO B C 1
ATOM 4194 O O . PRO B 1 162 ? -12.766 -33.875 4.887 1 53.56 162 PRO B O 1
ATOM 4197 N N . PRO B 1 163 ? -11.352 -35.062 5.934 1 54.56 163 PRO B N 1
ATOM 4198 C CA . PRO B 1 163 ? -10.336 -34.656 4.953 1 54.56 163 PRO B CA 1
ATOM 4199 C C . PRO B 1 163 ? -10.734 -35 3.52 1 54.56 163 PRO B C 1
ATOM 4201 O O . PRO B 1 163 ? -10.914 -36.188 3.189 1 54.56 163 PRO B O 1
ATOM 4204 N N . LEU B 1 164 ? -11.672 -34.438 2.941 1 54.94 164 LEU B N 1
ATOM 4205 C CA . LEU B 1 164 ? -11.984 -34.75 1.548 1 54.94 164 LEU B CA 1
ATOM 4206 C C . LEU B 1 164 ? -10.719 -34.781 0.699 1 54.94 164 LEU B C 1
ATOM 4208 O O . LEU B 1 164 ? -9.758 -34.062 0.98 1 54.94 164 LEU B O 1
ATOM 4212 N N . PRO B 1 165 ? -10.625 -35.875 -0.037 1 54.28 165 PRO B N 1
ATOM 4213 C CA . PRO B 1 165 ? -9.508 -35.969 -0.979 1 54.28 165 PRO B CA 1
ATOM 4214 C C . PRO B 1 165 ? -9.062 -34.625 -1.537 1 54.28 165 PRO B C 1
ATOM 4216 O O . PRO B 1 165 ? -7.875 -34.406 -1.769 1 54.28 165 PRO B O 1
ATOM 4219 N N . ALA B 1 166 ? -10.023 -33.812 -1.61 1 55.72 166 ALA B N 1
ATOM 4220 C CA . ALA B 1 166 ? -9.664 -32.531 -2.207 1 55.72 166 ALA B CA 1
ATOM 4221 C C . ALA B 1 166 ? -8.797 -31.703 -1.26 1 55.72 166 ALA B C 1
ATOM 4223 O O . ALA B 1 166 ? -7.902 -30.984 -1.7 1 55.72 166 ALA B O 1
ATOM 4224 N N . THR B 1 167 ? -9.023 -31.953 0.058 1 58.38 167 THR B N 1
ATOM 4225 C CA . THR B 1 167 ? -8.266 -31.172 1.028 1 58.38 167 THR B CA 1
ATOM 4226 C C . THR B 1 167 ? -6.844 -31.703 1.162 1 58.38 167 THR B C 1
ATOM 4228 O O . THR B 1 167 ? -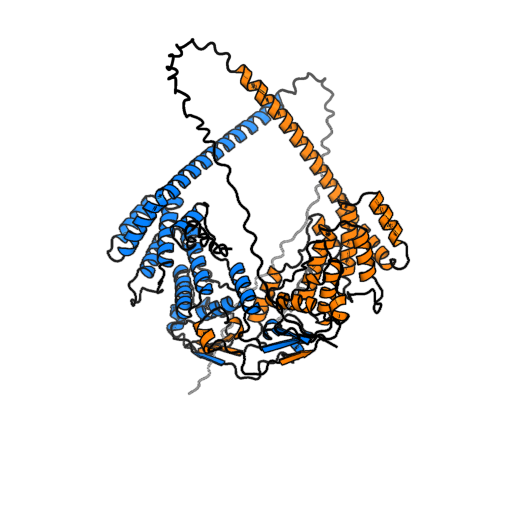5.918 -30.938 1.467 1 58.38 167 THR B O 1
ATOM 4231 N N . VAL B 1 168 ? -6.684 -32.938 0.739 1 62.78 168 VAL B N 1
ATOM 4232 C CA . VAL B 1 168 ? -5.363 -33.531 0.891 1 62.78 168 VAL B CA 1
ATOM 4233 C C . VAL B 1 168 ? -4.57 -33.375 -0.404 1 62.78 168 VAL B C 1
ATOM 4235 O O . VAL B 1 168 ? -3.359 -33.625 -0.431 1 62.78 168 VAL B O 1
ATOM 4238 N N . ALA B 1 169 ? -5.211 -32.875 -1.362 1 66.56 169 ALA B N 1
ATOM 4239 C CA . ALA B 1 169 ? -4.625 -32.844 -2.701 1 66.56 169 ALA B CA 1
ATOM 4240 C C . ALA B 1 169 ? -3.404 -31.938 -2.742 1 66.56 169 ALA B C 1
ATOM 4242 O O . ALA B 1 169 ? -2.533 -32.094 -3.6 1 66.56 169 ALA B O 1
ATOM 4243 N N . LEU B 1 170 ? -3.199 -31.156 -1.699 1 80.5 170 LEU B N 1
ATOM 4244 C CA . LEU B 1 170 ? -2.1 -30.203 -1.79 1 80.5 170 LEU B CA 1
ATOM 4245 C C . LEU B 1 170 ? -0.916 -30.656 -0.94 1 80.5 170 LEU B C 1
ATOM 4247 O O . LEU B 1 170 ? 0.156 -30.047 -0.99 1 80.5 170 LEU B O 1
ATOM 4251 N N . VAL B 1 171 ? -1.127 -31.766 -0.344 1 77.12 171 VAL B N 1
ATOM 4252 C CA . VAL B 1 171 ? -0.036 -32.25 0.497 1 77.12 171 VAL B CA 1
ATOM 4253 C C . VAL B 1 171 ? 1.135 -32.688 -0.378 1 77.12 171 VAL B C 1
ATOM 4255 O O . VAL B 1 171 ? 0.95 -33.438 -1.34 1 77.12 171 VAL B O 1
ATOM 4258 N N . GLY B 1 172 ? 2.332 -32.219 -0.074 1 80.31 172 GLY B N 1
ATOM 4259 C CA . GLY B 1 172 ? 3.535 -32.625 -0.779 1 80.31 172 GLY B CA 1
ATOM 4260 C C . GLY B 1 172 ? 3.771 -31.844 -2.061 1 80.31 172 GLY B C 1
ATOM 4261 O O . GLY B 1 172 ? 4.738 -32.094 -2.779 1 80.31 172 GLY B O 1
ATOM 4262 N N . ILE B 1 173 ? 2.941 -30.938 -2.289 1 84.88 173 ILE B N 1
ATOM 4263 C CA . ILE B 1 173 ? 3.076 -30.203 -3.537 1 84.88 173 ILE B CA 1
ATOM 4264 C C . ILE B 1 173 ? 4.285 -29.266 -3.455 1 84.88 173 ILE B C 1
ATOM 4266 O O . ILE B 1 173 ? 4.559 -28.688 -2.402 1 84.88 173 ILE B O 1
ATOM 4270 N N . ALA B 1 174 ? 4.98 -29.234 -4.586 1 87.75 174 ALA B N 1
ATOM 4271 C CA . ALA B 1 174 ? 6.125 -28.328 -4.688 1 87.75 174 ALA B CA 1
ATOM 4272 C C . ALA B 1 174 ? 5.676 -26.875 -4.766 1 87.75 174 ALA B C 1
ATOM 4274 O O . ALA B 1 174 ? 4.531 -26.594 -5.129 1 87.75 174 ALA B O 1
ATOM 4275 N N . GLU B 1 175 ? 6.609 -26.016 -4.426 1 91.44 175 GLU B N 1
ATOM 4276 C CA . GLU B 1 175 ? 6.289 -24.594 -4.406 1 91.44 175 GLU B CA 1
ATOM 4277 C C . GLU B 1 175 ? 5.836 -24.109 -5.781 1 91.44 175 GLU B C 1
ATOM 4279 O O . GLU B 1 175 ? 4.883 -23.344 -5.895 1 91.44 175 GLU B O 1
ATOM 4284 N N . TYR B 1 176 ? 6.547 -24.562 -6.848 1 94.25 176 TYR B N 1
ATOM 4285 C CA . TYR B 1 176 ? 6.168 -24.109 -8.18 1 94.25 176 TYR B CA 1
ATOM 4286 C C . TYR B 1 176 ? 4.75 -24.547 -8.523 1 94.25 176 TYR B C 1
ATOM 4288 O O . TYR B 1 176 ? 3.992 -23.781 -9.133 1 94.25 176 TYR B O 1
ATOM 4296 N N . ALA B 1 177 ? 4.391 -25.719 -8.148 1 93.75 177 ALA B N 1
ATOM 4297 C CA . ALA B 1 177 ? 3.053 -26.234 -8.422 1 93.75 177 ALA B CA 1
ATOM 4298 C C . ALA B 1 177 ? 1.989 -25.469 -7.652 1 93.75 177 ALA B C 1
ATOM 4300 O O . ALA B 1 177 ? 0.895 -25.219 -8.164 1 93.75 177 ALA B O 1
ATOM 4301 N N . TYR B 1 178 ? 2.363 -25.141 -6.469 1 93.44 178 TYR B N 1
ATOM 4302 C CA . TYR B 1 178 ? 1.479 -24.312 -5.656 1 93.44 178 TYR B CA 1
ATOM 4303 C C . TYR B 1 178 ? 1.12 -23.016 -6.379 1 93.44 178 TYR B C 1
ATOM 4305 O O . TYR B 1 178 ? -0.058 -22.672 -6.496 1 93.44 178 TYR B O 1
ATOM 4313 N N . HIS B 1 179 ? 2.121 -22.328 -6.855 1 96.62 179 HIS B N 1
ATOM 4314 C CA . HIS B 1 179 ? 1.898 -21.062 -7.555 1 96.62 179 HIS B CA 1
ATOM 4315 C C . HIS B 1 179 ? 1.159 -21.281 -8.867 1 96.62 179 HIS B C 1
ATOM 4317 O O . HIS B 1 179 ? 0.364 -20.438 -9.289 1 96.62 179 HIS B O 1
ATOM 4323 N N . LEU B 1 180 ? 1.366 -22.391 -9.492 1 97.12 180 LEU B N 1
ATOM 4324 C CA . LEU B 1 180 ? 0.621 -22.719 -10.703 1 97.12 180 LEU B CA 1
ATOM 4325 C C . LEU B 1 180 ? -0.86 -22.906 -10.398 1 97.12 180 LEU B C 1
ATOM 4327 O O . LEU B 1 180 ? -1.721 -22.5 -11.18 1 97.12 180 LEU B O 1
ATOM 4331 N N . HIS B 1 181 ? -1.106 -23.531 -9.297 1 95.56 181 HIS B N 1
ATOM 4332 C CA . HIS B 1 181 ? -2.504 -23.703 -8.914 1 95.56 181 HIS B CA 1
ATOM 4333 C C . HIS B 1 181 ? -3.184 -22.359 -8.672 1 95.56 181 HIS B C 1
ATOM 4335 O O . HIS B 1 181 ? -4.324 -22.156 -9.094 1 95.56 181 HIS B O 1
ATOM 4341 N N . ILE B 1 182 ? -2.512 -21.469 -8 1 97.19 182 ILE B N 1
ATOM 4342 C CA . ILE B 1 182 ? -3.062 -20.141 -7.793 1 97.19 182 ILE B CA 1
ATOM 4343 C C . ILE B 1 182 ? -3.256 -19.438 -9.141 1 97.19 182 ILE B C 1
ATOM 4345 O O . ILE B 1 182 ? -4.285 -18.797 -9.367 1 97.19 182 ILE B O 1
ATOM 4349 N N . TYR B 1 183 ? -2.285 -19.609 -10.031 1 98.19 183 TYR B N 1
ATOM 4350 C CA . TYR B 1 183 ? -2.381 -19.047 -11.375 1 98.19 183 TYR B CA 1
ATOM 4351 C C . TYR B 1 183 ? -3.609 -19.594 -12.102 1 98.19 183 TYR B C 1
ATOM 4353 O O . TYR B 1 183 ? -4.344 -18.828 -12.734 1 98.19 183 TYR B O 1
ATOM 4361 N N . ALA B 1 184 ? -3.836 -20.812 -11.977 1 97 184 ALA B N 1
ATOM 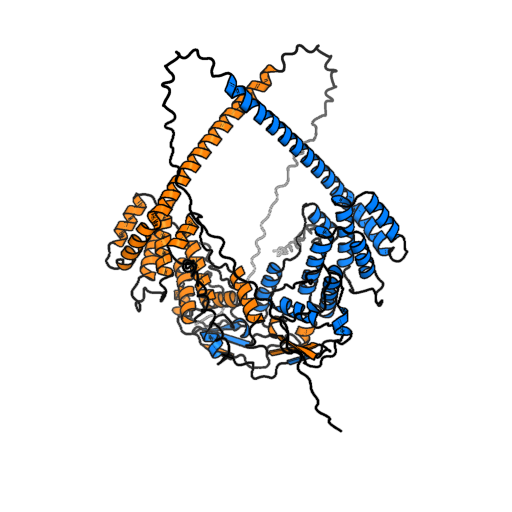4362 C CA . ALA B 1 184 ? -4.969 -21.453 -12.641 1 97 184 ALA B CA 1
ATOM 4363 C C . ALA B 1 184 ? -6.293 -20.922 -12.094 1 97 184 ALA B C 1
ATOM 4365 O O . ALA B 1 184 ? -7.223 -20.656 -12.859 1 97 184 ALA B O 1
ATOM 4366 N N . LEU B 1 185 ? -6.363 -20.812 -10.82 1 97.25 185 LEU B N 1
ATOM 4367 C CA . LEU B 1 185 ? -7.57 -20.266 -10.211 1 97.25 185 LEU B CA 1
ATOM 4368 C C . LEU B 1 185 ? -7.789 -18.828 -10.641 1 97.25 185 LEU B C 1
ATOM 4370 O O . LEU B 1 185 ? -8.922 -18.406 -10.859 1 97.25 185 LEU B O 1
ATOM 4374 N N . ALA B 1 186 ? -6.719 -18.078 -10.75 1 98 186 ALA B N 1
ATOM 4375 C CA . ALA B 1 186 ? -6.801 -16.703 -11.227 1 98 186 ALA B CA 1
ATOM 4376 C C . ALA B 1 186 ? -7.363 -16.641 -12.648 1 98 186 ALA B C 1
ATOM 4378 O O . ALA B 1 186 ? -8.164 -15.766 -12.969 1 98 186 ALA B O 1
ATOM 4379 N N . GLU B 1 187 ? -6.918 -17.578 -13.492 1 96.94 187 GLU B N 1
ATOM 4380 C CA . GLU B 1 187 ? -7.453 -17.656 -14.844 1 96.94 187 GLU B CA 1
ATOM 4381 C C . GLU B 1 187 ? -8.953 -17.922 -14.828 1 96.94 187 GLU B C 1
ATOM 4383 O O . GLU B 1 187 ? -9.719 -17.266 -15.547 1 96.94 187 GLU B O 1
ATOM 4388 N N . GLU B 1 188 ? -9.312 -18.797 -14.023 1 95.56 188 GLU B N 1
ATOM 4389 C CA . GLU B 1 188 ? -10.727 -19.172 -13.953 1 95.56 188 GLU B CA 1
ATOM 4390 C C . GLU B 1 188 ? -11.57 -18.016 -13.406 1 95.56 188 GLU B C 1
ATOM 4392 O O . GLU B 1 188 ? -12.688 -17.781 -13.875 1 95.56 188 GLU B O 1
ATOM 4397 N N . LEU B 1 189 ? -11.039 -17.375 -12.453 1 96.5 189 LEU B N 1
ATOM 4398 C CA . LEU B 1 189 ? -11.734 -16.25 -11.828 1 96.5 189 LEU B CA 1
ATOM 4399 C C . LEU B 1 189 ? -11.617 -15 -12.68 1 96.5 189 LEU B C 1
ATOM 4401 O O . LEU B 1 189 ? -12.18 -13.953 -12.336 1 96.5 189 LEU B O 1
ATOM 4405 N N . ASP B 1 190 ? -10.922 -15.047 -13.758 1 96.5 190 ASP B N 1
ATOM 4406 C CA . ASP B 1 190 ? -10.609 -13.867 -14.562 1 96.5 190 ASP B CA 1
ATOM 4407 C C . ASP B 1 190 ? -10.078 -12.734 -13.68 1 96.5 190 ASP B C 1
ATOM 4409 O O . ASP B 1 190 ? -10.586 -11.617 -13.719 1 96.5 190 ASP B O 1
ATOM 4413 N N . TYR B 1 191 ? -9.086 -13.078 -12.906 1 97.44 191 TYR B N 1
ATOM 4414 C CA . TYR B 1 191 ? -8.43 -12.203 -11.945 1 97.44 191 TYR B CA 1
ATOM 4415 C C . TYR B 1 191 ? -7.016 -11.859 -12.391 1 97.44 191 TYR B C 1
ATOM 4417 O O . TYR B 1 191 ? -6.047 -12.461 -11.914 1 97.44 191 TYR B O 1
ATOM 4425 N N . ASN B 1 192 ? -6.883 -10.812 -13.109 1 96.25 192 ASN B N 1
ATOM 4426 C CA . ASN B 1 192 ? -5.633 -10.5 -13.805 1 96.25 192 ASN B CA 1
ATOM 4427 C C . ASN B 1 192 ? -4.52 -10.148 -12.82 1 96.25 192 ASN B C 1
ATOM 4429 O O . ASN B 1 192 ? -3.375 -10.562 -13 1 96.25 192 ASN B O 1
ATOM 4433 N N . THR B 1 193 ? -4.879 -9.398 -11.82 1 97.25 193 THR B N 1
ATOM 4434 C CA . THR B 1 193 ? -3.832 -8.984 -10.891 1 97.25 193 THR B CA 1
ATOM 4435 C C . THR B 1 193 ? -3.312 -10.188 -10.102 1 97.25 193 THR B C 1
ATOM 4437 O O . THR B 1 193 ? -2.113 -10.281 -9.828 1 97.25 193 THR B O 1
ATOM 4440 N N . LEU B 1 194 ? -4.152 -11.109 -9.727 1 98 194 LEU B N 1
ATOM 4441 C CA . LEU B 1 194 ? -3.727 -12.336 -9.062 1 98 194 LEU B CA 1
ATOM 4442 C C . LEU B 1 194 ? -2.861 -13.188 -9.984 1 98 194 LEU B C 1
ATOM 4444 O O . LEU B 1 194 ? -1.852 -13.75 -9.555 1 98 194 LEU B O 1
ATOM 4448 N N . ARG B 1 195 ? -3.283 -13.203 -11.203 1 97.75 195 ARG B N 1
ATOM 4449 C CA . ARG B 1 195 ? -2.506 -13.93 -12.203 1 97.75 195 ARG B CA 1
ATOM 4450 C C . ARG B 1 195 ? -1.099 -13.359 -12.328 1 97.75 195 ARG B C 1
ATOM 4452 O O . ARG B 1 195 ? -0.118 -14.102 -12.352 1 97.75 195 ARG B O 1
ATOM 4459 N N . SER B 1 196 ? -1.057 -12.094 -12.336 1 96.88 196 SER B N 1
ATOM 4460 C CA . SER B 1 196 ? 0.223 -11.398 -12.43 1 96.88 196 SER B CA 1
ATOM 4461 C C . SER B 1 196 ? 1.087 -11.656 -11.203 1 96.88 196 SER B C 1
ATOM 4463 O O . SER B 1 196 ? 2.297 -11.859 -11.32 1 96.88 196 SER B O 1
ATOM 4465 N N . ALA B 1 197 ? 0.462 -11.641 -10.086 1 97.56 197 ALA B N 1
ATOM 4466 C CA . ALA B 1 197 ? 1.199 -11.906 -8.852 1 97.56 197 ALA B CA 1
ATOM 4467 C C . ALA B 1 197 ? 1.757 -13.328 -8.836 1 97.56 197 ALA B C 1
ATOM 4469 O O . ALA B 1 197 ? 2.906 -13.547 -8.453 1 97.56 197 ALA B O 1
ATOM 4470 N N . ALA B 1 198 ? 0.942 -14.273 -9.188 1 98.12 198 ALA B N 1
ATOM 4471 C CA . ALA B 1 198 ? 1.387 -15.656 -9.25 1 98.12 198 ALA B CA 1
ATOM 4472 C C . ALA B 1 198 ? 2.539 -15.82 -10.234 1 98.12 198 ALA B C 1
ATOM 4474 O O . ALA B 1 198 ? 3.514 -16.516 -9.953 1 98.12 198 ALA B O 1
ATOM 4475 N N . HIS B 1 199 ? 2.41 -15.18 -11.359 1 98.19 199 HIS B N 1
ATOM 4476 C CA . HIS B 1 199 ? 3.475 -15.195 -12.352 1 98.19 199 HIS B CA 1
ATOM 4477 C C . HIS B 1 199 ? 4.773 -14.641 -11.781 1 98.19 199 HIS B C 1
ATOM 4479 O O . HIS B 1 199 ? 5.84 -15.234 -11.969 1 98.19 199 HIS B O 1
ATOM 4485 N N . ALA B 1 200 ? 4.66 -13.578 -11.156 1 97.5 200 ALA B N 1
ATOM 4486 C CA . ALA B 1 200 ? 5.844 -12.945 -10.578 1 97.5 200 ALA B CA 1
ATOM 4487 C C . ALA B 1 200 ? 6.52 -13.867 -9.57 1 97.5 200 ALA B C 1
ATOM 4489 O O . ALA B 1 200 ? 7.75 -13.938 -9.508 1 97.5 200 ALA B O 1
ATOM 4490 N N . LYS B 1 201 ? 5.762 -14.531 -8.789 1 97.06 201 LYS B N 1
ATOM 4491 C CA . LYS B 1 201 ? 6.32 -15.453 -7.797 1 97.06 201 LYS B CA 1
ATOM 4492 C C . LYS B 1 201 ? 6.996 -16.641 -8.477 1 97.06 201 LYS B C 1
ATOM 4494 O O . LYS B 1 201 ? 8.023 -17.125 -7.996 1 97.06 201 LYS B O 1
ATOM 4499 N N . LEU B 1 202 ? 6.43 -17.031 -9.523 1 97.69 202 LEU B N 1
ATOM 4500 C CA . LEU B 1 202 ? 7.043 -18.109 -10.289 1 97.69 202 LEU B CA 1
ATOM 4501 C C . LEU B 1 202 ? 8.367 -17.656 -10.898 1 97.69 202 LEU B C 1
ATOM 4503 O O . LEU B 1 202 ? 9.336 -18.406 -10.922 1 97.69 202 LEU B O 1
ATOM 4507 N N . VAL B 1 203 ? 8.391 -16.5 -11.398 1 97.56 203 VAL B N 1
ATOM 4508 C CA . VAL B 1 203 ? 9.625 -15.945 -11.938 1 97.56 203 VAL B CA 1
ATOM 4509 C C . VAL B 1 203 ? 10.695 -15.914 -10.852 1 97.56 203 VAL B C 1
ATOM 4511 O O . VAL B 1 203 ? 11.82 -16.391 -11.062 1 97.56 203 VAL B O 1
ATOM 4514 N N . GLU B 1 204 ? 10.305 -15.383 -9.75 1 96.44 204 GLU B N 1
ATOM 4515 C CA . GLU B 1 204 ? 11.25 -15.312 -8.641 1 96.44 204 GLU B CA 1
ATOM 4516 C C . GLU B 1 204 ? 11.781 -16.703 -8.273 1 96.44 204 GLU B C 1
ATOM 4518 O O . GLU B 1 204 ? 12.977 -16.875 -8.039 1 96.44 204 GLU B O 1
ATOM 4523 N N . LEU B 1 205 ? 10.945 -17.625 -8.266 1 95.69 205 LEU B N 1
ATOM 4524 C CA . LEU B 1 205 ? 11.289 -18.984 -7.852 1 95.69 205 LEU B CA 1
ATOM 4525 C C . LEU B 1 205 ? 12.148 -19.672 -8.906 1 95.69 205 LEU B C 1
ATOM 4527 O O . LEU B 1 205 ? 13.242 -20.172 -8.602 1 95.69 205 LE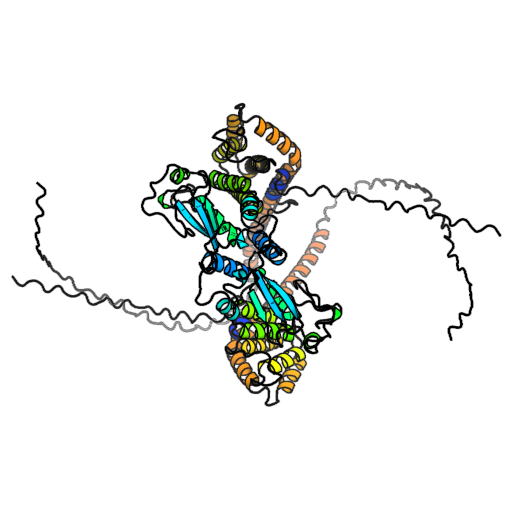U B O 1
ATOM 4531 N N . LEU B 1 206 ? 11.727 -19.672 -10.148 1 96.38 206 LEU B N 1
ATOM 4532 C CA . LEU B 1 206 ? 12.297 -20.531 -11.172 1 96.38 206 LEU B CA 1
ATOM 4533 C C . LEU B 1 206 ? 13.477 -19.859 -11.859 1 96.38 206 LEU B C 1
ATOM 4535 O O . LEU B 1 206 ? 14.406 -20.547 -12.312 1 96.38 206 LEU B O 1
ATOM 4539 N N . VAL B 1 207 ? 13.445 -18.609 -11.93 1 95.56 207 VAL B N 1
ATOM 4540 C CA . VAL B 1 207 ? 14.508 -17.891 -12.641 1 95.56 207 VAL B CA 1
ATOM 4541 C C . VAL B 1 207 ? 15.625 -17.531 -11.656 1 95.56 207 VAL B C 1
ATOM 4543 O O . VAL B 1 207 ? 16.812 -17.594 -12 1 95.56 207 VAL B O 1
ATOM 4546 N N . PHE B 1 208 ? 15.266 -17.281 -10.438 1 94 208 PHE B N 1
ATOM 4547 C CA . PHE B 1 208 ? 16.281 -16.656 -9.602 1 94 208 PHE B CA 1
ATOM 4548 C C . PHE B 1 208 ? 16.625 -17.547 -8.414 1 94 208 PHE B C 1
ATOM 4550 O O . PHE B 1 208 ? 17.766 -17.531 -7.938 1 94 208 PHE B O 1
ATOM 4557 N N . ARG B 1 209 ? 15.758 -18.25 -7.895 1 91.5 209 ARG B N 1
ATOM 4558 C CA . ARG B 1 209 ? 16.031 -18.953 -6.652 1 91.5 209 ARG B CA 1
ATOM 4559 C C . ARG B 1 209 ? 16.438 -20.406 -6.926 1 91.5 209 ARG B C 1
ATOM 4561 O O . ARG B 1 209 ? 17.359 -20.922 -6.309 1 91.5 209 ARG B O 1
ATOM 4568 N N . SER B 1 210 ? 15.617 -21.062 -7.742 1 85.56 210 SER B N 1
ATOM 4569 C CA . SER B 1 210 ? 15.836 -22.484 -7.953 1 85.56 210 SER B CA 1
ATOM 4570 C C . SER B 1 210 ? 16.703 -22.734 -9.18 1 85.56 210 SER B C 1
ATOM 4572 O O . SER B 1 210 ? 16.375 -22.281 -10.281 1 85.56 210 SER B O 1
ATOM 4574 N N . SER B 1 211 ? 17.766 -23.625 -8.93 1 86.06 211 SER B N 1
ATOM 4575 C CA . SER B 1 211 ? 18.609 -24 -10.055 1 86.06 211 SER B CA 1
ATOM 4576 C C . SER B 1 211 ? 18.578 -25.5 -10.312 1 86.06 211 SER B C 1
ATOM 4578 O O . SER B 1 211 ? 19.375 -26.016 -11.094 1 86.06 211 SER B O 1
ATOM 4580 N N . ASN B 1 212 ? 17.609 -26.125 -9.727 1 91.94 212 ASN B N 1
ATOM 4581 C CA . ASN B 1 212 ? 17.5 -27.578 -9.867 1 91.94 212 ASN B CA 1
ATOM 4582 C C . ASN B 1 212 ? 16.875 -27.953 -11.211 1 91.94 212 ASN B C 1
ATOM 4584 O O . ASN B 1 212 ? 15.711 -27.672 -11.461 1 91.94 212 ASN B O 1
ATOM 4588 N N . PRO B 1 213 ? 17.672 -28.703 -12.039 1 95.31 213 PRO B N 1
ATOM 4589 C CA . PRO B 1 213 ? 17.156 -29.047 -13.359 1 95.31 213 PRO B CA 1
ATOM 4590 C C . PRO B 1 213 ? 15.898 -29.922 -13.289 1 95.31 213 PRO B C 1
ATOM 4592 O O . PRO B 1 213 ? 15.023 -29.828 -14.156 1 95.31 213 PRO B O 1
ATOM 4595 N N . GLU B 1 214 ? 15.805 -30.672 -12.273 1 94.19 214 GLU B N 1
ATOM 4596 C CA . GLU B 1 214 ? 14.672 -31.594 -12.164 1 94.19 214 GLU B CA 1
ATOM 4597 C C . GLU B 1 214 ? 13.375 -30.828 -11.922 1 94.19 214 GLU B C 1
ATOM 4599 O O . GLU B 1 214 ? 12.328 -31.172 -12.469 1 94.19 214 GLU B O 1
ATOM 4604 N N . VAL B 1 215 ? 13.516 -29.859 -11.109 1 93.5 215 VAL B N 1
ATOM 4605 C CA . VAL B 1 215 ? 12.352 -29.016 -10.82 1 93.5 215 VAL B CA 1
ATOM 4606 C C . VAL B 1 215 ? 11.883 -28.312 -12.094 1 93.5 215 VAL B C 1
ATOM 4608 O O . VAL B 1 215 ? 10.688 -28.266 -12.375 1 93.5 215 VAL B O 1
ATOM 4611 N N . LEU B 1 216 ? 12.82 -27.859 -12.875 1 96.38 216 LEU B N 1
ATOM 4612 C CA . LEU B 1 216 ? 12.492 -27.172 -14.117 1 96.38 216 LEU B CA 1
ATOM 4613 C C . LEU B 1 216 ? 11.867 -28.125 -15.125 1 96.38 216 LEU B C 1
ATOM 4615 O O . LEU B 1 216 ? 10.906 -27.766 -15.82 1 96.38 216 LEU B O 1
ATOM 4619 N N . LYS B 1 217 ? 12.406 -29.297 -15.164 1 96.5 217 LYS B N 1
ATOM 4620 C CA . LYS B 1 217 ? 11.852 -30.297 -16.078 1 96.5 217 LYS B CA 1
ATOM 4621 C C . LYS B 1 217 ? 10.398 -30.609 -15.719 1 96.5 217 LYS B C 1
ATOM 4623 O O . LYS B 1 217 ? 9.547 -30.688 -16.609 1 96.5 217 LYS B O 1
ATOM 4628 N N . GLU B 1 218 ? 10.125 -30.734 -14.453 1 94.31 218 GLU B N 1
ATOM 4629 C CA . GLU B 1 218 ? 8.766 -31.016 -14.008 1 94.31 218 GLU B CA 1
ATOM 4630 C C . GLU B 1 218 ? 7.828 -29.859 -14.328 1 94.31 218 GLU B C 1
ATOM 4632 O O . GLU B 1 218 ? 6.684 -30.062 -14.742 1 94.31 218 GLU B O 1
ATOM 4637 N N . ALA B 1 219 ? 8.305 -28.672 -14.102 1 95.88 219 ALA B N 1
ATOM 4638 C CA . ALA B 1 219 ? 7.508 -27.5 -14.422 1 95.88 219 ALA B CA 1
ATOM 4639 C C . ALA B 1 219 ? 7.191 -27.422 -15.914 1 95.88 219 ALA B C 1
ATOM 4641 O O . ALA B 1 219 ? 6.059 -27.125 -16.297 1 95.88 219 ALA B O 1
ATOM 4642 N N . ILE B 1 220 ? 8.148 -27.75 -16.719 1 97.31 220 ILE B N 1
ATOM 4643 C CA . ILE B 1 220 ? 7.969 -27.75 -18.172 1 97.31 220 ILE B CA 1
ATOM 4644 C C . ILE B 1 220 ? 6.891 -28.766 -18.562 1 97.31 220 ILE B C 1
ATOM 4646 O O . ILE B 1 220 ? 5.988 -28.453 -19.344 1 97.31 220 ILE B O 1
ATOM 4650 N N . LYS B 1 221 ? 7 -29.844 -17.984 1 95.5 221 LYS B N 1
ATOM 4651 C CA . LYS B 1 221 ? 6.047 -30.906 -18.281 1 95.5 221 LYS B CA 1
ATOM 4652 C C . LYS B 1 221 ? 4.617 -30.469 -17.969 1 95.5 221 LYS B C 1
ATOM 4654 O O . LYS B 1 221 ? 3.711 -30.656 -18.781 1 95.5 221 LYS B O 1
ATOM 4659 N N . THR B 1 222 ? 4.477 -29.828 -16.859 1 94.75 222 THR B N 1
ATOM 4660 C CA . THR B 1 222 ? 3.158 -29.422 -16.391 1 94.75 222 THR B CA 1
ATOM 4661 C C . THR B 1 222 ? 2.621 -28.266 -17.25 1 94.75 222 THR B C 1
ATOM 4663 O O . THR B 1 222 ? 1.428 -28.219 -17.547 1 94.75 222 THR B O 1
ATOM 4666 N N . ILE B 1 223 ? 3.418 -27.391 -17.719 1 96.94 223 ILE B N 1
ATOM 4667 C CA . ILE B 1 223 ? 3.014 -26.172 -18.406 1 96.94 223 ILE B CA 1
ATOM 4668 C C . ILE B 1 223 ? 2.727 -26.484 -19.875 1 96.94 223 ILE B C 1
ATOM 4670 O O . ILE B 1 223 ? 1.798 -25.922 -20.453 1 96.94 223 ILE B O 1
ATOM 4674 N N . PHE B 1 224 ? 3.477 -27.438 -20.438 1 96.5 224 PHE B N 1
ATOM 4675 C CA . PHE B 1 224 ? 3.367 -27.719 -21.859 1 96.5 224 PHE B CA 1
ATOM 4676 C C . PHE B 1 224 ? 2.467 -28.922 -22.109 1 96.5 224 PHE B C 1
ATOM 4678 O O . PHE B 1 224 ? 2.217 -29.297 -23.266 1 96.5 224 PHE B O 1
ATOM 4685 N N . ALA B 1 225 ? 2.012 -29.516 -21.031 1 94.81 225 ALA B N 1
ATOM 4686 C CA . ALA B 1 225 ? 1.089 -30.625 -21.203 1 94.81 225 ALA B CA 1
ATOM 4687 C C . ALA B 1 225 ? -0.135 -30.203 -22.016 1 94.81 225 ALA B C 1
ATOM 4689 O O . ALA B 1 225 ? -0.572 -29.047 -21.922 1 94.81 225 ALA B O 1
ATOM 4690 N N . PRO B 1 226 ? -0.656 -31.125 -22.812 1 92.25 226 PRO B N 1
ATOM 4691 C CA . PRO B 1 226 ? -1.854 -30.797 -23.578 1 92.25 226 PRO B CA 1
ATOM 4692 C C . PRO B 1 226 ? -3.035 -30.391 -22.703 1 92.25 226 PRO B C 1
ATOM 4694 O O . PRO B 1 226 ? -3.197 -30.938 -21.594 1 92.25 226 PRO B O 1
ATOM 4697 N N . THR B 1 227 ? -3.789 -29.531 -23.25 1 88.19 227 THR B N 1
ATOM 4698 C CA . THR B 1 227 ? -4.961 -29.047 -22.531 1 88.19 227 THR B CA 1
ATOM 4699 C C . THR B 1 227 ? -5.938 -30.188 -22.266 1 88.19 227 THR B C 1
ATOM 4701 O O . THR B 1 227 ? -6.188 -31.016 -23.141 1 88.19 227 THR B O 1
ATOM 4704 N N . GLY B 1 228 ? -6.48 -30.25 -21.109 1 85.19 228 GLY B N 1
ATOM 4705 C CA . GLY B 1 228 ? -7.457 -31.281 -20.781 1 85.19 228 GLY B CA 1
ATOM 4706 C C . GLY B 1 228 ? -6.844 -32.469 -20.062 1 85.19 228 GLY B C 1
ATOM 4707 O O . GLY B 1 228 ? -7.566 -33.312 -19.516 1 85.19 228 GLY B O 1
ATOM 4708 N N . THR B 1 229 ? -5.57 -32.531 -20.078 1 90 229 THR B N 1
ATOM 4709 C CA . THR B 1 229 ? -4.922 -33.625 -19.375 1 90 229 THR B CA 1
ATOM 4710 C C . THR B 1 229 ? -4.789 -33.312 -17.891 1 90 229 THR B C 1
ATOM 4712 O O . THR B 1 229 ? -4.852 -32.156 -17.484 1 90 229 THR B O 1
ATOM 4715 N N . ALA B 1 230 ? -4.523 -34.344 -17.109 1 86.19 230 ALA B N 1
ATOM 4716 C CA . ALA B 1 230 ? -4.371 -34.188 -15.672 1 86.19 230 ALA B CA 1
ATOM 4717 C C . ALA B 1 230 ? -3.072 -33.469 -15.32 1 86.19 230 ALA B C 1
ATOM 4719 O O . ALA B 1 230 ? -2.971 -32.844 -14.273 1 86.19 230 ALA B O 1
ATOM 4720 N N . GLU B 1 231 ? -2.158 -33.531 -16.188 1 89.81 231 GLU B N 1
ATOM 4721 C CA . GLU B 1 231 ? -0.851 -32.938 -15.945 1 89.81 231 GLU B CA 1
ATOM 4722 C C . GLU B 1 231 ? -0.896 -31.406 -16.109 1 89.81 231 GLU B C 1
ATOM 4724 O O . GLU B 1 231 ? -0.126 -30.688 -15.484 1 89.81 231 GLU B O 1
ATOM 4729 N N . ARG B 1 232 ? -1.801 -31.047 -16.938 1 93.25 232 ARG B N 1
ATOM 4730 C CA . ARG B 1 232 ? -1.905 -29.625 -17.219 1 93.25 232 ARG B CA 1
ATOM 4731 C C . ARG B 1 232 ? -2.637 -28.891 -16.094 1 93.25 232 ARG B C 1
ATOM 4733 O O . ARG B 1 232 ? -3.781 -29.219 -15.773 1 93.25 232 ARG B O 1
ATOM 4740 N N . ILE B 1 233 ? -2.035 -27.875 -15.555 1 92.56 233 ILE B N 1
ATOM 4741 C CA . ILE B 1 233 ? -2.627 -27.156 -14.438 1 92.56 233 ILE B CA 1
ATOM 4742 C C . ILE B 1 233 ? -3.266 -25.875 -14.93 1 92.56 233 ILE B C 1
ATOM 4744 O O . ILE B 1 233 ? -4.414 -25.562 -14.594 1 92.56 233 ILE B O 1
ATOM 4748 N N . CYS B 1 234 ? -2.516 -25.156 -15.797 1 96.44 234 CYS B N 1
ATOM 4749 C CA . CYS B 1 234 ? -2.951 -23.844 -16.219 1 96.44 234 CYS B CA 1
ATOM 4750 C C . CYS B 1 234 ? -3.334 -23.844 -17.703 1 96.44 234 CYS B C 1
ATOM 4752 O O . CYS B 1 234 ? -2.781 -24.609 -18.484 1 96.44 234 CYS B O 1
ATOM 4754 N N . LYS B 1 235 ? -4.254 -23 -18.062 1 95.62 235 LYS B N 1
ATOM 4755 C CA . LYS B 1 235 ? -4.594 -22.828 -19.469 1 95.62 235 LYS B CA 1
ATOM 4756 C C . LYS B 1 235 ? -3.453 -22.156 -20.234 1 95.62 235 LYS B C 1
ATOM 4758 O O . LYS B 1 235 ? -3.045 -22.625 -21.297 1 95.62 235 LYS B O 1
ATOM 4763 N N . ASP B 1 236 ? -2.939 -21.078 -19.625 1 96.75 236 ASP B N 1
ATOM 4764 C CA . ASP B 1 236 ? -1.815 -20.328 -20.188 1 96.75 236 ASP B CA 1
ATOM 4765 C C . ASP B 1 236 ? -2.102 -19.891 -21.625 1 96.75 236 ASP B C 1
ATOM 4767 O O . ASP B 1 236 ? -1.287 -20.125 -22.516 1 96.75 236 ASP B O 1
ATOM 4771 N N . GLU B 1 237 ? -3.197 -19.219 -21.812 1 93.38 237 GLU B N 1
ATOM 4772 C CA . GLU B 1 237 ? -3.678 -18.859 -23.141 1 93.38 237 GLU B CA 1
ATOM 4773 C C . GLU B 1 237 ? -2.729 -17.891 -23.828 1 93.38 237 GLU B C 1
ATOM 4775 O O . GLU B 1 237 ? -2.557 -17.938 -25.047 1 93.38 237 GLU B O 1
ATOM 4780 N N . ASP B 1 238 ? -2.068 -17.062 -23.125 1 93.94 238 ASP B N 1
ATOM 4781 C CA . ASP B 1 238 ? -1.198 -16.047 -23.703 1 93.94 238 ASP B CA 1
ATOM 4782 C C . ASP B 1 238 ? 0.248 -16.547 -23.766 1 93.94 238 ASP B C 1
ATOM 4784 O O . ASP B 1 238 ? 1.13 -15.82 -24.25 1 93.94 238 ASP B O 1
ATOM 4788 N N . GLY B 1 239 ? 0.517 -17.719 -23.203 1 95.94 239 GLY B N 1
ATOM 4789 C CA . GLY B 1 239 ? 1.831 -18.344 -23.297 1 95.94 239 GLY B CA 1
ATOM 4790 C C . GLY B 1 239 ? 2.828 -17.75 -22.312 1 95.94 239 GLY B C 1
ATOM 4791 O O . GLY B 1 239 ? 4.035 -17.969 -22.438 1 95.94 239 GLY B O 1
ATOM 4792 N N . ALA B 1 240 ? 2.393 -17.031 -21.359 1 97.19 240 ALA B N 1
ATOM 4793 C CA . ALA B 1 240 ? 3.281 -16.344 -20.422 1 97.19 240 ALA B CA 1
ATOM 4794 C C . ALA B 1 240 ? 4.09 -17.344 -19.609 1 97.19 240 ALA B C 1
ATOM 4796 O O . ALA B 1 240 ? 5.273 -17.141 -19.344 1 97.19 240 ALA B O 1
ATOM 4797 N N . LEU B 1 241 ? 3.457 -18.406 -19.234 1 98.25 241 LEU B N 1
ATOM 4798 C CA . LEU B 1 241 ? 4.145 -19.406 -18.422 1 98.25 241 LEU B CA 1
ATOM 4799 C C . LEU B 1 241 ? 5.152 -20.188 -19.281 1 98.25 241 LEU B C 1
ATOM 4801 O O . LEU B 1 241 ? 6.23 -20.547 -18.797 1 98.25 241 LEU B O 1
ATOM 4805 N N . GLN B 1 242 ? 4.758 -20.391 -20.469 1 97.88 242 GLN B N 1
ATOM 4806 C CA . GLN B 1 242 ? 5.688 -21.031 -21.391 1 97.88 242 GLN B CA 1
ATOM 4807 C C . GLN B 1 242 ? 6.953 -20.203 -21.578 1 97.88 242 GLN B C 1
ATOM 4809 O O . GLN B 1 242 ? 8.062 -20.719 -21.5 1 97.88 242 GLN B O 1
ATOM 4814 N N . GLN B 1 243 ? 6.734 -18.953 -21.75 1 97.44 243 GLN B N 1
ATOM 4815 C CA . GLN B 1 243 ? 7.863 -18.031 -21.875 1 97.44 243 GLN B CA 1
ATOM 4816 C C . GLN B 1 243 ? 8.711 -18.031 -20.594 1 97.44 243 GLN B C 1
ATOM 4818 O O . GLN B 1 243 ? 9.945 -18 -20.672 1 97.44 243 GLN B O 1
ATOM 4823 N N . LEU B 1 244 ? 8.094 -18.156 -19.531 1 98.12 244 LEU B N 1
ATOM 4824 C CA . LEU B 1 244 ? 8.766 -18.109 -18.25 1 98.12 244 LEU B CA 1
ATOM 4825 C C . LEU B 1 244 ? 9.711 -19.297 -18.078 1 98.12 244 LEU B C 1
ATOM 4827 O O . LEU B 1 244 ? 10.875 -19.109 -17.703 1 98.12 244 LEU B O 1
ATOM 4831 N N . VAL B 1 245 ? 9.211 -20.469 -18.312 1 97.88 245 VAL B N 1
ATOM 4832 C CA . VAL B 1 245 ? 10.047 -21.641 -18.062 1 97.88 245 VAL B CA 1
ATOM 4833 C C . VAL B 1 245 ? 11.203 -21.688 -19.047 1 97.88 245 VAL B C 1
ATOM 4835 O O . VAL B 1 245 ? 12.297 -22.141 -18.719 1 97.88 245 VAL B O 1
ATOM 4838 N N . VAL B 1 246 ? 10.984 -21.188 -20.234 1 97.75 246 VAL B N 1
ATOM 4839 C CA . VAL B 1 246 ? 12.078 -21.109 -21.203 1 97.75 246 VAL B CA 1
ATOM 4840 C C . VAL B 1 246 ? 13.133 -20.125 -20.703 1 97.75 246 VAL B C 1
ATOM 4842 O O . VAL B 1 246 ? 14.328 -20.438 -20.703 1 97.75 246 VAL B O 1
ATOM 4845 N N . ALA B 1 247 ? 12.695 -19 -20.281 1 97.31 247 ALA B N 1
ATOM 4846 C CA . ALA B 1 247 ? 13.617 -18.016 -19.734 1 97.31 247 ALA B CA 1
ATOM 4847 C C . ALA B 1 247 ? 14.375 -18.594 -18.531 1 97.31 247 ALA B C 1
ATOM 4849 O O . ALA B 1 247 ? 15.57 -18.328 -18.375 1 97.31 247 ALA B O 1
ATOM 4850 N N . ALA B 1 248 ? 13.68 -19.328 -17.719 1 97.81 248 ALA B N 1
ATOM 4851 C CA . ALA B 1 248 ? 14.289 -19.906 -16.531 1 97.81 248 ALA B CA 1
ATOM 4852 C C . ALA B 1 248 ? 15.422 -20.859 -16.922 1 97.81 248 ALA B C 1
ATOM 4854 O O . ALA B 1 248 ? 16.516 -20.797 -16.344 1 97.81 248 ALA B O 1
ATOM 4855 N N . VAL B 1 249 ? 15.156 -21.703 -17.844 1 97.25 249 VAL B N 1
ATOM 4856 C CA . VAL B 1 249 ? 16.172 -22.672 -18.281 1 97.25 249 VAL B CA 1
ATOM 4857 C C . VAL B 1 249 ? 17.375 -21.938 -18.844 1 97.25 249 VAL B C 1
ATOM 4859 O O . VAL B 1 249 ? 18.516 -22.219 -18.469 1 97.25 249 VAL B O 1
ATOM 4862 N N . LEU B 1 250 ? 17.172 -20.969 -19.672 1 96.06 250 LEU B N 1
ATOM 4863 C CA . LEU B 1 250 ? 18.266 -20.219 -20.281 1 96.06 250 LEU B CA 1
ATOM 4864 C C . LEU B 1 250 ? 19.047 -19.438 -19.234 1 96.06 250 LEU B C 1
ATOM 4866 O O . LEU B 1 250 ? 20.281 -19.328 -19.328 1 96.06 250 LEU B O 1
ATOM 4870 N N . ALA B 1 251 ? 18.328 -18.938 -18.328 1 95.88 251 ALA B N 1
ATOM 4871 C CA . ALA B 1 251 ? 18.984 -18.219 -17.25 1 95.88 251 ALA B CA 1
ATOM 4872 C C . ALA B 1 251 ? 19.891 -19.141 -16.438 1 95.88 251 ALA B C 1
ATOM 4874 O O . ALA B 1 251 ? 21.031 -18.812 -16.156 1 95.88 251 ALA B O 1
ATOM 4875 N N . GLN B 1 252 ? 19.375 -20.328 -16.125 1 95.31 252 GLN B N 1
ATOM 4876 C CA . GLN B 1 252 ? 20.141 -21.281 -15.312 1 95.31 252 GLN B CA 1
ATOM 4877 C C . GLN B 1 252 ? 21.328 -21.844 -16.094 1 95.31 252 GLN B C 1
ATOM 4879 O O . GLN B 1 252 ? 22.406 -22.016 -15.547 1 95.31 252 GLN B O 1
ATOM 4884 N N . GLU B 1 253 ? 21.109 -22.094 -17.312 1 93.62 253 GLU B N 1
ATOM 4885 C CA . GLU B 1 253 ? 22.188 -22.531 -18.203 1 93.62 253 GLU B CA 1
ATOM 4886 C C . GLU B 1 253 ? 23.344 -21.531 -18.219 1 93.62 253 GLU B C 1
ATOM 4888 O O . GLU B 1 253 ? 24.5 -21.938 -18.172 1 93.62 253 GLU B O 1
ATOM 4893 N N . ALA B 1 254 ? 23.016 -20.328 -18.234 1 90.31 254 ALA B N 1
ATOM 4894 C CA . ALA B 1 254 ? 24 -19.281 -18.391 1 90.31 254 ALA B CA 1
ATOM 4895 C C . ALA B 1 254 ? 24.703 -18.969 -17.062 1 90.31 254 ALA B C 1
ATOM 4897 O O . ALA B 1 254 ? 25.891 -18.641 -17.047 1 90.31 254 ALA B O 1
ATOM 4898 N N . LYS B 1 255 ? 24.016 -19.188 -16 1 90.31 255 LYS B N 1
ATOM 4899 C CA . LYS B 1 255 ? 24.547 -18.641 -14.758 1 90.31 255 LYS B CA 1
ATOM 4900 C C . LYS B 1 255 ? 24.984 -19.766 -13.812 1 90.31 255 LYS B C 1
ATOM 4902 O O . LYS B 1 255 ? 25.969 -19.625 -13.086 1 90.31 255 LYS B O 1
ATOM 4907 N N . HIS B 1 256 ? 24.25 -20.859 -13.859 1 91.19 256 HIS B N 1
ATOM 4908 C CA . HIS B 1 256 ? 24.438 -21.719 -12.695 1 91.19 256 HIS B CA 1
ATOM 4909 C C . HIS B 1 256 ? 24.797 -23.141 -13.117 1 91.19 256 HIS B C 1
ATOM 4911 O O . HIS B 1 256 ? 25.547 -23.828 -12.422 1 91.19 256 HIS B O 1
ATOM 4917 N N . TRP B 1 257 ? 24.297 -23.672 -14.195 1 93.56 257 TRP B N 1
ATOM 4918 C CA . TRP B 1 257 ? 24.438 -25.094 -14.547 1 93.56 257 TRP B CA 1
ATOM 4919 C C . TRP B 1 257 ? 25.844 -25.391 -15.047 1 93.56 257 TRP B C 1
ATOM 4921 O O . TRP B 1 257 ? 26.422 -24.594 -15.789 1 93.56 257 TRP B O 1
ATOM 4931 N N . THR B 1 258 ? 26.297 -26.531 -14.602 1 92.88 258 THR B N 1
ATOM 4932 C CA . THR B 1 258 ? 27.516 -27.109 -15.18 1 92.88 258 THR B CA 1
ATOM 4933 C C . THR B 1 258 ? 27.219 -27.75 -16.531 1 92.88 258 THR B C 1
ATOM 4935 O O . THR B 1 258 ? 26.062 -27.969 -16.891 1 92.88 258 THR B O 1
ATOM 4938 N N . GLU B 1 259 ? 28.297 -28.047 -17.219 1 92.31 259 GLU B N 1
ATOM 4939 C CA . GLU B 1 259 ? 28.156 -28.703 -18.516 1 92.31 259 GLU B CA 1
ATOM 4940 C C . GLU B 1 259 ? 27.484 -30.078 -18.359 1 92.31 259 GLU B C 1
ATOM 4942 O O . GLU B 1 259 ? 26.688 -30.469 -19.219 1 92.31 259 GLU B O 1
ATOM 4947 N N . VAL B 1 260 ? 27.781 -30.672 -17.297 1 94 260 VAL B N 1
ATOM 4948 C CA . VAL B 1 260 ? 27.203 -31.984 -17.031 1 94 260 VAL B CA 1
ATOM 4949 C C . VAL B 1 260 ? 25.703 -31.859 -16.781 1 94 260 VAL B C 1
ATOM 4951 O O . VAL B 1 260 ? 24.906 -32.656 -17.312 1 94 260 VAL B O 1
ATOM 4954 N N . GLN B 1 261 ? 25.359 -30.844 -16.078 1 93.69 261 GLN B N 1
ATOM 4955 C CA . GLN B 1 261 ? 23.953 -30.609 -15.773 1 93.69 261 GLN B CA 1
ATOM 4956 C C . GLN B 1 261 ? 23.172 -30.219 -17.031 1 93.69 261 GLN B C 1
ATOM 4958 O O . GLN B 1 261 ? 22.047 -30.672 -17.234 1 93.69 261 GLN B O 1
ATOM 4963 N N . LEU B 1 262 ? 23.812 -29.438 -17.797 1 94.75 262 LEU B N 1
ATOM 4964 C CA . LEU B 1 262 ? 23.188 -29 -19.047 1 94.75 262 LEU B CA 1
ATOM 4965 C C . LEU B 1 262 ? 22.969 -30.172 -19.984 1 94.75 262 LEU B C 1
ATOM 4967 O O . LEU B 1 262 ? 21.859 -30.359 -20.5 1 94.75 262 LEU B O 1
ATOM 4971 N N . THR B 1 263 ? 23.969 -30.953 -20.125 1 94.94 263 THR B N 1
ATOM 4972 C CA . THR B 1 263 ? 23.875 -32.125 -21 1 94.94 263 THR B CA 1
ATOM 4973 C C . THR B 1 263 ? 22.812 -33.094 -20.5 1 94.94 263 THR B C 1
ATOM 4975 O O . THR B 1 263 ? 22.016 -33.625 -21.266 1 94.94 263 THR B O 1
ATOM 4978 N N . GLY B 1 264 ? 22.844 -33.312 -19.219 1 95.56 264 GLY B N 1
ATOM 4979 C CA . GLY B 1 264 ? 21.844 -34.156 -18.625 1 95.56 264 GLY B CA 1
ATOM 4980 C C . GLY B 1 264 ? 20.422 -33.688 -18.844 1 95.56 264 GLY B C 1
ATOM 4981 O O . GLY B 1 264 ? 19.516 -34.469 -19.125 1 95.56 264 GLY B O 1
ATOM 4982 N N . PHE B 1 265 ? 20.234 -32.438 -18.688 1 96.56 265 PHE B N 1
ATOM 4983 C CA . PHE B 1 265 ? 18.922 -31.828 -18.906 1 96.56 265 PHE B CA 1
ATOM 4984 C C . PHE B 1 265 ? 18.484 -31.969 -20.359 1 96.56 265 PHE B C 1
ATOM 4986 O O . PHE B 1 265 ? 17.359 -32.406 -20.625 1 96.56 265 PHE B O 1
ATOM 4993 N N . LEU B 1 266 ? 19.375 -31.641 -21.297 1 95.31 266 LEU B N 1
ATOM 4994 C CA . LEU B 1 266 ? 19.062 -31.688 -22.719 1 95.31 266 LEU B CA 1
ATOM 4995 C C . LEU B 1 266 ? 18.719 -33.125 -23.141 1 95.31 266 LEU B C 1
ATOM 4997 O O . LEU B 1 266 ? 17.828 -33.312 -23.969 1 95.31 266 LEU B O 1
ATOM 5001 N N . ASP B 1 267 ? 19.344 -34.031 -22.5 1 96.06 267 ASP B N 1
ATOM 5002 C CA . ASP B 1 267 ? 19.078 -35.438 -22.797 1 96.06 267 ASP B CA 1
ATOM 5003 C C . ASP B 1 267 ? 17.703 -35.844 -22.25 1 96.06 267 ASP B C 1
ATOM 5005 O O . ASP B 1 267 ? 17 -36.656 -22.859 1 96.06 267 ASP B O 1
ATOM 5009 N N . SER B 1 268 ? 17.359 -35.281 -21.219 1 95.75 268 SER B N 1
ATOM 5010 C CA . SER B 1 268 ? 16.141 -35.688 -20.531 1 95.75 268 SER B CA 1
ATOM 5011 C C . SER B 1 268 ? 14.898 -35.125 -21.219 1 95.75 268 SER B C 1
ATOM 5013 O O . SER B 1 268 ? 13.789 -35.625 -20.984 1 95.75 268 SER B O 1
ATOM 5015 N N . ILE B 1 269 ? 15.086 -34.188 -22.125 1 95.38 269 ILE B N 1
ATOM 5016 C CA . ILE B 1 269 ? 13.906 -33.594 -22.719 1 95.38 269 ILE B CA 1
ATOM 5017 C C . ILE B 1 269 ? 13.789 -33.969 -24.188 1 95.38 269 ILE B C 1
ATOM 5019 O O . ILE B 1 269 ? 13.172 -33.281 -24.984 1 95.38 269 ILE B O 1
ATOM 5023 N N . GLN B 1 270 ? 14.289 -35.125 -24.562 1 95.06 270 GLN B N 1
ATOM 5024 C CA . GLN B 1 270 ? 14.25 -35.562 -25.953 1 95.06 270 GLN B CA 1
ATOM 5025 C C . GLN B 1 270 ? 12.906 -36.219 -26.281 1 95.06 270 GLN B C 1
ATOM 5027 O O . GLN B 1 270 ? 12.547 -36.344 -27.453 1 95.06 270 GLN B O 1
ATOM 5032 N N . ASP B 1 271 ? 12.188 -36.562 -25.25 1 93.75 271 ASP B N 1
ATOM 5033 C CA . ASP B 1 271 ? 10.859 -37.156 -25.438 1 93.75 271 ASP B CA 1
ATOM 5034 C C . ASP B 1 271 ? 9.969 -36.219 -26.25 1 93.75 271 ASP B C 1
ATOM 5036 O O . ASP B 1 271 ? 10.039 -35 -26.109 1 93.75 271 ASP B O 1
ATOM 5040 N N . PRO B 1 272 ? 9.125 -36.719 -27.094 1 92.31 272 PRO B N 1
ATOM 5041 C CA . PRO B 1 272 ? 8.234 -35.906 -27.938 1 92.31 272 PRO B CA 1
ATOM 5042 C C . PRO B 1 272 ? 7.316 -35 -27.125 1 92.31 272 PRO B C 1
ATOM 5044 O O . PRO B 1 272 ? 6.84 -34 -27.641 1 92.31 272 PRO B O 1
ATOM 5047 N N . ALA B 1 273 ? 7.121 -35.375 -25.938 1 90.06 273 ALA B N 1
ATOM 5048 C CA . ALA B 1 273 ? 6.266 -34.562 -25.047 1 90.06 273 ALA B CA 1
ATOM 5049 C C . ALA B 1 273 ? 6.84 -33.188 -24.844 1 90.06 273 ALA B C 1
ATOM 5051 O O . ALA B 1 273 ? 6.113 -32.25 -24.484 1 90.06 273 ALA B O 1
ATOM 5052 N N . TYR B 1 274 ? 8.133 -33.031 -25.188 1 95.62 274 TYR B N 1
ATOM 5053 C CA . TYR B 1 274 ? 8.805 -31.75 -24.938 1 95.62 274 TYR B CA 1
ATOM 5054 C C . TYR B 1 274 ? 9.062 -31 -26.234 1 95.62 274 TYR B C 1
ATOM 5056 O O . TYR B 1 274 ? 9.82 -30.031 -26.266 1 95.62 274 TYR B O 1
ATOM 5064 N N . GLU B 1 275 ? 8.461 -31.438 -27.266 1 95.62 275 GLU B N 1
ATOM 5065 C CA . GLU B 1 275 ? 8.734 -30.875 -28.594 1 95.62 275 GLU B CA 1
ATOM 5066 C C . GLU B 1 275 ? 8.422 -29.375 -28.641 1 95.62 275 GLU B C 1
ATOM 5068 O O . GLU B 1 275 ? 9.219 -28.594 -29.125 1 95.62 275 GLU B O 1
ATOM 5073 N N . ASP B 1 276 ? 7.281 -29.031 -28.141 1 95.38 276 ASP B N 1
ATOM 5074 C CA . ASP B 1 276 ? 6.875 -27.625 -28.172 1 95.38 276 ASP B CA 1
ATOM 5075 C C . ASP B 1 276 ? 7.832 -26.766 -27.359 1 95.38 276 ASP B C 1
ATOM 5077 O O . ASP B 1 276 ? 8.164 -25.641 -27.766 1 95.38 276 ASP B O 1
ATOM 5081 N N . PHE B 1 277 ? 8.227 -27.297 -26.25 1 97.56 277 PHE B N 1
ATOM 5082 C CA . PHE B 1 277 ? 9.203 -26.578 -25.438 1 97.56 277 PHE B CA 1
ATOM 5083 C C . PHE B 1 277 ? 10.5 -26.375 -26.203 1 97.56 277 PHE B C 1
ATOM 5085 O O . PHE B 1 277 ? 11.039 -25.266 -26.234 1 97.56 277 PHE B O 1
ATOM 5092 N N . ARG B 1 278 ? 11 -27.375 -26.812 1 97.31 278 ARG B N 1
ATOM 5093 C CA . ARG B 1 278 ? 12.266 -27.297 -27.531 1 97.31 278 ARG B CA 1
ATOM 5094 C C . ARG B 1 278 ? 12.203 -26.266 -28.656 1 97.31 278 ARG B C 1
ATOM 5096 O O . ARG B 1 278 ? 13.172 -25.547 -28.891 1 97.31 278 ARG B O 1
ATOM 5103 N N . LYS B 1 279 ? 11.125 -26.172 -29.25 1 96.56 279 LYS B N 1
ATOM 5104 C CA . LYS B 1 279 ? 10.953 -25.219 -30.328 1 96.56 279 LYS B CA 1
ATOM 5105 C C . LYS B 1 279 ? 11.094 -23.781 -29.828 1 96.56 279 LYS B C 1
ATOM 5107 O O . LYS B 1 279 ? 11.867 -23 -30.375 1 96.56 279 LYS B O 1
ATOM 5112 N N . ILE B 1 280 ? 10.391 -23.516 -28.781 1 96.56 280 ILE B N 1
ATOM 5113 C CA . ILE B 1 280 ? 10.422 -22.172 -28.219 1 96.56 280 ILE B CA 1
ATOM 5114 C C . ILE B 1 280 ? 11.797 -21.891 -27.625 1 96.56 280 ILE B C 1
ATOM 5116 O O . ILE B 1 280 ? 12.336 -20.781 -27.766 1 96.56 280 ILE B O 1
ATOM 5120 N N . TYR B 1 281 ? 12.273 -22.891 -27 1 97.12 281 TYR B N 1
ATOM 5121 C CA . TYR B 1 281 ? 13.594 -22.812 -26.391 1 97.12 281 TYR B CA 1
ATOM 5122 C C . TYR B 1 281 ? 14.648 -22.406 -27.422 1 97.12 281 TYR B C 1
ATOM 5124 O O . TYR B 1 281 ? 15.43 -21.484 -27.203 1 97.12 281 TYR B O 1
ATOM 5132 N N . THR B 1 282 ? 14.68 -23.031 -28.531 1 96.12 282 THR B N 1
ATOM 5133 C CA . THR B 1 282 ? 15.656 -22.766 -29.594 1 96.12 282 THR B CA 1
ATOM 5134 C C . THR B 1 282 ? 15.469 -21.375 -30.172 1 96.12 282 THR B C 1
ATOM 5136 O O . THR B 1 282 ? 16.438 -20.641 -30.375 1 96.12 282 THR B O 1
ATOM 5139 N N . THR B 1 283 ? 14.258 -21.016 -30.344 1 96 283 THR B N 1
ATOM 5140 C CA . THR B 1 283 ? 13.953 -19.703 -30.906 1 96 283 THR B CA 1
ATOM 5141 C C . THR B 1 283 ? 14.43 -18.594 -29.969 1 96 283 THR B C 1
ATOM 5143 O O . THR B 1 283 ? 15.102 -17.656 -30.391 1 96 283 THR B O 1
ATOM 5146 N N . VAL B 1 284 ? 14.125 -18.75 -28.719 1 95.31 284 VAL B N 1
ATOM 5147 C CA . VAL B 1 284 ? 14.477 -17.734 -27.75 1 95.31 284 VAL B CA 1
ATOM 5148 C C . VAL B 1 284 ? 15.992 -17.703 -27.562 1 95.31 284 VAL B C 1
ATOM 5150 O O . VAL B 1 284 ? 16.578 -16.625 -27.406 1 95.31 284 VAL B O 1
ATOM 5153 N N . LYS B 1 285 ? 16.594 -18.797 -27.547 1 94.75 285 LYS B N 1
ATOM 5154 C CA . LYS B 1 285 ? 18.031 -18.875 -27.406 1 94.75 285 LYS B CA 1
ATOM 5155 C C . LYS B 1 285 ? 18.75 -18.141 -28.547 1 94.75 285 LYS B C 1
ATOM 5157 O O . LYS B 1 285 ? 19.703 -17.422 -28.312 1 94.75 285 LYS B O 1
ATOM 5162 N N . GLU B 1 286 ? 18.25 -18.297 -29.688 1 93.75 286 GLU B N 1
ATOM 5163 C CA . GLU B 1 286 ? 18.828 -17.609 -30.844 1 93.75 286 GLU B CA 1
ATOM 5164 C C . GLU B 1 286 ? 18.609 -16.109 -30.766 1 93.75 286 GLU B C 1
ATOM 5166 O O . GLU B 1 286 ? 19.531 -15.328 -31.016 1 93.75 286 GLU B O 1
ATOM 5171 N N . ASP B 1 287 ? 17.438 -15.734 -30.375 1 92.06 287 ASP B N 1
ATOM 5172 C CA . ASP B 1 287 ? 17.062 -14.328 -30.312 1 92.06 287 ASP B CA 1
ATOM 5173 C C . ASP B 1 287 ? 17.859 -13.594 -29.234 1 92.06 287 ASP B C 1
ATOM 5175 O O . ASP B 1 287 ? 18.109 -12.398 -29.344 1 92.06 287 ASP B O 1
ATOM 5179 N N . THR B 1 288 ? 18.219 -14.367 -28.219 1 90.62 288 THR B N 1
ATOM 5180 C CA . THR B 1 288 ? 18.828 -13.711 -27.078 1 90.62 288 THR B CA 1
ATOM 5181 C C . THR B 1 288 ? 20.312 -14.047 -27 1 90.62 288 THR B C 1
ATOM 5183 O O . THR B 1 288 ? 20.969 -13.766 -26 1 90.62 288 THR B O 1
ATOM 5186 N N . GLY B 1 289 ? 20.859 -14.555 -27.984 1 89.94 289 GLY B N 1
ATOM 5187 C CA . GLY B 1 289 ? 22.25 -14.969 -28.016 1 89.94 289 GLY B CA 1
ATOM 5188 C C . GLY B 1 289 ? 23.219 -13.844 -27.719 1 89.94 289 GLY B C 1
ATOM 5189 O O . GLY B 1 289 ? 24.141 -13.992 -26.906 1 89.94 289 GLY B O 1
ATOM 5190 N N . ASP B 1 290 ? 22.953 -12.766 -28.297 1 87.62 290 ASP B N 1
ATOM 5191 C CA . ASP B 1 290 ? 23.828 -11.609 -28.109 1 87.62 290 ASP B CA 1
ATOM 5192 C C . ASP B 1 290 ? 23.766 -11.109 -26.672 1 87.62 290 ASP B C 1
ATOM 5194 O O . ASP B 1 290 ? 24.797 -10.734 -26.094 1 87.62 290 ASP B O 1
ATOM 5198 N N . LEU B 1 291 ? 22.578 -11.156 -26.188 1 88.19 291 LEU B N 1
ATOM 5199 C CA . LEU B 1 291 ? 22.406 -10.719 -24.812 1 88.19 291 LEU B CA 1
ATOM 5200 C C . LEU B 1 291 ? 23.203 -11.602 -23.844 1 88.19 291 LEU B C 1
ATOM 5202 O O . LEU B 1 291 ? 23.906 -11.094 -22.984 1 88.19 291 LEU B O 1
ATOM 5206 N N . ILE B 1 292 ? 23.156 -12.844 -24 1 86.38 292 ILE B N 1
ATOM 5207 C CA . ILE B 1 292 ? 23.781 -13.82 -23.094 1 86.38 292 ILE B CA 1
ATOM 5208 C C . ILE B 1 292 ? 25.297 -13.773 -23.266 1 86.38 292 ILE B C 1
ATOM 5210 O O . ILE B 1 292 ? 26.031 -13.805 -22.266 1 86.38 292 ILE B O 1
ATOM 5214 N N . LYS B 1 293 ? 25.781 -13.539 -24.438 1 85.81 293 LYS B N 1
ATOM 5215 C CA . LYS B 1 293 ? 27.203 -13.445 -24.703 1 85.81 293 LYS B CA 1
ATOM 5216 C C . LYS B 1 293 ? 27.797 -12.18 -24.078 1 85.81 293 LYS B C 1
ATOM 5218 O O . LYS B 1 293 ? 28.875 -12.219 -23.469 1 85.81 293 LYS B O 1
ATOM 5223 N N . GLN B 1 294 ? 27.141 -11.195 -24.312 1 81.62 294 GLN B N 1
ATOM 5224 C CA . GLN B 1 294 ? 27.609 -9.93 -23.766 1 81.62 294 GLN B CA 1
ATOM 5225 C C . GLN B 1 294 ? 27.703 -9.992 -22.234 1 81.62 294 GLN B C 1
ATOM 5227 O O . GLN B 1 294 ? 28.641 -9.461 -21.641 1 81.62 294 GLN B O 1
ATOM 5232 N N . ALA B 1 295 ? 26.75 -10.648 -21.703 1 78.69 295 ALA B N 1
ATOM 5233 C CA . ALA B 1 295 ? 26.734 -10.766 -20.25 1 78.69 295 ALA B CA 1
ATOM 5234 C C . ALA B 1 295 ? 27.891 -11.625 -19.75 1 78.69 295 ALA B C 1
ATOM 5236 O O . ALA B 1 295 ? 28.5 -11.336 -18.719 1 78.69 295 ALA B O 1
ATOM 5237 N N . ALA B 1 296 ? 28.172 -12.539 -20.516 1 77.44 296 ALA B N 1
ATOM 5238 C CA . ALA B 1 296 ? 29.297 -13.398 -20.156 1 77.44 296 ALA B CA 1
ATOM 5239 C C . ALA B 1 296 ? 30.625 -12.648 -20.25 1 77.44 296 ALA B C 1
ATOM 5241 O O . ALA B 1 296 ? 31.484 -12.789 -19.375 1 77.44 296 ALA B O 1
ATOM 5242 N N . ILE B 1 297 ? 30.703 -11.859 -21.203 1 76.62 297 ILE B N 1
ATOM 5243 C CA . ILE B 1 297 ? 31.891 -11.047 -21.375 1 76.62 297 ILE B CA 1
ATOM 5244 C C . ILE B 1 297 ? 32.031 -10.039 -20.234 1 76.62 297 ILE B C 1
ATOM 5246 O O . ILE B 1 297 ? 33.094 -9.875 -19.656 1 76.62 297 ILE B O 1
ATOM 5250 N N . ALA B 1 298 ? 31 -9.477 -19.984 1 70.88 298 ALA B N 1
ATOM 5251 C CA . ALA B 1 298 ? 31 -8.484 -18.922 1 70.88 298 ALA B CA 1
ATOM 5252 C C . ALA B 1 298 ? 31.375 -9.109 -17.578 1 70.88 298 ALA B C 1
ATOM 5254 O O . ALA B 1 298 ? 32.125 -8.523 -16.797 1 70.88 298 ALA B O 1
ATOM 5255 N N . LYS B 1 299 ? 30.922 -10.203 -17.328 1 73.19 299 LYS B N 1
ATOM 5256 C CA . LYS B 1 299 ? 31.234 -10.93 -16.094 1 73.19 299 LYS B CA 1
ATOM 5257 C C . LYS B 1 299 ? 32.719 -11.266 -16.031 1 73.19 299 LYS B C 1
ATOM 5259 O O . LYS B 1 299 ? 33.344 -11.133 -14.969 1 73.19 299 LYS B O 1
ATOM 5264 N N . HIS B 1 300 ? 33.219 -11.578 -17.125 1 73.25 300 HIS B N 1
ATOM 5265 C CA . HIS B 1 300 ? 34.656 -11.891 -17.188 1 73.25 300 HIS B CA 1
ATOM 5266 C C . HIS B 1 300 ? 35.5 -10.648 -16.938 1 73.25 300 HIS B C 1
ATOM 5268 O O . HIS B 1 300 ? 36.469 -10.695 -16.188 1 73.25 300 HIS B O 1
ATOM 5274 N N . LEU B 1 301 ? 35.062 -9.664 -17.516 1 75.94 301 LEU B N 1
ATOM 5275 C CA . LEU B 1 301 ? 35.781 -8.414 -17.344 1 75.94 301 LEU B CA 1
ATOM 5276 C C . LEU B 1 301 ? 35.688 -7.93 -15.898 1 75.94 301 LEU B C 1
ATOM 5278 O O . LEU B 1 301 ? 36.688 -7.438 -15.352 1 75.94 301 LEU B O 1
ATOM 5282 N N . ALA B 1 302 ? 34.625 -8.109 -15.359 1 71.75 302 ALA B N 1
ATOM 5283 C CA . ALA B 1 302 ? 34.438 -7.723 -13.961 1 71.75 302 ALA B CA 1
ATOM 5284 C C . ALA B 1 302 ? 35.281 -8.594 -13.031 1 71.75 302 ALA B C 1
ATOM 5286 O O . ALA B 1 302 ? 35.875 -8.094 -12.07 1 71.75 302 ALA B O 1
ATOM 5287 N N . ALA B 1 303 ? 35.375 -9.75 -13.352 1 71.5 303 ALA B N 1
ATOM 5288 C CA . ALA B 1 303 ? 36.219 -10.672 -12.57 1 71.5 303 ALA B CA 1
ATOM 5289 C C . ALA B 1 303 ? 37.688 -10.32 -12.695 1 71.5 303 ALA B C 1
ATOM 5291 O O . ALA B 1 303 ? 38.438 -10.367 -11.711 1 71.5 303 ALA B O 1
ATOM 5292 N N . GLU B 1 304 ? 38.031 -9.883 -13.836 1 75.62 304 GLU B N 1
ATOM 5293 C CA . GLU B 1 304 ? 39.438 -9.461 -14.062 1 75.62 304 GLU B CA 1
ATOM 5294 C C . GLU B 1 304 ? 39.75 -8.172 -13.305 1 75.62 304 GLU B C 1
ATOM 5296 O O . GLU B 1 304 ? 40.812 -8.055 -12.703 1 75.62 304 GLU B O 1
ATOM 5301 N N . ARG B 1 305 ? 38.875 -7.305 -13.383 1 75.19 305 ARG B N 1
ATOM 5302 C CA . ARG B 1 305 ? 39.031 -6.055 -12.656 1 75.19 305 ARG B CA 1
ATOM 5303 C C . ARG B 1 305 ? 39.156 -6.301 -11.156 1 75.19 305 ARG B C 1
ATOM 5305 O O . ARG B 1 305 ? 39.969 -5.668 -10.469 1 75.19 305 ARG B O 1
ATOM 5312 N N . LYS B 1 306 ? 38.375 -7.137 -10.672 1 74.81 306 LYS B N 1
ATOM 5313 C CA . LYS B 1 306 ? 38.406 -7.484 -9.25 1 74.81 306 LYS B CA 1
ATOM 5314 C C . LYS B 1 306 ? 39.75 -8.109 -8.883 1 74.81 306 LYS B C 1
ATOM 5316 O O . LYS B 1 306 ? 40.344 -7.777 -7.848 1 74.81 306 LYS B O 1
ATOM 5321 N N . LYS B 1 307 ? 40.219 -8.93 -9.695 1 78.12 307 LYS B N 1
ATOM 5322 C CA . LYS B 1 307 ? 41.531 -9.531 -9.477 1 78.12 307 LYS B CA 1
ATOM 5323 C C . LYS B 1 307 ? 42.656 -8.477 -9.484 1 78.12 307 LYS B C 1
ATOM 5325 O O . LYS B 1 307 ? 43.562 -8.516 -8.656 1 78.12 307 LYS B O 1
ATOM 5330 N N . ASP B 1 308 ? 42.469 -7.609 -10.297 1 80.62 308 ASP B N 1
ATOM 5331 C CA . ASP B 1 308 ? 43.438 -6.531 -10.391 1 80.62 308 ASP B CA 1
ATOM 5332 C C . ASP B 1 308 ? 43.375 -5.637 -9.156 1 80.62 308 ASP B C 1
ATOM 5334 O O . ASP B 1 308 ? 44.438 -5.223 -8.648 1 80.62 308 ASP B O 1
ATOM 5338 N N . ARG B 1 309 ? 42.281 -5.344 -8.734 1 79.31 309 ARG B N 1
ATOM 5339 C CA . ARG B 1 309 ? 42.125 -4.539 -7.527 1 79.31 309 ARG B CA 1
ATOM 5340 C C . ARG B 1 309 ? 42.719 -5.246 -6.309 1 79.31 309 ARG B C 1
ATOM 5342 O O . ARG B 1 309 ? 43.344 -4.613 -5.473 1 79.31 309 ARG B O 1
ATOM 5349 N N . GLU B 1 310 ? 42.469 -6.484 -6.254 1 79.19 310 GLU B N 1
ATOM 5350 C CA . GLU B 1 310 ? 43 -7.281 -5.16 1 79.19 310 GLU B CA 1
ATOM 5351 C C . GLU B 1 310 ? 44.531 -7.332 -5.227 1 79.19 310 GLU B C 1
ATOM 5353 O O . GLU B 1 310 ? 45.188 -7.266 -4.195 1 79.19 310 GLU B O 1
ATOM 5358 N N . ARG B 1 311 ? 45.062 -7.352 -6.355 1 80.62 311 ARG B N 1
ATOM 5359 C CA . ARG B 1 311 ? 46.5 -7.328 -6.555 1 80.62 311 ARG B CA 1
ATOM 5360 C C . ARG B 1 311 ? 47.094 -5.98 -6.156 1 80.62 311 ARG B C 1
ATOM 5362 O O . ARG B 1 311 ? 48.125 -5.918 -5.496 1 80.62 311 ARG B O 1
ATOM 5369 N N . ARG B 1 312 ? 46.438 -4.949 -6.445 1 77.5 312 ARG B N 1
ATOM 5370 C CA . ARG B 1 312 ? 46.875 -3.605 -6.09 1 77.5 312 ARG B CA 1
ATOM 5371 C C . ARG B 1 312 ? 46.812 -3.385 -4.586 1 77.5 312 ARG B C 1
ATOM 5373 O O . ARG B 1 312 ? 47.719 -2.809 -3.996 1 77.5 312 ARG B O 1
ATOM 5380 N N . LYS B 1 313 ? 45.781 -3.797 -3.994 1 79.38 313 LYS B N 1
ATOM 5381 C CA . LYS B 1 313 ? 45.656 -3.707 -2.543 1 79.38 313 LYS B CA 1
ATOM 5382 C C . LYS B 1 313 ? 46.75 -4.496 -1.835 1 79.38 313 LYS B C 1
ATOM 5384 O O . LYS B 1 313 ? 47.312 -4.023 -0.848 1 79.38 313 LYS B O 1
ATOM 5389 N N . ALA B 1 314 ? 46.969 -5.625 -2.334 1 78.06 314 ALA B N 1
ATOM 5390 C CA . ALA B 1 314 ? 48.031 -6.453 -1.785 1 78.06 314 ALA B CA 1
ATOM 5391 C C . ALA B 1 314 ? 49.406 -5.789 -1.98 1 78.06 314 ALA B C 1
ATOM 5393 O O . ALA B 1 314 ? 50.25 -5.824 -1.086 1 78.06 314 ALA B O 1
ATOM 5394 N N . ALA B 1 315 ? 49.531 -5.105 -2.982 1 77.5 315 ALA B N 1
ATOM 5395 C CA . ALA B 1 315 ? 50.781 -4.402 -3.279 1 77.5 315 ALA B CA 1
ATOM 5396 C C . ALA B 1 315 ? 50.938 -3.162 -2.404 1 77.5 315 ALA B C 1
ATOM 5398 O O . ALA B 1 315 ? 52.031 -2.871 -1.914 1 77.5 315 ALA B O 1
ATOM 5399 N N . ASN B 1 316 ? 49.875 -2.564 -2.15 1 70.44 316 ASN B N 1
ATOM 5400 C CA . ASN B 1 316 ? 49.875 -1.38 -1.298 1 70.44 316 ASN B CA 1
ATOM 5401 C C . ASN B 1 316 ? 50.094 -1.749 0.17 1 70.44 316 ASN B C 1
ATOM 5403 O O . ASN B 1 316 ? 50.75 -1.031 0.911 1 70.44 316 ASN B O 1
ATOM 5407 N N . SER B 1 317 ? 49.5 -2.613 0.666 1 69.56 317 SER B N 1
ATOM 5408 C CA . SER B 1 317 ? 49.719 -3.09 2.029 1 69.56 317 SER B CA 1
ATOM 5409 C C . SER B 1 317 ? 51.188 -3.498 2.25 1 69.56 317 SER B C 1
ATOM 5411 O O . SER B 1 317 ? 51.719 -3.275 3.328 1 69.56 317 SER B O 1
ATOM 5413 N N . LYS B 1 318 ? 51.875 -3.783 1.319 1 62.34 318 LYS B N 1
ATOM 5414 C CA . LYS B 1 318 ? 53.281 -4.121 1.386 1 62.34 318 LYS B CA 1
ATOM 5415 C C . LYS B 1 318 ? 54.156 -2.867 1.396 1 62.34 318 LYS B C 1
ATOM 5417 O O . LYS B 1 318 ? 55.156 -2.812 2.092 1 62.34 318 LYS B O 1
ATOM 5422 N N . ARG B 1 319 ? 53.781 -1.863 0.782 1 61.97 319 ARG B N 1
ATOM 5423 C CA . ARG B 1 319 ? 54.5 -0.607 0.759 1 61.97 319 ARG B CA 1
ATOM 5424 C C . ARG B 1 319 ? 54.344 0.15 2.072 1 61.97 319 ARG B C 1
ATOM 5426 O O . ARG B 1 319 ? 55.281 0.813 2.533 1 61.97 319 ARG B O 1
ATOM 5433 N N . GLY B 1 320 ? 53.219 0.139 2.639 1 56.94 320 GLY B N 1
ATOM 5434 C CA . GLY B 1 320 ? 52.969 0.761 3.934 1 56.94 320 GLY B CA 1
ATOM 5435 C C . GLY B 1 320 ? 53.812 0.153 5.043 1 56.94 320 GLY B C 1
ATOM 5436 O O . GLY B 1 320 ? 54.25 0.858 5.953 1 56.94 320 GLY B O 1
ATOM 5437 N N . ASN B 1 321 ? 54.125 -1.028 5.012 1 57.62 321 ASN B N 1
ATOM 5438 C CA . ASN B 1 321 ? 55 -1.68 5.973 1 57.62 321 ASN B CA 1
ATOM 5439 C C . ASN B 1 321 ? 56.438 -1.314 5.73 1 57.62 321 ASN B C 1
ATOM 5441 O O . ASN B 1 321 ? 57.25 -1.205 6.676 1 57.62 321 ASN B O 1
ATOM 5445 N N . ASP B 1 322 ? 56.875 -0.922 4.57 1 54.34 322 ASP B N 1
ATOM 5446 C CA . ASP B 1 322 ? 58.25 -0.582 4.277 1 54.34 322 ASP B CA 1
ATOM 5447 C C . ASP B 1 322 ? 58.531 0.896 4.551 1 54.34 322 ASP B C 1
ATOM 5449 O O . ASP B 1 322 ? 59.688 1.29 4.773 1 54.34 322 ASP B O 1
ATOM 5453 N N . GLY B 1 323 ? 57.625 1.831 4.465 1 45.25 323 GLY B N 1
ATOM 5454 C CA . GLY B 1 323 ? 57.781 3.262 4.652 1 45.25 323 GLY B CA 1
ATOM 5455 C C . GLY B 1 323 ? 57.844 3.668 6.113 1 45.25 323 GLY B C 1
ATOM 5456 O O . GLY B 1 323 ? 58.156 4.816 6.43 1 45.25 323 GLY B O 1
ATOM 5457 N N . LYS B 1 324 ? 57.219 2.947 6.996 1 44.59 324 LYS B N 1
ATOM 5458 C CA . LYS B 1 324 ? 57.375 3.291 8.406 1 44.59 324 LYS B CA 1
ATOM 5459 C C . LYS B 1 324 ? 58.812 3.131 8.844 1 44.59 324 LYS B C 1
ATOM 5461 O O . LYS B 1 324 ? 59.219 3.645 9.891 1 44.59 324 LYS B O 1
ATOM 5466 N N . ASN B 1 325 ? 59.594 2.375 8.109 1 37.75 325 ASN B N 1
ATOM 5467 C CA . ASN B 1 325 ? 60.906 2.158 8.711 1 37.75 325 ASN B CA 1
ATOM 5468 C C . ASN B 1 325 ? 61.844 3.32 8.438 1 37.75 325 ASN B C 1
ATOM 5470 O O . ASN B 1 325 ? 62.969 3.363 8.969 1 37.75 325 ASN B O 1
ATOM 5474 N N . ARG B 1 326 ? 61.688 4.102 7.363 1 40.22 326 ARG B N 1
ATOM 5475 C CA . ARG B 1 326 ? 62.844 4.941 7.062 1 40.22 326 ARG B CA 1
ATOM 5476 C C . ARG B 1 326 ? 62.812 6.223 7.887 1 40.22 326 ARG B C 1
ATOM 5478 O O . ARG B 1 326 ? 63.75 7.02 7.832 1 40.22 326 ARG B O 1
ATOM 5485 N N . ILE B 1 327 ? 61.656 6.715 8.234 1 37.25 327 ILE B N 1
ATOM 5486 C CA . ILE B 1 327 ? 61.75 8.109 8.656 1 37.25 327 ILE B CA 1
ATOM 5487 C C . ILE B 1 327 ? 62.5 8.188 9.992 1 37.25 327 ILE B C 1
ATOM 5489 O O . ILE B 1 327 ? 62.812 9.281 10.469 1 37.25 327 ILE B O 1
ATOM 5493 N N . PHE B 1 328 ? 62.562 7.152 10.773 1 37.03 328 PHE B N 1
ATOM 5494 C CA . PHE B 1 328 ? 62.938 7.441 12.148 1 37.03 328 PHE B CA 1
ATOM 5495 C C . PHE B 1 328 ? 64.438 7.711 12.25 1 37.03 328 PHE B C 1
ATOM 5497 O O . PHE B 1 328 ? 65.062 7.289 13.211 1 37.03 328 PHE B O 1
ATOM 5504 N N . GLY B 1 329 ? 65.125 7.938 11.078 1 30.59 329 GLY B N 1
ATOM 5505 C CA . GLY B 1 329 ? 66.5 7.941 11.445 1 30.59 329 GLY B CA 1
ATOM 5506 C C . GLY B 1 329 ? 66.938 9.125 12.305 1 30.59 329 GLY B C 1
ATOM 5507 O O . GLY B 1 329 ? 68.125 9.391 12.508 1 30.59 329 GLY B O 1
ATOM 5508 N N . SER B 1 330 ? 66.062 10.227 12.297 1 30.67 330 SER B N 1
ATOM 5509 C CA . SER B 1 330 ? 66.812 11.344 12.898 1 30.67 330 SER B CA 1
ATOM 5510 C C . SER B 1 330 ? 67.125 11.055 14.359 1 30.67 330 SER B C 1
ATOM 5512 O O . SER B 1 330 ? 66.375 10.43 15.07 1 30.67 330 SER B O 1
ATOM 5514 N N . ASP B 1 331 ? 68.5 11.188 14.75 1 28.14 331 ASP B N 1
ATOM 5515 C CA . ASP B 1 331 ? 69.25 10.961 15.984 1 28.14 331 ASP B CA 1
ATOM 5516 C C . ASP B 1 331 ? 68.625 11.758 17.141 1 28.14 331 ASP B C 1
ATOM 5518 O O . ASP B 1 331 ? 69.312 11.984 18.156 1 28.14 331 ASP B O 1
ATOM 5522 N N . GLY B 1 332 ? 67.312 12.148 17.203 1 26.58 332 GLY B N 1
ATOM 5523 C CA . GLY B 1 332 ? 67 13.07 18.281 1 26.58 332 GLY B CA 1
ATOM 5524 C C . GLY B 1 332 ? 67.5 12.641 19.625 1 26.58 332 GLY B C 1
ATOM 5525 O O . GLY B 1 332 ? 67.875 11.484 19.828 1 26.58 332 GLY B O 1
ATOM 5526 N N . SER B 1 333 ? 68.188 13.664 20.422 1 28.03 333 SER B N 1
ATOM 5527 C CA . SER B 1 333 ? 68.812 13.656 21.719 1 28.03 333 SER B CA 1
ATOM 5528 C C . SER B 1 333 ? 67.938 12.938 22.766 1 28.03 333 SER B C 1
ATOM 5530 O O . SER B 1 333 ? 66.75 12.914 22.641 1 28.03 333 SER B O 1
ATOM 5532 N N . PRO B 1 334 ? 68.625 12.062 23.672 1 26.86 334 PRO B N 1
ATOM 5533 C CA . PRO B 1 334 ? 68.062 11.078 24.609 1 26.86 334 PRO B CA 1
ATOM 5534 C C . PRO B 1 334 ? 67.188 11.703 25.672 1 26.86 334 PRO B C 1
ATOM 5536 O O . PRO B 1 334 ? 67.625 12.469 26.516 1 26.86 334 PRO B O 1
ATOM 5539 N N . MET B 1 335 ? 66.312 12.734 25.391 1 24.73 335 MET B N 1
ATOM 5540 C CA . MET B 1 335 ? 65.75 13.336 26.609 1 24.73 335 MET B CA 1
ATOM 5541 C C . MET B 1 335 ? 65.25 12.266 27.578 1 24.73 335 MET B C 1
ATOM 5543 O O . MET B 1 335 ? 64.75 11.234 27.156 1 24.73 335 MET B O 1
ATOM 5547 N N . GLY B 1 336 ? 65.688 12.445 28.938 1 21.97 336 GLY B N 1
ATOM 5548 C CA . GLY B 1 336 ? 65.688 11.672 30.156 1 21.97 336 GLY B CA 1
ATOM 5549 C C . GLY B 1 336 ? 64.312 11.211 30.562 1 21.97 336 GLY B C 1
ATOM 5550 O O . GLY B 1 336 ? 63.312 11.984 30.5 1 21.97 336 GLY B O 1
ATOM 5551 N N . ALA B 1 337 ? 63.906 9.992 30.125 1 23.36 337 ALA B N 1
ATOM 5552 C CA . ALA B 1 337 ? 62.656 9.227 30.344 1 23.36 337 ALA B CA 1
ATOM 5553 C C . ALA B 1 337 ? 62.312 9.203 31.828 1 23.36 337 ALA B C 1
ATOM 5555 O O . ALA B 1 337 ? 63.031 8.656 32.656 1 23.36 337 ALA B O 1
ATOM 5556 N N . LEU B 1 338 ? 61.938 10.469 32.406 1 21.75 338 LEU B N 1
ATOM 5557 C CA . LEU B 1 338 ? 61.625 10.461 33.844 1 21.75 338 LEU B CA 1
ATOM 5558 C C . LEU B 1 338 ? 60.719 9.258 34.188 1 21.75 338 LEU B C 1
ATOM 5560 O O . LEU B 1 338 ? 59.906 8.844 33.375 1 21.75 338 LEU B O 1
ATOM 5564 N N . GLY B 1 339 ? 61.281 8.43 35.125 1 20.39 339 GLY B N 1
ATOM 5565 C CA . GLY B 1 339 ? 60.969 7.148 35.75 1 20.39 339 GLY B CA 1
ATOM 5566 C C . GLY B 1 339 ? 59.562 7.074 36.312 1 20.39 339 GLY B C 1
ATOM 5567 O O . GLY B 1 339 ? 59.25 7.754 37.281 1 20.39 339 GLY B O 1
ATOM 5568 N N . ALA B 1 340 ? 58.531 7.43 35.5 1 22.31 340 ALA B N 1
ATOM 5569 C CA . ALA B 1 340 ? 57.25 7.375 36.188 1 22.31 340 ALA B CA 1
ATOM 5570 C C . ALA B 1 340 ? 57.094 6.09 37 1 22.31 340 ALA B C 1
ATOM 5572 O O . ALA B 1 340 ? 57.5 5.016 36.531 1 22.31 340 ALA B O 1
ATOM 5573 N N . ARG B 1 341 ? 57.062 6.203 38.312 1 21.02 341 ARG B N 1
ATOM 5574 C CA . ARG B 1 341 ? 56.969 5.316 39.469 1 21.02 341 ARG B CA 1
ATOM 5575 C C . ARG B 1 341 ? 55.844 4.297 39.281 1 21.02 341 ARG B C 1
ATOM 5577 O O . ARG B 1 341 ? 54.781 4.629 38.781 1 21.02 341 ARG B O 1
ATOM 5584 N N . SER B 1 342 ? 56.188 2.994 39.094 1 21.09 342 SER B N 1
ATOM 5585 C CA . SER B 1 342 ? 55.469 1.74 38.938 1 21.09 342 SER B CA 1
ATOM 5586 C C . SER B 1 342 ? 54.5 1.52 40.062 1 21.09 342 SER B C 1
ATOM 5588 O O . SER B 1 342 ? 54.906 1.282 41.219 1 21.09 342 SER B O 1
ATOM 5590 N N . ILE B 1 343 ? 53.594 2.516 40.406 1 21.58 343 ILE B N 1
ATOM 5591 C CA . ILE B 1 343 ? 52.969 2.168 41.688 1 21.58 343 ILE B CA 1
ATOM 5592 C C . ILE B 1 343 ? 52.375 0.759 41.625 1 21.58 343 ILE B C 1
ATOM 5594 O O . ILE B 1 343 ? 51.75 0.395 40.625 1 21.58 343 ILE B O 1
ATOM 5598 N N . PRO B 1 344 ? 52.844 -0.172 42.531 1 20.41 344 PRO B N 1
ATOM 5599 C CA . PRO B 1 344 ? 52.625 -1.61 42.719 1 20.41 344 PRO B CA 1
ATOM 5600 C C . PRO B 1 344 ? 51.156 -1.982 42.844 1 20.41 344 PRO B C 1
ATOM 5602 O O . PRO B 1 344 ? 50.5 -1.545 43.781 1 20.41 344 PRO B O 1
ATOM 5605 N N . SER B 1 345 ? 50.281 -1.505 41.938 1 20.11 345 SER B N 1
ATOM 5606 C CA . SER B 1 345 ? 48.938 -1.727 42.469 1 20.11 345 SER B CA 1
ATOM 5607 C C . SER B 1 345 ? 48.719 -3.201 42.75 1 20.11 345 SER B C 1
ATOM 5609 O O . SER B 1 345 ? 48.969 -4.062 41.906 1 20.11 345 SER B O 1
ATOM 5611 N N . LYS B 1 346 ? 48.812 -3.623 44.062 1 21.34 346 LYS B N 1
ATOM 5612 C CA . LYS B 1 346 ? 48.594 -4.895 44.75 1 21.34 346 LYS B CA 1
ATOM 5613 C C . LYS B 1 346 ? 47.312 -5.57 44.219 1 21.34 346 LYS B C 1
ATOM 5615 O O . LYS B 1 346 ? 46.344 -4.898 43.938 1 21.34 346 LYS B O 1
ATOM 5620 N N . ASP B 1 347 ? 47.406 -6.898 43.812 1 19.39 347 ASP B N 1
ATOM 5621 C CA . ASP B 1 347 ? 46.688 -7.984 43.156 1 19.39 347 ASP B CA 1
ATOM 5622 C C . ASP B 1 347 ? 45.406 -8.344 43.906 1 19.39 347 ASP B C 1
ATOM 5624 O O . ASP B 1 347 ? 44.562 -9.062 43.375 1 19.39 347 ASP B O 1
ATOM 5628 N N . LYS B 1 348 ? 45.219 -7.988 45.219 1 18.44 348 LYS B N 1
ATOM 5629 C CA . LYS B 1 348 ? 44.906 -9.078 46.156 1 18.44 348 LYS B CA 1
ATOM 5630 C C . LYS B 1 348 ? 43.5 -9.609 45.906 1 18.44 348 LYS B C 1
ATOM 5632 O O . LYS B 1 348 ? 42.969 -10.383 46.688 1 18.44 348 LYS B O 1
ATOM 5637 N N . PHE B 1 349 ? 42.75 -9.172 44.938 1 18.45 349 PHE B N 1
ATOM 5638 C CA . PHE B 1 349 ? 41.375 -9.547 45.312 1 18.45 349 PHE B CA 1
ATOM 5639 C C . PHE B 1 349 ? 41.219 -11.062 45.375 1 18.45 349 PHE B C 1
ATOM 5641 O O . PHE B 1 349 ? 41.531 -11.75 44.375 1 18.45 349 PHE B O 1
ATOM 5648 N N . LYS B 1 350 ? 41.125 -11.672 46.531 1 17.56 350 LYS B N 1
ATOM 5649 C CA . LYS B 1 350 ? 41 -13.008 47.094 1 17.56 350 LYS B CA 1
ATOM 5650 C C . LYS B 1 350 ? 39.812 -13.758 46.469 1 17.56 350 LYS B C 1
ATOM 5652 O O . LYS B 1 350 ? 38.75 -13.188 46.281 1 17.56 350 LYS B O 1
ATOM 5657 N N . GLN B 1 351 ? 40.062 -14.922 45.844 1 18.95 351 GLN B N 1
ATOM 5658 C CA . GLN B 1 351 ? 39.344 -16.031 45.219 1 18.95 351 GLN B CA 1
ATOM 5659 C C . GLN B 1 351 ? 38.438 -16.734 46.219 1 18.95 351 GLN B C 1
ATOM 5661 O O . GLN B 1 351 ? 38.344 -17.969 46.219 1 18.95 351 GLN B O 1
ATOM 5666 N N . ARG B 1 352 ? 37.688 -16.109 47.094 1 17 352 ARG B N 1
ATOM 5667 C CA . ARG B 1 352 ? 37.156 -17 48.125 1 17 352 ARG B CA 1
ATOM 5668 C C . ARG B 1 352 ? 36.375 -18.141 47.5 1 17 352 ARG B C 1
ATOM 5670 O O . ARG B 1 352 ? 35.5 -17.922 46.688 1 17 352 ARG B O 1
ATOM 5677 N N . TYR B 1 353 ? 36.719 -19.469 47.875 1 17.97 353 TYR B N 1
ATOM 5678 C CA . TYR B 1 353 ? 36.469 -20.875 47.625 1 17.97 353 TYR B CA 1
ATOM 5679 C C . TYR B 1 353 ? 35.094 -21.297 48.188 1 17.97 353 TYR B C 1
ATOM 5681 O O . TYR B 1 353 ? 34.688 -22.438 48 1 17.97 353 TYR B O 1
ATOM 5689 N N . GLU B 1 354 ? 34.188 -20.5 48.625 1 16.72 354 GLU B N 1
ATOM 5690 C CA . GLU B 1 354 ? 33.438 -21.266 49.594 1 16.72 354 GLU B CA 1
ATOM 5691 C C . GLU B 1 354 ? 32.812 -22.531 49 1 16.72 354 GLU B C 1
ATOM 5693 O O . GLU B 1 354 ? 32.312 -22.484 47.875 1 16.72 354 GLU B O 1
ATOM 5698 N N . ALA B 1 355 ? 33.031 -23.703 49.688 1 16.5 355 ALA B N 1
ATOM 5699 C CA . ALA B 1 355 ? 32.906 -25.172 49.719 1 16.5 355 ALA B CA 1
ATOM 5700 C C . ALA B 1 355 ? 31.453 -25.609 49.562 1 16.5 355 ALA B C 1
ATOM 5702 O O . ALA B 1 355 ? 31.141 -26.453 48.75 1 16.5 355 ALA B O 1
ATOM 5703 N N . LYS B 1 356 ? 30.625 -25.609 50.719 1 16.47 356 LYS B N 1
ATOM 5704 C CA . LYS B 1 356 ? 30.375 -26.906 51.344 1 16.47 356 LYS B CA 1
ATOM 5705 C C . LYS B 1 356 ? 29.266 -27.656 50.594 1 16.47 356 LYS B C 1
ATOM 5707 O O . LYS B 1 356 ? 29.422 -28.828 50.25 1 16.47 356 LYS B O 1
ATOM 5712 N N . ARG B 1 357 ? 27.953 -27.5 51.094 1 15.77 357 ARG B N 1
ATOM 5713 C CA . ARG B 1 357 ? 27.156 -28.531 51.75 1 15.77 357 ARG B CA 1
ATOM 5714 C C . ARG B 1 357 ? 26.375 -29.344 50.719 1 15.77 357 ARG B C 1
ATOM 5716 O O . ARG B 1 357 ? 25.891 -28.797 49.719 1 15.77 357 ARG B O 1
ATOM 5723 N N . GLY B 1 358 ? 26.172 -30.797 50.875 1 16.33 358 GLY B N 1
ATOM 5724 C CA . GLY B 1 358 ? 25.828 -32.125 50.438 1 16.33 358 GLY B CA 1
ATOM 5725 C C . GLY B 1 358 ? 24.344 -32.344 50.219 1 16.33 358 GLY B C 1
ATOM 5726 O O . GLY B 1 358 ? 23.938 -33.156 49.406 1 16.33 358 GLY B O 1
ATOM 5727 N N . VAL B 1 359 ? 23.391 -31.922 51.094 1 16.23 359 VAL B N 1
ATOM 5728 C CA . VAL B 1 359 ? 22.531 -32.969 51.656 1 16.23 359 VAL B CA 1
ATOM 5729 C C . VAL B 1 359 ? 21.625 -33.531 50.562 1 16.23 359 VAL B C 1
ATOM 5731 O O . VAL B 1 359 ? 21.422 -32.906 49.531 1 16.23 359 VAL B O 1
ATOM 5734 N N . ALA B 1 360 ? 20.422 -34.312 51.062 1 15.12 360 ALA B N 1
ATOM 5735 C CA . ALA B 1 360 ? 19.781 -35.625 51.25 1 15.12 360 ALA B CA 1
ATOM 5736 C C . ALA B 1 360 ? 18.625 -35.812 50.281 1 15.12 360 ALA B C 1
ATOM 5738 O O . ALA B 1 360 ? 18.359 -34.938 49.469 1 15.12 360 ALA B O 1
ATOM 5739 N N . ARG B 1 361 ? 17.312 -36.125 50.906 1 15.22 361 ARG B N 1
ATOM 5740 C CA . ARG B 1 361 ? 16.5 -37.312 51.062 1 15.22 361 ARG B CA 1
ATOM 5741 C C . ARG B 1 361 ? 15.453 -37.438 49.969 1 15.22 361 ARG B C 1
ATOM 5743 O O . ARG B 1 361 ? 15.133 -36.469 49.312 1 15.22 361 ARG B O 1
ATOM 5750 N N . SER B 1 362 ? 14.414 -38.5 50.188 1 15.27 362 SER B N 1
ATOM 5751 C CA . SER B 1 362 ? 13.695 -39.688 49.781 1 15.27 362 SER B CA 1
ATOM 5752 C C . SER B 1 362 ? 12.32 -39.344 49.219 1 15.27 362 SER B C 1
ATOM 5754 O O . SER B 1 362 ? 11.688 -40.188 48.562 1 15.27 362 SER B O 1
ATOM 5756 N N . ALA B 1 363 ? 11.664 -38.219 49.406 1 15.36 363 ALA B N 1
ATOM 5757 C CA . ALA B 1 363 ? 10.312 -38.594 49.844 1 15.36 363 ALA B CA 1
ATOM 5758 C C . ALA B 1 363 ? 9.539 -39.219 48.688 1 15.36 363 ALA B C 1
ATOM 5760 O O . ALA B 1 363 ? 9.586 -38.719 47.531 1 15.36 363 ALA B O 1
ATOM 5761 N N . ASN B 1 364 ? 8.781 -40.469 48.938 1 15.02 364 ASN B N 1
ATOM 5762 C CA . ASN B 1 364 ? 8 -41.625 48.531 1 15.02 364 ASN B CA 1
ATOM 5763 C C . ASN B 1 364 ? 6.668 -41.219 47.906 1 15.02 364 ASN B C 1
ATOM 5765 O O . ASN B 1 364 ? 6.086 -41.969 47.125 1 15.02 364 ASN B O 1
ATOM 5769 N N . ALA B 1 365 ? 5.891 -40.25 48.438 1 15.3 365 ALA B N 1
ATOM 5770 C CA . ALA B 1 365 ? 4.574 -40.812 48.781 1 15.3 365 ALA B CA 1
ATOM 5771 C C . ALA B 1 365 ? 3.814 -41.188 47.5 1 15.3 365 ALA B C 1
ATOM 5773 O O . ALA B 1 365 ? 3.998 -40.594 46.438 1 15.3 365 ALA B O 1
ATOM 5774 N N . ASP B 1 366 ? 2.824 -42.219 47.625 1 14.95 366 ASP B N 1
ATOM 5775 C CA . ASP B 1 366 ? 1.941 -43.312 47.25 1 14.95 366 ASP B CA 1
ATOM 5776 C C . ASP B 1 366 ? 0.731 -42.812 46.469 1 14.95 366 ASP B C 1
ATOM 5778 O O . ASP B 1 366 ? 0.152 -43.531 45.656 1 14.95 366 ASP B O 1
ATOM 5782 N N . LYS B 1 367 ? 0.024 -41.75 46.844 1 15.92 367 LYS B N 1
ATOM 5783 C CA . LYS B 1 367 ? -1.335 -42.188 47.094 1 15.92 367 LYS B CA 1
ATOM 5784 C C . LYS B 1 367 ? -1.998 -42.719 45.844 1 15.92 367 LYS B C 1
ATOM 5786 O O . LYS B 1 367 ? -1.633 -42.344 44.719 1 15.92 367 LYS B O 1
ATOM 5791 N N . ASP B 1 368 ? -3.275 -43.219 45.906 1 15.61 368 ASP B N 1
ATOM 5792 C CA . ASP B 1 368 ? -4.277 -44.281 45.781 1 15.61 368 ASP B CA 1
ATOM 5793 C C . ASP B 1 368 ? -5.012 -44.188 44.438 1 15.61 368 ASP B C 1
ATOM 5795 O O . ASP B 1 368 ? -5.125 -45.188 43.75 1 15.61 368 ASP B O 1
ATOM 5799 N N . GLY B 1 369 ? -6.109 -43.438 44.281 1 16.78 369 GLY B N 1
ATOM 5800 C CA . GLY B 1 369 ? -7.355 -44.188 44.25 1 16.78 369 GLY B CA 1
ATOM 5801 C C . GLY B 1 369 ? -7.652 -44.781 42.875 1 16.78 369 GLY B C 1
ATOM 5802 O O . GLY B 1 369 ? -7.07 -44.375 41.875 1 16.78 369 GLY B O 1
ATOM 5803 N N . ASP B 1 370 ? -8.688 -45.688 42.719 1 16.23 370 ASP B N 1
ATOM 5804 C CA . ASP B 1 370 ? -9.391 -46.938 42.375 1 16.23 370 ASP B CA 1
ATOM 5805 C C . ASP B 1 370 ? -10.117 -46.812 41.031 1 16.23 370 ASP B C 1
ATOM 5807 O O . ASP B 1 370 ? -10.141 -47.75 40.25 1 16.23 370 ASP B O 1
ATOM 5811 N N . MET B 1 371 ? -11.07 -45.875 40.688 1 18.19 371 MET B N 1
ATOM 5812 C CA . MET B 1 371 ? -12.273 -46.656 40.375 1 18.19 371 MET B CA 1
ATOM 5813 C C . MET B 1 371 ? -12.109 -47.406 39.094 1 18.19 371 MET B C 1
ATOM 5815 O O . MET B 1 371 ? -11.297 -47.062 38.219 1 18.19 371 MET B O 1
ATOM 5819 N N . ASP B 1 372 ? -12.922 -48.594 38.812 1 17.66 372 ASP B N 1
ATOM 5820 C CA . ASP B 1 372 ? -13.406 -49.906 38.406 1 17.66 372 ASP B CA 1
ATOM 5821 C C . ASP B 1 372 ? -13.977 -49.844 36.969 1 17.66 372 ASP B C 1
ATOM 5823 O O . ASP B 1 372 ? -14.211 -50.875 36.344 1 17.66 372 ASP B O 1
ATOM 5827 N N . MET B 1 373 ? -14.445 -48.875 36.188 1 20.69 373 MET B N 1
ATOM 5828 C CA . MET B 1 373 ? -15.547 -49.469 35.438 1 20.69 373 MET B CA 1
ATOM 5829 C C . MET B 1 373 ? -15.055 -50.656 34.594 1 20.69 373 MET B C 1
ATOM 5831 O O . MET B 1 373 ? -13.953 -50.594 34.031 1 20.69 373 MET B O 1
ATOM 5835 N N . GLU B 1 374 ? -15.648 -51.969 34.781 1 18.39 374 GLU B N 1
ATOM 5836 C CA . GLU B 1 374 ? -16.062 -53.312 34.406 1 18.39 374 GLU B CA 1
ATOM 5837 C C . GLU B 1 374 ? -16.531 -53.375 32.969 1 18.39 374 GLU B C 1
ATOM 5839 O O . GLU B 1 374 ? -16.875 -54.469 32.469 1 18.39 374 GLU B O 1
ATOM 5844 N N . VAL B 1 375 ? -16.312 -52.812 31.844 1 20.53 375 VAL B N 1
ATOM 5845 C CA . VAL B 1 375 ? -17.062 -53.375 30.719 1 20.53 375 VAL B CA 1
ATOM 5846 C C . VAL B 1 375 ? -16.734 -54.844 30.578 1 20.53 375 VAL B C 1
ATOM 5848 O O . VAL B 1 375 ? -15.57 -55.25 30.578 1 20.53 375 VAL B O 1
ATOM 5851 N N . ASP B 1 376 ? -17.672 -55.781 31.016 1 18.58 376 ASP B N 1
ATOM 5852 C CA . ASP B 1 376 ? -18.406 -56.906 30.406 1 18.58 376 ASP B CA 1
ATOM 5853 C C . ASP B 1 376 ? -18.531 -56.688 28.891 1 18.58 376 ASP B C 1
ATOM 5855 O O . ASP B 1 376 ? -18.766 -55.594 28.438 1 18.58 376 ASP B O 1
#